Protein AF-A0A151L242-F1 (afdb_monomer_lite)

Foldseek 3Di:
DVVVVVLVVVLVPDDPVVNVVQDDDPRGNSVVSVVVVCVVCVVVVVVVVLVVCQQQFWDQDPNDTDGGDDPPLVRSPVRDPVCPVDDPPPPPQPPLVVVLLVLLVVLLVVLVVLQVLLVVQQVLDDPPDLWDPPPPVVCVVCVPNIRPNLVSLVVLLVVLVVSVVVLVVSQVVCLVCQVVCCVVCVQHDDSDGSQRSSQVVCVPDPQDDPPPDDGQGSPDPCNSDSHDPVCVVVNCSSDVDDDDPQDDPDDDDPDDHLVRQDCCVQPVPVDDQALPQQDDPPQDWAQPFDWPDPVCNRDTDTVLLVSQQPRLLPDPCNLVSLQPPPDDDHSVRSVVSSLSVSLVNRLVNLCCPQDVVVVNVVPPVSVVVSVVSSVVSVVSSVCLLVVNHGGCPDVSSVVSSVVSVCRVCVVPPDDD

Structure (mmCIF, N/CA/C/O backbone):
data_AF-A0A151L242-F1
#
_entry.id   AF-A0A151L242-F1
#
loop_
_atom_site.group_PDB
_atom_site.id
_atom_site.type_symbol
_atom_site.label_atom_id
_atom_site.label_alt_id
_atom_site.label_comp_id
_atom_site.label_asym_id
_atom_site.label_entity_id
_atom_site.label_seq_id
_atom_site.pdbx_PDB_ins_code
_atom_site.Cartn_x
_atom_site.Cartn_y
_atom_site.Cartn_z
_atom_site.occupancy
_atom_site.B_iso_or_equiv
_atom_site.auth_seq_id
_atom_site.auth_comp_id
_atom_site.auth_asym_id
_atom_site.auth_atom_id
_atom_site.pdbx_PDB_model_num
ATOM 1 N N . HIS A 1 1 ? -14.456 12.479 28.350 1.00 61.34 1 HIS A N 1
ATOM 2 C CA . HIS A 1 1 ? -14.533 12.860 29.779 1.00 61.34 1 HIS A CA 1
ATOM 3 C C . HIS A 1 1 ? -15.763 12.307 30.508 1.00 61.34 1 HIS A C 1
ATOM 5 O O . HIS A 1 1 ? -15.598 11.804 31.613 1.00 61.34 1 HIS A O 1
ATOM 11 N N . ASN A 1 2 ? -16.956 12.304 29.903 1.00 83.62 2 ASN A N 1
ATOM 12 C CA . ASN A 1 2 ? -18.205 11.948 30.601 1.00 83.62 2 ASN A CA 1
ATOM 13 C C . ASN A 1 2 ? -18.272 10.496 31.110 1.00 83.62 2 ASN A C 1
ATOM 15 O O . ASN A 1 2 ? -18.632 10.286 32.262 1.00 83.62 2 ASN A O 1
ATOM 19 N N . LEU A 1 3 ? -17.827 9.503 30.328 1.00 82.25 3 LEU A N 1
ATOM 20 C CA . LEU A 1 3 ? -17.802 8.100 30.781 1.00 82.25 3 LEU A CA 1
ATOM 21 C C . LEU A 1 3 ? -16.935 7.890 32.029 1.00 82.25 3 LEU A C 1
ATOM 23 O O . LEU A 1 3 ? -17.274 7.090 32.891 1.00 82.25 3 LEU A O 1
ATOM 27 N N . LYS A 1 4 ? -15.820 8.619 32.168 1.00 82.62 4 LYS A N 1
ATOM 28 C CA . LYS A 1 4 ? -14.992 8.533 33.380 1.00 82.62 4 LYS A CA 1
ATOM 29 C C . LYS A 1 4 ? -15.765 9.029 34.605 1.00 82.62 4 LYS A C 1
ATOM 31 O O . LYS A 1 4 ? -15.722 8.369 35.632 1.00 82.62 4 LYS A O 1
ATOM 36 N N . SER A 1 5 ? -16.506 10.129 34.465 1.00 87.19 5 SER A N 1
ATOM 37 C CA . SER A 1 5 ? -17.361 10.665 35.532 1.00 87.19 5 SER A CA 1
ATOM 38 C C . SER A 1 5 ? -18.492 9.701 35.905 1.00 87.19 5 SER A C 1
ATOM 40 O O . SER A 1 5 ? -18.695 9.425 37.082 1.00 87.19 5 SER A O 1
ATOM 42 N N . ILE A 1 6 ? -19.171 9.110 34.916 1.00 89.00 6 ILE A N 1
ATOM 43 C CA . ILE A 1 6 ? -20.253 8.139 35.150 1.00 89.00 6 ILE A CA 1
ATOM 44 C C . ILE A 1 6 ? -19.736 6.925 35.928 1.00 89.00 6 ILE A C 1
ATOM 46 O O . ILE A 1 6 ? -20.285 6.582 36.970 1.00 89.00 6 ILE A O 1
ATOM 50 N N . PHE A 1 7 ? -18.643 6.307 35.471 1.00 89.06 7 PHE A N 1
ATOM 51 C CA . PHE A 1 7 ? -18.074 5.145 36.158 1.00 89.06 7 PHE A CA 1
ATOM 52 C C . PHE A 1 7 ? -17.493 5.488 37.532 1.00 89.06 7 PHE A C 1
ATOM 54 O O . PHE A 1 7 ? -17.509 4.640 38.417 1.00 89.06 7 PHE A O 1
ATOM 61 N N . HIS A 1 8 ? -17.037 6.725 37.739 1.00 88.31 8 HIS A N 1
ATOM 62 C CA . HIS A 1 8 ? -16.666 7.202 39.067 1.00 88.31 8 HIS A CA 1
ATOM 63 C C . HIS A 1 8 ? -17.885 7.282 39.997 1.00 88.31 8 HIS A C 1
ATOM 65 O O . HIS A 1 8 ? -17.840 6.750 41.097 1.00 88.31 8 HIS A O 1
ATOM 71 N N . GLN A 1 9 ? -19.014 7.830 39.540 1.00 89.69 9 GLN A N 1
ATOM 72 C CA . GLN A 1 9 ? -20.249 7.857 40.335 1.00 89.69 9 GLN A CA 1
ATOM 73 C C . GLN A 1 9 ? -20.804 6.456 40.625 1.00 89.69 9 GLN A C 1
ATOM 75 O O . GLN A 1 9 ? -21.339 6.223 41.706 1.00 89.69 9 GLN A O 1
ATOM 80 N N . ILE A 1 10 ? -20.679 5.522 39.676 1.00 89.25 10 ILE A N 1
ATOM 81 C CA . ILE A 1 10 ? -21.035 4.111 39.891 1.00 89.25 10 ILE A CA 1
ATOM 82 C C . ILE A 1 10 ? -20.141 3.515 40.981 1.00 89.25 10 ILE A C 1
ATOM 84 O O . ILE A 1 10 ? -20.661 2.923 41.921 1.00 89.25 10 ILE A O 1
ATOM 88 N N . TYR A 1 11 ? -18.823 3.717 40.885 1.00 88.88 11 TYR A N 1
ATOM 89 C CA . TYR A 1 11 ? -17.863 3.251 41.884 1.00 88.88 11 TYR A CA 1
ATOM 90 C C . TYR A 1 11 ? -18.176 3.797 43.284 1.00 88.88 11 TYR A C 1
ATOM 92 O O . TYR A 1 11 ? -18.227 3.022 44.235 1.00 88.88 11 TYR A O 1
ATOM 100 N N . GLU A 1 12 ? -18.450 5.099 43.415 1.00 89.50 12 GLU A N 1
ATOM 101 C CA . GLU A 1 12 ? -18.760 5.732 44.706 1.00 89.50 12 GLU A CA 1
ATOM 102 C C . GLU A 1 12 ? -19.990 5.118 45.391 1.00 89.50 12 GLU A C 1
ATOM 104 O O . GLU A 1 12 ? -20.029 5.038 46.621 1.00 89.50 12 GLU A O 1
ATOM 109 N N . LYS A 1 13 ? -20.953 4.623 44.603 1.00 90.94 13 LYS A N 1
ATOM 110 C CA . LYS A 1 13 ? -22.175 3.961 45.084 1.00 90.94 13 LYS A CA 1
ATOM 111 C C . LYS A 1 13 ? -22.008 2.472 45.410 1.00 90.94 13 LYS A C 1
ATOM 113 O O . LYS A 1 13 ? -22.944 1.883 45.945 1.00 90.94 13 LYS A O 1
ATOM 118 N N . LEU A 1 14 ? -20.870 1.850 45.092 1.00 88.06 14 LEU A N 1
ATOM 119 C CA . LEU A 1 14 ? -20.603 0.458 45.469 1.00 88.06 14 LEU A CA 1
ATOM 120 C C . LEU A 1 14 ? -20.421 0.330 46.987 1.00 88.06 14 LEU A C 1
ATOM 122 O O . LEU A 1 14 ? -19.908 1.238 47.640 1.00 88.06 14 LEU A O 1
ATOM 126 N N . HIS A 1 15 ? -20.774 -0.829 47.547 1.00 87.88 15 HIS A N 1
ATOM 127 C CA . HIS A 1 15 ? -20.434 -1.135 48.939 1.00 87.88 15 HIS A CA 1
ATOM 128 C C . HIS A 1 15 ? -18.910 -1.231 49.118 1.00 87.88 15 HIS A C 1
ATOM 130 O O . HIS A 1 15 ? -18.205 -1.696 48.220 1.00 87.88 15 HIS A O 1
ATOM 136 N N . ASP A 1 16 ? -18.391 -0.865 50.293 1.00 83.62 16 ASP A N 1
ATOM 137 C CA . ASP A 1 16 ? -16.941 -0.829 50.560 1.00 83.62 16 ASP A CA 1
ATOM 138 C C . ASP A 1 16 ? -16.244 -2.176 50.302 1.00 83.62 16 ASP A C 1
ATOM 140 O O . ASP A 1 16 ? -15.141 -2.237 49.760 1.00 83.62 16 ASP A O 1
ATOM 144 N N . THR A 1 17 ? -16.929 -3.287 50.585 1.00 83.88 17 THR A N 1
ATOM 145 C CA . THR A 1 17 ? -16.435 -4.643 50.296 1.00 83.88 17 THR A CA 1
ATOM 146 C C . THR A 1 17 ? -16.280 -4.923 48.797 1.00 83.88 17 THR A C 1
ATOM 148 O O . THR A 1 17 ? -15.426 -5.716 48.402 1.00 83.88 17 THR A O 1
ATOM 151 N N . GLN A 1 18 ? -17.072 -4.266 47.945 1.00 83.12 18 GLN A N 1
ATOM 152 C CA . GLN A 1 18 ? -16.983 -4.354 46.487 1.00 83.12 18 GLN A CA 1
ATOM 153 C C . GLN A 1 18 ? -15.930 -3.392 45.927 1.00 83.12 18 GLN A C 1
ATOM 155 O O . GLN A 1 18 ? -15.222 -3.769 44.993 1.00 83.12 18 GLN A O 1
ATOM 160 N N . LYS A 1 19 ? -15.786 -2.193 46.515 1.00 84.31 19 LYS A N 1
ATOM 161 C CA . LYS A 1 19 ? -14.774 -1.191 46.128 1.00 84.31 19 LYS A CA 1
ATOM 162 C C . LYS A 1 19 ? -13.358 -1.771 46.156 1.00 84.31 19 LYS A C 1
ATOM 164 O O . LYS A 1 19 ? -12.627 -1.629 45.179 1.00 84.31 19 LYS A O 1
ATOM 169 N N . ASN A 1 20 ? -13.040 -2.575 47.175 1.00 84.19 20 ASN A N 1
ATOM 170 C CA . ASN A 1 20 ? -11.752 -3.271 47.307 1.00 84.19 20 ASN A CA 1
ATOM 171 C C . ASN A 1 20 ? -11.341 -4.095 46.066 1.00 84.19 20 ASN A C 1
ATOM 173 O O . ASN A 1 20 ? -10.150 -4.254 45.806 1.00 84.19 20 ASN A O 1
ATOM 177 N N . LYS A 1 21 ? -12.292 -4.600 45.259 1.00 84.38 21 LYS A N 1
ATOM 178 C CA . LYS A 1 21 ? -11.994 -5.360 44.025 1.00 84.38 21 LYS A CA 1
ATOM 179 C C . LYS A 1 21 ? -11.387 -4.501 42.907 1.00 84.38 21 LYS A C 1
ATOM 181 O O . LYS A 1 21 ? -10.803 -5.061 41.969 1.00 84.38 21 LYS A O 1
ATOM 186 N N . TYR A 1 22 ? -11.549 -3.181 43.004 1.00 86.19 22 TYR A N 1
ATOM 187 C CA . TYR A 1 22 ? -11.200 -2.189 41.987 1.00 86.19 22 TYR A CA 1
ATOM 188 C C . TYR A 1 22 ? -10.171 -1.157 42.473 1.00 86.19 22 TYR A C 1
ATOM 190 O O . TYR A 1 22 ? -9.838 -0.258 41.711 1.00 86.19 22 TYR A O 1
ATOM 198 N N . GLY A 1 23 ? -9.634 -1.294 43.689 1.00 81.31 23 GLY A N 1
ATOM 199 C CA . GLY A 1 23 ? -8.703 -0.328 44.286 1.00 81.31 23 GLY A CA 1
ATOM 200 C C . GLY A 1 23 ? -9.417 0.807 45.024 1.00 81.31 23 GLY A C 1
ATOM 201 O O . GLY A 1 23 ? -10.639 0.880 45.006 1.00 81.31 23 GLY A O 1
ATOM 202 N N . ASN A 1 24 ? -8.649 1.683 45.679 1.00 73.69 24 ASN A N 1
ATOM 203 C CA . ASN A 1 24 ? -9.171 2.735 46.559 1.00 73.69 24 ASN A CA 1
ATOM 204 C C . ASN A 1 24 ? -8.863 4.137 46.012 1.00 73.69 24 ASN A C 1
ATOM 206 O O . ASN A 1 24 ? -7.752 4.377 45.549 1.00 73.69 24 ASN A O 1
ATOM 210 N N . ASN A 1 25 ? -9.824 5.061 46.140 1.00 67.25 25 ASN A N 1
ATOM 211 C CA . ASN A 1 25 ? -9.736 6.515 45.912 1.00 67.25 25 ASN A CA 1
ATOM 212 C C . ASN A 1 25 ? -8.858 6.980 44.730 1.00 67.25 25 ASN A C 1
ATOM 214 O O . ASN A 1 25 ? -9.379 7.276 43.656 1.00 67.25 25 ASN A O 1
ATOM 218 N N . SER A 1 26 ? -7.542 7.102 44.931 1.00 68.25 26 SER A N 1
ATOM 219 C CA . SER A 1 26 ? -6.585 7.601 43.934 1.00 68.25 26 SER A CA 1
ATOM 220 C C . SER A 1 26 ? -6.182 6.567 42.874 1.00 68.25 26 SER A C 1
ATOM 222 O O . SER A 1 26 ? -5.837 6.971 41.767 1.00 68.25 26 SER A O 1
ATOM 224 N N . ASP A 1 27 ? -6.298 5.266 43.169 1.00 74.38 27 ASP A N 1
ATOM 225 C CA . ASP A 1 27 ? -5.810 4.162 42.321 1.00 74.38 27 ASP A CA 1
ATOM 226 C C . ASP A 1 27 ? -6.945 3.272 41.780 1.00 74.38 27 ASP A C 1
ATOM 228 O O . ASP A 1 27 ? -6.786 2.065 41.587 1.00 74.38 27 ASP A O 1
ATOM 232 N N . ILE A 1 28 ? -8.125 3.856 41.540 1.00 80.81 28 ILE A N 1
ATOM 233 C CA . ILE A 1 28 ? -9.284 3.112 41.026 1.00 80.81 28 ILE A CA 1
ATOM 234 C C . ILE A 1 28 ? -8.971 2.540 39.635 1.00 80.81 28 ILE A C 1
ATOM 236 O O . ILE A 1 28 ? -8.763 3.268 38.658 1.00 80.81 28 ILE A O 1
ATOM 240 N N . ASN A 1 29 ? -9.032 1.216 39.518 1.00 81.50 29 ASN A N 1
ATOM 241 C CA . ASN A 1 29 ? -8.924 0.485 38.266 1.00 81.50 29 ASN A CA 1
ATOM 242 C C . ASN A 1 29 ? -10.259 0.527 37.505 1.00 81.50 29 ASN A C 1
ATOM 244 O O . ASN A 1 29 ? -11.051 -0.420 37.502 1.00 81.50 29 ASN A O 1
ATOM 248 N N . TYR A 1 30 ? -10.500 1.654 36.832 1.00 84.69 30 TYR A N 1
ATOM 249 C CA . TYR A 1 30 ? -11.693 1.852 36.007 1.00 84.69 30 TYR A CA 1
ATOM 250 C C . TYR A 1 30 ? -11.818 0.849 34.858 1.00 84.69 30 TYR A C 1
ATOM 252 O O . TYR A 1 30 ? -12.934 0.610 34.407 1.00 84.69 30 TYR A O 1
ATOM 260 N N . THR A 1 31 ? -10.714 0.284 34.366 1.00 85.31 31 THR A N 1
ATOM 261 C CA . THR A 1 31 ? -10.742 -0.715 33.288 1.00 85.31 31 THR A CA 1
ATOM 262 C C . THR A 1 31 ? -11.457 -1.973 33.763 1.00 85.31 31 THR A C 1
ATOM 264 O O . THR A 1 31 ? -12.469 -2.347 33.180 1.00 85.31 31 THR A O 1
ATOM 267 N N . LYS A 1 32 ? -11.039 -2.524 34.908 1.00 86.44 32 LYS A N 1
ATOM 268 C CA . LYS A 1 32 ? -11.651 -3.723 35.494 1.00 86.44 32 LYS A CA 1
ATOM 269 C C . LYS A 1 32 ? -13.111 -3.513 35.903 1.00 86.44 32 LYS A C 1
ATOM 271 O O . LYS A 1 32 ? -13.938 -4.405 35.750 1.00 86.44 32 LYS A O 1
ATOM 276 N N . LEU A 1 33 ? -13.450 -2.327 36.420 1.00 86.62 33 LEU A N 1
ATOM 277 C CA . LEU A 1 33 ? -14.842 -1.991 36.739 1.00 86.62 33 LEU A CA 1
ATOM 278 C C . LEU A 1 33 ? -15.725 -1.977 35.482 1.00 86.62 33 LEU A C 1
ATOM 280 O O . LEU A 1 33 ? -16.862 -2.437 35.527 1.00 86.62 33 LEU A O 1
ATOM 284 N N . ARG A 1 34 ? -15.211 -1.449 34.367 1.00 89.81 34 ARG A N 1
ATOM 285 C CA . ARG A 1 34 ? -15.931 -1.409 33.086 1.00 89.81 34 ARG A CA 1
ATOM 286 C C . ARG A 1 34 ? -16.070 -2.785 32.455 1.00 89.81 34 ARG A C 1
ATOM 288 O O . ARG A 1 34 ? -17.133 -3.060 31.920 1.00 89.81 34 ARG A O 1
ATOM 295 N N . GLU A 1 35 ? -15.034 -3.616 32.537 1.00 85.69 35 GLU A N 1
ATOM 296 C CA . GLU A 1 35 ? -15.072 -5.012 32.086 1.00 85.69 35 GLU A CA 1
ATOM 297 C C . GLU A 1 35 ? -16.155 -5.783 32.839 1.00 85.69 35 GLU A C 1
ATOM 299 O O . GLU A 1 35 ? -17.067 -6.311 32.218 1.00 85.69 35 GLU A O 1
ATOM 304 N N . ASN A 1 36 ? -16.150 -5.735 34.175 1.00 86.19 36 ASN A N 1
ATOM 305 C CA . ASN A 1 36 ? -17.183 -6.402 34.967 1.00 86.19 36 ASN A CA 1
ATOM 306 C C . ASN A 1 36 ? -18.586 -5.855 34.672 1.00 86.19 36 ASN A C 1
ATOM 308 O O . ASN A 1 36 ? -19.534 -6.622 34.568 1.00 86.19 36 ASN A O 1
ATOM 312 N N . TRP A 1 37 ? -18.734 -4.534 34.527 1.00 89.50 37 TRP A N 1
ATOM 313 C CA . TRP A 1 37 ? -20.021 -3.953 34.147 1.00 89.50 37 TRP A CA 1
ATOM 314 C C . TRP A 1 37 ? -20.476 -4.446 32.767 1.00 89.50 37 TRP A C 1
ATOM 316 O O . TRP A 1 37 ? -21.650 -4.744 32.593 1.00 89.50 37 TRP A O 1
ATOM 326 N N . TRP A 1 38 ? -19.572 -4.556 31.794 1.00 86.75 38 TRP A N 1
ATOM 327 C CA . TRP A 1 38 ? -19.892 -5.094 30.475 1.00 86.75 38 TRP A CA 1
ATOM 328 C C . TRP A 1 38 ? -20.346 -6.555 30.553 1.00 86.75 38 TRP A C 1
ATOM 330 O O . TRP A 1 38 ? -21.414 -6.862 30.036 1.00 86.75 38 TRP A O 1
ATOM 340 N N . GLU A 1 39 ? -19.612 -7.420 31.257 1.00 83.69 39 GLU A N 1
ATOM 341 C CA . GLU A 1 39 ? -19.961 -8.843 31.403 1.00 83.69 39 GLU A CA 1
ATOM 342 C C . GLU A 1 39 ? -21.355 -9.059 32.004 1.00 83.69 39 GLU A C 1
ATOM 344 O O . GLU A 1 39 ? -22.107 -9.902 31.529 1.00 83.69 39 GLU A O 1
ATOM 349 N N . GLU A 1 40 ? -21.742 -8.251 32.993 1.00 86.50 40 GLU A N 1
ATOM 350 C CA . GLU A 1 40 ? -23.067 -8.340 33.624 1.00 86.50 40 GLU A CA 1
ATOM 351 C C . GLU A 1 40 ? -24.212 -7.848 32.718 1.00 86.50 40 GLU A C 1
ATOM 353 O O . GLU A 1 40 ? -25.369 -8.170 32.967 1.00 86.50 40 GLU A O 1
ATOM 358 N N . ASN A 1 41 ? -23.925 -7.039 31.688 1.00 83.75 41 ASN A N 1
ATOM 359 C CA . ASN A 1 41 ? -24.954 -6.374 30.872 1.00 83.75 41 ASN A CA 1
ATOM 360 C C . ASN A 1 41 ? -24.935 -6.779 29.384 1.00 83.75 41 ASN A C 1
ATOM 362 O O . ASN A 1 41 ? -25.873 -6.450 28.655 1.00 83.75 41 ASN A O 1
ATOM 366 N N . ARG A 1 42 ? -23.887 -7.456 28.895 1.00 80.62 42 ARG A N 1
ATOM 367 C CA . ARG A 1 42 ? -23.676 -7.720 27.458 1.00 80.62 42 ARG A CA 1
ATOM 368 C C . ARG A 1 42 ? -24.795 -8.537 26.815 1.00 80.62 42 ARG A C 1
ATOM 370 O O . ARG A 1 42 ? -25.174 -8.236 25.685 1.00 80.62 42 ARG A O 1
ATOM 377 N N . ASP A 1 43 ? -25.381 -9.487 27.541 1.00 79.44 43 ASP A N 1
ATOM 378 C CA . ASP A 1 43 ? -26.491 -10.308 27.041 1.00 79.44 43 ASP A CA 1
ATOM 379 C C . ASP A 1 43 ? -27.773 -9.486 26.848 1.00 79.44 43 ASP A C 1
ATOM 381 O O . ASP A 1 43 ? -28.435 -9.593 25.814 1.00 79.44 43 ASP A O 1
ATOM 385 N N . ASP A 1 44 ? -28.103 -8.605 27.797 1.00 81.62 44 ASP A N 1
ATOM 386 C CA . ASP A 1 44 ? -29.258 -7.706 27.688 1.00 81.62 44 ASP A CA 1
ATOM 387 C C . ASP A 1 44 ? -29.063 -6.666 26.582 1.00 81.62 44 ASP A C 1
ATOM 389 O O . ASP A 1 44 ? -29.981 -6.392 25.802 1.00 81.62 44 ASP A O 1
ATOM 393 N N . ILE A 1 45 ? -27.849 -6.121 26.462 1.00 82.44 45 ILE A N 1
ATOM 394 C CA . ILE A 1 45 ? -27.482 -5.205 25.377 1.00 82.44 45 ILE A CA 1
ATOM 395 C C . ILE A 1 45 ? -27.612 -5.915 24.022 1.00 82.44 45 ILE A C 1
ATOM 397 O O . ILE A 1 45 ? -28.200 -5.355 23.094 1.00 82.44 45 ILE A O 1
ATOM 401 N N . TRP A 1 46 ? -27.128 -7.155 23.898 1.00 77.19 46 TRP A N 1
ATOM 402 C CA . TRP A 1 46 ? -27.287 -7.957 22.685 1.00 77.19 46 TRP A CA 1
ATOM 403 C C . TRP A 1 46 ? -28.761 -8.224 22.372 1.00 77.19 46 TRP A C 1
ATOM 405 O O . TRP A 1 46 ? -29.216 -7.964 21.258 1.00 77.19 46 TRP A O 1
ATOM 415 N N . ASN A 1 47 ? -29.552 -8.630 23.366 1.00 74.38 47 ASN A N 1
ATOM 416 C CA . ASN A 1 47 ? -30.995 -8.821 23.220 1.00 74.38 47 ASN A CA 1
ATOM 417 C C . ASN A 1 47 ? -31.709 -7.546 22.752 1.00 74.38 47 ASN A C 1
ATOM 419 O O . ASN A 1 47 ? -32.666 -7.631 21.976 1.00 74.38 47 ASN A O 1
ATOM 423 N N . ALA A 1 48 ? -31.250 -6.364 23.170 1.00 80.94 48 ALA A N 1
ATOM 424 C CA . ALA A 1 48 ? -31.775 -5.092 22.685 1.00 80.94 48 ALA A CA 1
ATOM 425 C C . ALA A 1 48 ? -31.473 -4.873 21.189 1.00 80.94 48 ALA A C 1
ATOM 427 O O . ALA A 1 48 ? -32.380 -4.482 20.446 1.00 80.94 48 ALA A O 1
ATOM 428 N N . PHE A 1 49 ? -30.256 -5.193 20.720 1.00 77.75 49 PHE A N 1
ATOM 429 C CA . PHE A 1 49 ? -29.929 -5.189 19.284 1.00 77.75 49 PHE A CA 1
ATOM 430 C C . PHE A 1 49 ? -30.863 -6.115 18.498 1.00 77.75 49 PHE A C 1
ATOM 432 O O . PHE A 1 49 ? -31.447 -5.690 17.499 1.00 77.75 49 PHE A O 1
ATOM 439 N N . ILE A 1 50 ? -31.074 -7.345 18.980 1.00 73.94 50 ILE A N 1
ATOM 440 C CA . ILE A 1 50 ? -31.992 -8.307 18.355 1.00 73.94 50 ILE A CA 1
ATOM 441 C C . ILE A 1 50 ? -33.423 -7.764 18.333 1.00 73.94 50 ILE A C 1
ATOM 443 O O . ILE A 1 50 ? -34.077 -7.780 17.288 1.00 73.94 50 ILE A O 1
ATOM 447 N N . CYS A 1 51 ? -33.910 -7.217 19.449 1.00 74.56 51 CYS A N 1
ATOM 448 C CA . CYS A 1 51 ? -35.246 -6.629 19.536 1.00 74.56 51 CYS A CA 1
ATOM 449 C C . CYS A 1 51 ? -35.468 -5.508 18.512 1.00 74.56 51 CYS A C 1
ATOM 451 O O . CYS A 1 51 ? -36.541 -5.455 17.909 1.00 74.56 51 CYS A O 1
ATOM 453 N N . GLY A 1 52 ? -34.456 -4.677 18.244 1.00 76.94 52 GLY A N 1
ATOM 454 C CA . GLY A 1 52 ? -34.522 -3.628 17.221 1.00 76.94 52 GLY A CA 1
ATOM 455 C C . GLY A 1 52 ? -34.794 -4.147 15.801 1.00 76.94 52 GLY A C 1
ATOM 456 O O . GLY A 1 52 ? -35.362 -3.425 14.975 1.00 76.94 52 GLY A O 1
ATOM 457 N N . THR A 1 53 ? -34.454 -5.409 15.520 1.00 72.62 53 THR A N 1
ATOM 458 C CA . THR A 1 53 ? -34.669 -6.039 14.206 1.00 72.62 53 THR A CA 1
ATOM 459 C C . THR A 1 53 ? -36.080 -6.601 14.019 1.00 72.62 53 THR A C 1
ATOM 461 O O . THR A 1 53 ? -36.545 -6.711 12.884 1.00 72.62 53 THR A O 1
ATOM 464 N N . LYS A 1 54 ? -36.809 -6.892 15.108 1.00 70.44 54 LYS A N 1
ATOM 465 C CA . LYS A 1 54 ? -38.102 -7.610 15.082 1.00 70.44 54 LYS A CA 1
ATOM 466 C C . LYS A 1 54 ? -39.188 -6.911 14.260 1.00 70.44 54 LYS A C 1
ATOM 468 O O . LYS A 1 54 ? -40.056 -7.567 13.690 1.00 70.44 54 LYS A O 1
ATOM 473 N N . GLN A 1 55 ? -39.131 -5.587 14.155 1.00 69.12 55 GLN A N 1
ATOM 474 C CA . GLN A 1 55 ? -40.077 -4.803 13.353 1.00 69.12 55 GLN A CA 1
ATOM 475 C C . GLN A 1 55 ? -39.922 -5.011 11.835 1.00 69.12 55 GLN A C 1
ATOM 477 O O . GLN A 1 55 ? -40.874 -4.796 11.089 1.00 69.12 55 GLN A O 1
ATOM 482 N N . TYR A 1 56 ? -38.755 -5.472 11.377 1.00 69.31 56 TYR A N 1
ATOM 483 C CA . TYR A 1 56 ? -38.440 -5.663 9.958 1.00 69.31 56 TYR A CA 1
ATOM 484 C C . TYR A 1 56 ? -38.596 -7.115 9.494 1.00 69.31 56 TYR A C 1
ATOM 486 O O . TYR A 1 56 ? -38.363 -7.425 8.327 1.00 69.31 56 TYR A O 1
ATOM 494 N N . VAL A 1 57 ? -39.005 -8.007 10.396 1.00 65.75 57 VAL A N 1
ATOM 495 C CA . VAL A 1 57 ? -39.169 -9.432 10.111 1.00 65.75 57 VAL A CA 1
ATOM 496 C C . VAL A 1 57 ? -40.495 -9.639 9.376 1.00 65.75 57 VAL A C 1
ATOM 498 O O . VAL A 1 57 ? -41.551 -9.288 9.919 1.00 65.75 57 VAL A O 1
ATOM 501 N N . PRO A 1 58 ? -40.479 -10.187 8.148 1.00 62.94 58 PRO A N 1
ATOM 502 C CA . PRO A 1 58 ? -41.697 -10.426 7.393 1.00 62.94 58 PRO A CA 1
ATOM 503 C C . PRO A 1 58 ? -42.535 -11.512 8.070 1.00 62.94 58 PRO A C 1
ATOM 505 O O . PRO A 1 58 ? -42.068 -12.613 8.356 1.00 62.94 58 PRO A O 1
ATOM 508 N N . LYS A 1 59 ? -43.812 -11.212 8.296 1.00 66.44 59 LYS A N 1
ATOM 509 C CA . LYS A 1 59 ? -44.815 -12.176 8.742 1.00 66.44 59 LYS A CA 1
ATOM 510 C C . LYS A 1 59 ? -45.562 -12.693 7.518 1.00 66.44 59 LYS A C 1
ATOM 512 O O . LYS A 1 59 ? -46.178 -11.909 6.797 1.00 66.44 59 LYS A O 1
ATOM 517 N N . ILE A 1 60 ? -45.526 -14.005 7.294 1.00 64.56 60 ILE A N 1
ATOM 518 C CA . ILE A 1 60 ? -46.305 -14.656 6.235 1.00 64.56 60 ILE A CA 1
ATOM 519 C C . ILE A 1 60 ? -47.573 -15.221 6.871 1.00 64.56 60 ILE A C 1
ATOM 521 O O . ILE A 1 60 ? -47.506 -16.143 7.678 1.00 64.56 60 ILE A O 1
ATOM 525 N N . THR A 1 61 ? -48.732 -14.660 6.528 1.00 66.62 61 THR A N 1
ATOM 526 C CA . THR A 1 61 ? -50.038 -15.193 6.952 1.00 66.62 61 THR A CA 1
ATOM 527 C C . THR A 1 61 ? -50.889 -15.420 5.711 1.00 66.62 61 THR A C 1
ATOM 529 O O . THR A 1 61 ? -51.141 -14.482 4.957 1.00 66.62 61 THR A O 1
ATOM 532 N N . SER A 1 62 ? -51.297 -16.669 5.468 1.00 68.12 62 SER A N 1
ATOM 533 C CA . SER A 1 62 ? -52.154 -17.051 4.332 1.00 68.12 62 SER A CA 1
ATOM 534 C C . SER A 1 62 ? -51.658 -16.530 2.970 1.00 68.12 62 SER A C 1
ATOM 536 O O . SER A 1 62 ? -52.427 -15.983 2.185 1.00 68.12 62 SER A O 1
ATOM 538 N N . GLY A 1 63 ? -50.350 -16.638 2.705 1.00 67.81 63 GLY A N 1
ATOM 539 C CA . GLY A 1 63 ? -49.735 -16.210 1.439 1.00 67.81 63 GLY A CA 1
ATOM 540 C C . GLY A 1 63 ? -49.537 -14.696 1.270 1.00 67.81 63 GLY A C 1
ATOM 541 O O . GLY A 1 63 ? -48.964 -14.278 0.268 1.00 67.81 63 GLY A O 1
ATOM 542 N N . LYS A 1 64 ? -49.950 -13.863 2.238 1.00 65.81 64 LYS A N 1
ATOM 543 C CA . LYS A 1 64 ? -49.634 -12.426 2.274 1.00 65.81 64 LYS A CA 1
ATOM 544 C C . LYS A 1 64 ? -48.413 -12.153 3.149 1.00 65.81 64 LYS A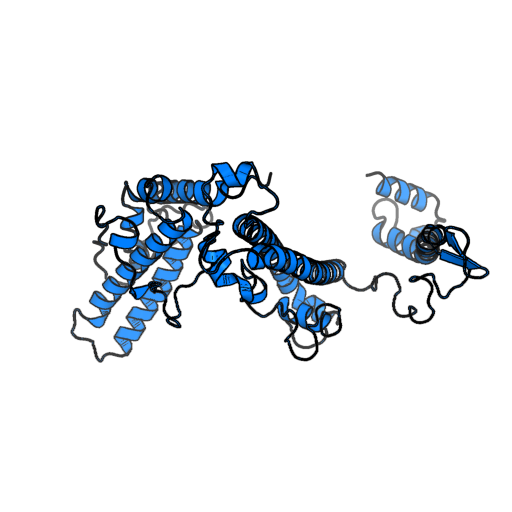 C 1
ATOM 546 O O . LYS A 1 64 ? -48.320 -12.664 4.266 1.00 65.81 64 LYS A O 1
ATOM 551 N N . ILE A 1 65 ? -47.512 -11.312 2.639 1.00 70.31 65 ILE A N 1
ATOM 552 C CA . ILE A 1 65 ? -46.345 -10.794 3.361 1.00 70.31 65 ILE A CA 1
ATOM 553 C C . ILE A 1 65 ? -46.737 -9.458 3.997 1.00 70.31 65 ILE A C 1
ATOM 555 O O . ILE A 1 65 ? -47.082 -8.512 3.291 1.00 70.31 65 ILE A O 1
ATOM 559 N N . THR A 1 66 ? -46.679 -9.376 5.324 1.00 64.50 66 THR A N 1
ATOM 560 C CA . THR A 1 66 ? -46.848 -8.127 6.084 1.00 64.50 66 THR A CA 1
ATOM 561 C C . THR A 1 66 ? -45.595 -7.851 6.907 1.00 64.50 66 THR A C 1
ATOM 563 O O . THR A 1 66 ? -45.050 -8.773 7.514 1.00 64.50 66 THR A O 1
ATOM 566 N N . PHE A 1 67 ? -45.143 -6.597 6.946 1.00 62.62 67 PHE A N 1
ATOM 567 C CA . PHE A 1 67 ? -44.009 -6.172 7.771 1.00 62.62 67 PHE A CA 1
ATOM 568 C C . PHE A 1 67 ? -44.500 -5.730 9.154 1.00 62.62 67 PHE A C 1
ATOM 570 O O . PHE A 1 67 ? -45.489 -5.007 9.251 1.00 62.62 67 PHE A O 1
ATOM 577 N N . GLY A 1 68 ? -43.813 -6.179 10.208 1.00 55.50 68 GLY A N 1
ATOM 578 C CA . GLY A 1 68 ? -44.144 -5.883 11.603 1.00 55.50 68 GLY A CA 1
ATOM 579 C C . GLY A 1 68 ? -44.805 -7.057 12.336 1.00 55.50 68 GLY A C 1
ATOM 580 O O . GLY A 1 68 ? -45.890 -7.515 11.978 1.00 55.50 68 GLY A O 1
ATOM 581 N N . GLY A 1 69 ? -44.154 -7.538 13.402 1.00 56.84 69 GLY A N 1
ATOM 582 C CA . GLY A 1 69 ? -44.764 -8.455 14.377 1.00 56.84 69 GLY A CA 1
ATOM 583 C C . GLY A 1 69 ? -44.743 -9.948 14.019 1.00 56.84 69 GLY A C 1
ATOM 584 O O . GLY A 1 69 ? -45.612 -10.695 14.478 1.00 56.84 69 GLY A O 1
ATOM 585 N N . GLY A 1 70 ? -43.792 -10.403 13.196 1.00 55.62 70 GLY A N 1
ATOM 586 C CA . GLY A 1 70 ? -43.521 -11.833 13.004 1.00 55.62 70 GLY A CA 1
ATOM 587 C C . GLY A 1 70 ? -42.778 -12.437 14.205 1.00 55.62 70 GLY A C 1
ATOM 588 O O . GLY A 1 70 ? -41.812 -11.855 14.683 1.00 55.62 70 GLY A O 1
ATOM 589 N N . THR A 1 71 ? -43.222 -13.599 14.695 1.00 50.94 71 THR A N 1
ATOM 590 C CA . THR A 1 71 ? -42.612 -14.341 15.825 1.00 50.94 71 THR A CA 1
ATOM 591 C C . THR A 1 71 ? -41.963 -15.659 15.403 1.00 50.94 71 THR A C 1
ATOM 593 O O . THR A 1 71 ? -41.496 -16.426 16.243 1.00 50.94 71 THR A O 1
ATOM 596 N N . THR A 1 72 ? -41.940 -15.975 14.108 1.00 50.00 72 THR A N 1
ATOM 597 C CA . THR A 1 72 ? -41.302 -17.202 13.632 1.00 50.00 72 THR A CA 1
ATOM 598 C C . THR A 1 72 ? -39.787 -17.046 13.726 1.00 50.00 72 THR A C 1
ATOM 600 O O . THR A 1 72 ? -39.177 -16.406 12.868 1.00 50.00 72 THR A O 1
ATOM 603 N N . ALA A 1 73 ? -39.197 -17.681 14.745 1.00 49.41 73 ALA A N 1
ATOM 604 C CA . ALA A 1 73 ? -37.755 -17.784 15.028 1.00 49.41 73 ALA A CA 1
ATOM 605 C C . ALA A 1 73 ? -36.894 -18.202 13.815 1.00 49.41 73 ALA A C 1
ATOM 607 O O . ALA A 1 73 ? -35.677 -18.069 13.820 1.00 49.41 73 ALA A O 1
ATOM 608 N N . GLN A 1 74 ? -37.529 -18.700 12.754 1.00 48.91 74 GLN A N 1
ATOM 609 C CA . GLN A 1 74 ? -36.902 -19.131 11.510 1.00 48.91 74 GLN A CA 1
ATOM 610 C C . GLN A 1 74 ? -36.581 -17.979 10.536 1.00 48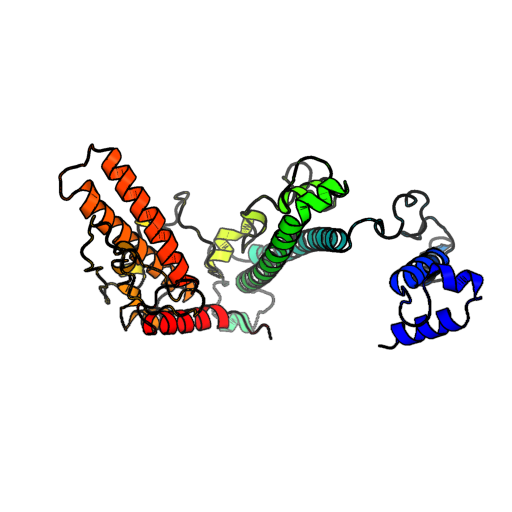.91 74 GLN A C 1
ATOM 612 O O . GLN A 1 74 ? -35.869 -18.203 9.564 1.00 48.91 74 GLN A O 1
ATOM 617 N N . SER A 1 75 ? -37.086 -16.759 10.780 1.00 47.97 75 SER A N 1
ATOM 618 C CA . SER A 1 75 ? -36.870 -15.585 9.912 1.00 47.97 75 SER A CA 1
ATOM 619 C C . SER A 1 75 ? -35.996 -14.488 10.533 1.00 47.97 75 SER A C 1
ATOM 621 O O . SER A 1 75 ? -35.598 -13.565 9.819 1.00 47.97 75 SER A O 1
ATOM 623 N N . LEU A 1 76 ? -35.695 -14.551 11.831 1.00 54.34 76 LEU A N 1
ATOM 624 C CA . LEU A 1 76 ? -34.701 -13.674 12.442 1.00 54.34 76 LEU A CA 1
ATOM 625 C C . LEU A 1 76 ? -33.324 -14.289 12.206 1.00 54.34 76 LEU A C 1
ATOM 627 O O . LEU A 1 76 ? -32.921 -15.227 12.885 1.00 54.34 76 LEU A O 1
ATOM 631 N N . VAL A 1 77 ? -32.606 -13.747 11.220 1.00 54.47 77 VAL A N 1
ATOM 632 C CA . VAL A 1 77 ? -31.238 -14.159 10.853 1.00 54.47 77 VAL A CA 1
ATOM 633 C C . VAL A 1 77 ? -30.302 -14.163 12.066 1.00 54.47 77 VAL A C 1
ATOM 635 O O . VAL A 1 77 ? -29.363 -14.939 12.084 1.00 54.47 77 VAL A O 1
ATOM 638 N N . CYS A 1 78 ? -30.595 -13.372 13.101 1.00 54.69 78 CYS A N 1
ATOM 639 C CA . CYS A 1 78 ? -29.802 -13.270 14.324 1.00 54.69 78 CYS A CA 1
ATOM 640 C C . CYS A 1 78 ? -30.349 -14.089 15.524 1.00 54.69 78 CYS A C 1
ATOM 642 O O . CYS A 1 78 ? -29.835 -13.936 16.625 1.00 54.69 78 CYS A O 1
ATOM 644 N N . GLU A 1 79 ? -31.378 -14.936 15.350 1.00 50.56 79 GLU A N 1
ATOM 645 C CA . GLU A 1 79 ? -31.969 -15.779 16.422 1.00 50.56 79 GLU A CA 1
ATOM 646 C C . GLU A 1 79 ? -31.832 -17.304 16.175 1.00 50.56 79 GLU A C 1
ATOM 648 O O . GLU A 1 79 ? -32.293 -18.111 16.987 1.00 50.56 79 GLU A O 1
ATOM 653 N N . SER A 1 80 ? -31.223 -17.748 15.065 1.00 48.12 80 SER A N 1
ATOM 654 C CA . SER A 1 80 ? -31.177 -19.184 14.736 1.00 48.12 80 SER A CA 1
ATOM 655 C C . SER A 1 80 ? -30.301 -20.000 15.710 1.00 48.12 80 SER A C 1
ATOM 657 O O . SER A 1 80 ? -29.220 -19.573 16.109 1.00 48.12 80 SER A O 1
ATOM 659 N N . LYS A 1 81 ? -30.744 -21.213 16.085 1.00 44.12 81 LYS A N 1
ATOM 660 C CA . LYS A 1 81 ? -30.030 -22.114 17.022 1.00 44.12 81 LYS A CA 1
ATOM 661 C C . LYS A 1 81 ? -28.659 -22.591 16.516 1.00 44.12 81 LYS A C 1
ATOM 663 O O . LYS A 1 81 ? -27.837 -22.996 17.338 1.00 44.12 81 LYS A O 1
ATOM 668 N N . ASP A 1 82 ? -28.407 -22.503 15.212 1.00 45.12 82 ASP A N 1
ATOM 669 C CA . ASP A 1 82 ? -27.117 -22.834 14.593 1.00 45.12 82 ASP A CA 1
ATOM 670 C C . ASP A 1 82 ? -26.070 -21.714 14.772 1.00 45.12 82 ASP A C 1
ATOM 672 O O . ASP A 1 82 ? -24.876 -21.944 14.591 1.00 45.12 82 ASP A O 1
ATOM 676 N N . LEU A 1 83 ? -26.493 -20.534 15.247 1.00 47.88 83 LEU A N 1
ATOM 677 C CA . LEU A 1 83 ? -25.642 -19.387 15.595 1.00 47.88 83 LEU A CA 1
ATOM 678 C C . LEU A 1 83 ? -25.183 -19.389 17.057 1.00 47.88 83 LEU A C 1
ATOM 680 O O . LEU A 1 83 ? -24.657 -18.395 17.538 1.00 47.88 83 LEU A O 1
ATOM 684 N N . LYS A 1 84 ? -25.278 -20.510 17.784 1.00 40.41 84 LYS A N 1
ATOM 685 C CA . LYS A 1 84 ? -24.558 -20.646 19.070 1.00 40.41 84 LYS A CA 1
ATOM 686 C C . LYS A 1 84 ? -23.029 -20.519 18.926 1.00 40.41 84 LYS A C 1
ATOM 688 O O . LYS A 1 84 ? -22.342 -20.405 19.935 1.00 40.41 84 LYS A O 1
ATOM 693 N N . LYS A 1 85 ? -22.507 -20.537 17.693 1.00 43.47 85 LYS A N 1
ATOM 694 C CA . LYS A 1 85 ? -21.125 -20.170 17.342 1.00 43.47 85 LYS A CA 1
ATOM 695 C C . LYS A 1 85 ? -20.891 -18.660 17.168 1.00 43.47 85 LYS A C 1
ATOM 697 O O . LYS A 1 85 ? -19.742 -18.250 17.250 1.00 43.47 85 LYS A O 1
ATOM 702 N N . ASP A 1 86 ? -21.948 -17.867 17.009 1.00 46.25 86 ASP A N 1
ATOM 703 C CA . ASP A 1 86 ? -21.909 -16.427 16.743 1.00 46.25 86 ASP A CA 1
ATOM 704 C C . ASP A 1 86 ? -22.544 -15.649 17.910 1.00 46.25 86 ASP A C 1
ATOM 706 O O . ASP A 1 86 ? -23.535 -14.930 17.774 1.00 46.25 86 ASP A O 1
ATOM 710 N N . LEU A 1 87 ? -21.908 -15.745 19.083 1.00 49.72 87 LEU A N 1
ATOM 711 C CA . LEU A 1 87 ? -21.801 -14.561 19.945 1.00 49.72 87 LEU A CA 1
ATOM 712 C C . LEU A 1 87 ? -21.283 -13.373 19.093 1.00 49.72 87 LEU A C 1
ATOM 714 O O . LEU A 1 87 ? -20.697 -13.608 18.028 1.00 49.72 87 LEU A O 1
ATOM 718 N N . PRO A 1 88 ? -21.443 -12.103 19.530 1.00 53.53 88 PRO A N 1
ATOM 719 C CA . PRO A 1 88 ? -20.694 -10.988 18.944 1.00 53.53 88 PRO A CA 1
ATOM 720 C C . PRO A 1 88 ? -19.252 -11.437 18.676 1.00 53.53 88 PRO A C 1
ATOM 722 O O . PRO A 1 88 ? -18.722 -12.176 19.514 1.00 53.53 88 PRO A O 1
ATOM 725 N N . PRO A 1 89 ? -18.660 -11.081 17.515 1.00 55.53 89 PRO A N 1
ATOM 726 C CA . PRO A 1 89 ? -17.436 -11.703 17.012 1.00 55.53 89 PRO A CA 1
ATOM 727 C C . PRO A 1 89 ? -16.453 -11.865 18.155 1.00 55.53 89 PRO A C 1
ATOM 729 O O . PRO A 1 89 ? -16.149 -10.844 18.773 1.00 55.53 89 PRO A O 1
ATOM 732 N N . ASP A 1 90 ? -16.062 -13.121 18.437 1.00 61.62 90 ASP A N 1
ATOM 733 C CA . ASP A 1 90 ? -15.451 -13.559 19.700 1.00 61.62 90 ASP A CA 1
ATOM 734 C C . ASP A 1 90 ? -14.748 -12.387 20.386 1.00 61.62 90 ASP A C 1
ATOM 736 O O . ASP A 1 90 ? -13.732 -11.878 19.898 1.00 61.62 90 ASP A O 1
ATOM 740 N N . GLU A 1 91 ? -15.374 -11.858 21.442 1.00 59.00 91 GLU A N 1
ATOM 741 C CA . GLU A 1 91 ? -14.902 -10.642 22.107 1.00 59.00 91 GLU A CA 1
ATOM 742 C C . GLU A 1 91 ? -13.455 -10.815 22.592 1.00 59.00 91 GLU A C 1
ATOM 744 O O . GLU A 1 91 ? -12.712 -9.830 22.659 1.00 59.00 91 GLU A O 1
ATOM 749 N N . ASN A 1 92 ? -13.029 -12.072 22.778 1.00 70.12 92 ASN A N 1
ATOM 750 C CA . ASN A 1 92 ? -11.673 -12.471 23.128 1.00 70.12 92 ASN A CA 1
ATOM 751 C C . ASN A 1 92 ? -10.665 -12.332 21.974 1.00 70.12 92 ASN A C 1
ATOM 753 O O . ASN A 1 92 ? -9.467 -12.252 22.234 1.00 70.12 92 ASN A O 1
ATOM 757 N N . VAL A 1 93 ? -11.101 -12.257 20.710 1.00 79.06 93 VAL A N 1
ATOM 758 C CA . VAL A 1 93 ? -10.224 -11.956 19.568 1.00 79.06 93 VAL A CA 1
ATOM 759 C C . VAL A 1 93 ? -9.793 -10.486 19.634 1.00 79.06 93 VAL A C 1
ATOM 761 O O . VAL A 1 93 ? -10.618 -9.599 19.844 1.00 79.06 93 VAL A O 1
ATOM 764 N N . PRO A 1 94 ? -8.514 -10.146 19.418 1.00 86.00 94 PRO A N 1
ATOM 765 C CA . PRO A 1 94 ? -8.076 -8.759 19.421 1.00 86.00 94 PRO A CA 1
ATOM 766 C C . PRO A 1 94 ? -8.864 -7.912 18.417 1.00 86.00 94 PRO A C 1
ATOM 768 O O . PRO A 1 94 ? -8.996 -8.278 17.251 1.00 86.00 94 PRO A O 1
ATOM 771 N N . GLN A 1 95 ? -9.329 -6.733 18.843 1.00 85.44 95 GLN A N 1
ATOM 772 C CA . GLN A 1 95 ? -10.126 -5.828 18.001 1.00 85.44 95 GLN A CA 1
ATOM 773 C C . GLN A 1 95 ? -9.465 -5.534 16.647 1.00 85.44 95 GLN A C 1
ATOM 775 O O . GLN A 1 95 ? -10.144 -5.501 15.627 1.00 85.44 95 GLN A O 1
ATOM 780 N N . PHE A 1 96 ? -8.138 -5.379 16.628 1.00 90.88 96 PHE A N 1
ATOM 781 C CA . PHE A 1 96 ? -7.382 -5.213 15.389 1.00 90.88 96 PHE A CA 1
ATOM 782 C C . PHE A 1 96 ? -7.603 -6.369 14.402 1.00 90.88 96 PHE A C 1
ATOM 784 O O . PHE A 1 96 ? -7.783 -6.109 13.218 1.00 90.88 96 PHE A O 1
ATOM 791 N N . LEU A 1 97 ? -7.602 -7.624 14.868 1.00 88.38 97 LEU A N 1
ATOM 792 C CA . LEU A 1 97 ? -7.843 -8.778 14.002 1.00 88.38 97 LEU A CA 1
ATOM 793 C C . LEU A 1 97 ? -9.276 -8.795 13.478 1.00 88.38 97 LEU A C 1
ATOM 795 O O . LEU A 1 97 ? -9.457 -9.026 12.289 1.00 88.38 97 LEU A O 1
ATOM 799 N N . ARG A 1 98 ? -10.267 -8.462 14.316 1.00 86.88 98 ARG A N 1
ATOM 800 C CA . ARG A 1 98 ? -11.662 -8.334 13.863 1.00 86.88 98 ARG A CA 1
ATOM 801 C C . ARG A 1 98 ? -11.802 -7.300 12.747 1.00 86.88 98 ARG A C 1
ATOM 803 O O . ARG A 1 98 ? -12.377 -7.607 11.713 1.00 86.88 98 ARG A O 1
ATOM 810 N N . TRP A 1 99 ? -11.219 -6.113 12.915 1.00 90.19 99 TRP A N 1
ATOM 811 C CA . TRP A 1 99 ? -11.236 -5.075 11.877 1.00 90.19 99 TRP A CA 1
ATOM 812 C C . TRP A 1 99 ? -10.458 -5.469 10.625 1.00 90.19 99 TRP A C 1
ATOM 814 O O . TRP A 1 99 ? -10.860 -5.122 9.520 1.00 90.19 99 TRP A O 1
ATOM 824 N N . PHE A 1 100 ? -9.346 -6.187 10.783 1.00 90.94 100 PHE A N 1
ATOM 825 C CA . PHE A 1 100 ? -8.544 -6.630 9.648 1.00 90.94 100 PHE A CA 1
ATOM 826 C C . PHE A 1 100 ? -9.279 -7.685 8.812 1.00 90.94 100 PHE A C 1
ATOM 828 O O . PHE A 1 100 ? -9.249 -7.635 7.582 1.00 90.94 100 PHE A O 1
ATOM 835 N N . GLU A 1 101 ? -9.979 -8.607 9.474 1.00 87.88 101 GLU A N 1
ATOM 836 C CA . GLU A 1 101 ? -10.876 -9.561 8.823 1.00 87.88 101 GLU A CA 1
ATOM 837 C C . GLU A 1 101 ? -12.071 -8.845 8.172 1.00 87.88 101 GLU A C 1
ATOM 839 O O . GLU A 1 101 ? -12.345 -9.052 6.993 1.00 87.88 101 GLU A O 1
ATOM 844 N N . GLU A 1 102 ? -12.744 -7.942 8.883 1.00 86.94 102 GLU A N 1
ATOM 845 C CA . GLU A 1 102 ? -13.861 -7.157 8.339 1.00 86.94 102 GLU A CA 1
ATOM 846 C C . GLU A 1 102 ? -13.450 -6.390 7.073 1.00 86.94 102 GLU A C 1
ATOM 848 O O . GLU A 1 102 ? -14.091 -6.515 6.029 1.00 86.94 102 GLU A O 1
ATOM 853 N N . TRP A 1 103 ? -12.302 -5.707 7.114 1.00 91.62 103 TRP A N 1
ATOM 854 C CA . TRP A 1 103 ? -11.738 -5.025 5.953 1.00 91.62 103 TRP A CA 1
ATOM 855 C C . TRP A 1 103 ? -11.468 -5.985 4.787 1.00 91.62 103 TRP A C 1
ATOM 857 O O . TRP A 1 103 ? -11.775 -5.662 3.639 1.00 91.62 103 TRP A O 1
ATOM 867 N N . GLY A 1 104 ? -10.912 -7.174 5.050 1.00 89.88 104 GLY A N 1
ATOM 868 C CA . GLY A 1 104 ? -10.646 -8.172 4.011 1.00 89.88 104 GLY A CA 1
ATOM 869 C C . GLY A 1 104 ? -11.927 -8.670 3.332 1.00 89.88 104 GLY A C 1
ATOM 870 O O . GLY A 1 104 ? -11.977 -8.806 2.103 1.00 89.88 104 GLY A O 1
ATOM 871 N N . GLN A 1 105 ? -12.984 -8.879 4.118 1.00 85.50 105 GLN A N 1
ATOM 872 C CA . GLN A 1 105 ? -14.304 -9.271 3.631 1.00 85.50 105 GLN A CA 1
ATOM 873 C C . GLN A 1 105 ? -14.951 -8.155 2.793 1.00 85.50 105 GLN A C 1
ATOM 875 O O . GLN A 1 105 ? -15.452 -8.428 1.694 1.00 85.50 105 GLN A O 1
ATOM 880 N N . ASP A 1 106 ? -14.891 -6.910 3.264 1.00 89.06 106 ASP A N 1
ATOM 881 C CA . ASP A 1 106 ? -15.419 -5.737 2.562 1.00 89.06 106 ASP A CA 1
ATOM 882 C C . ASP A 1 106 ? -14.682 -5.480 1.249 1.00 89.06 106 ASP A C 1
ATOM 884 O O . ASP A 1 106 ? -15.317 -5.352 0.197 1.00 89.06 106 ASP A O 1
ATOM 888 N N . PHE A 1 107 ? -13.346 -5.494 1.276 1.00 90.56 107 PHE A N 1
ATOM 889 C CA . PHE A 1 107 ? -12.508 -5.348 0.087 1.00 90.56 107 PHE A CA 1
ATOM 890 C C . PHE A 1 107 ? -12.888 -6.368 -0.984 1.00 90.56 107 PHE A C 1
ATOM 892 O O . PHE A 1 107 ? -13.078 -6.026 -2.151 1.00 90.56 107 PHE A O 1
ATOM 899 N N . CYS A 1 108 ? -13.034 -7.630 -0.592 1.00 87.12 108 CYS A N 1
ATOM 900 C CA . CYS A 1 108 ? -13.391 -8.705 -1.501 1.00 87.12 108 CYS A CA 1
ATOM 901 C C . CYS A 1 108 ? -14.770 -8.503 -2.155 1.00 87.12 108 CYS A C 1
ATOM 903 O O . CYS A 1 108 ? -14.914 -8.678 -3.372 1.00 87.12 108 CYS A O 1
ATOM 905 N N . VAL A 1 109 ? -15.789 -8.140 -1.368 1.00 85.94 109 VAL A N 1
ATOM 906 C CA . VAL A 1 109 ? -17.146 -7.891 -1.876 1.00 85.94 109 VAL A CA 1
ATOM 907 C C . VAL A 1 109 ? -17.157 -6.678 -2.800 1.00 85.94 109 VAL A C 1
ATOM 909 O O . VAL A 1 109 ? -17.733 -6.735 -3.889 1.00 85.94 109 VAL A O 1
ATOM 912 N N . GLU A 1 110 ? -16.505 -5.596 -2.391 1.00 90.31 110 GLU A N 1
ATOM 913 C CA . GLU A 1 110 ? -16.496 -4.347 -3.137 1.00 90.31 110 GLU A CA 1
ATOM 914 C C . GLU A 1 110 ? -15.674 -4.464 -4.424 1.00 90.31 110 GLU A C 1
ATOM 916 O O . GLU A 1 110 ? -16.147 -4.049 -5.481 1.00 90.31 110 GLU A O 1
ATOM 921 N N . ARG A 1 111 ? -14.530 -5.164 -4.407 1.00 89.44 111 ARG A N 1
ATOM 922 C CA . ARG A 1 111 ? -13.730 -5.428 -5.616 1.00 89.44 111 ARG A CA 1
ATOM 923 C C . ARG A 1 111 ? -14.563 -6.086 -6.707 1.00 89.44 111 ARG A C 1
ATOM 925 O O . ARG A 1 111 ? -14.483 -5.674 -7.861 1.00 89.44 111 ARG A O 1
ATOM 932 N N . LYS A 1 112 ? -15.395 -7.074 -6.360 1.00 87.25 112 LYS A N 1
ATOM 933 C CA . LYS A 1 112 ? -16.284 -7.738 -7.329 1.00 87.25 112 LYS A CA 1
ATOM 934 C C . LYS A 1 112 ? -17.293 -6.760 -7.942 1.00 87.25 112 LYS A C 1
ATOM 936 O O . LYS A 1 112 ? -17.550 -6.835 -9.144 1.00 87.25 112 LYS A O 1
ATOM 941 N N . LYS A 1 113 ? -17.844 -5.827 -7.156 1.00 90.69 113 LYS A N 1
ATOM 942 C CA . LYS A 1 113 ? -18.744 -4.781 -7.676 1.00 90.69 113 LYS A CA 1
ATOM 943 C C . LYS A 1 113 ? -18.005 -3.831 -8.615 1.00 90.69 113 LYS A C 1
ATOM 945 O O . LYS A 1 113 ? -18.485 -3.582 -9.716 1.00 90.69 113 LYS A O 1
ATOM 950 N N . GLN A 1 114 ? -16.822 -3.369 -8.219 1.00 91.69 114 GLN A N 1
ATOM 951 C CA . GLN A 1 114 ? -15.992 -2.468 -9.022 1.00 91.69 114 GLN A CA 1
ATOM 952 C C . GLN A 1 114 ? -15.570 -3.124 -10.348 1.00 91.69 114 GLN A C 1
ATOM 954 O O . GLN A 1 114 ? -15.691 -2.516 -11.409 1.00 91.69 114 GLN A O 1
ATOM 959 N N . GLN A 1 115 ? -15.171 -4.402 -10.325 1.00 90.50 115 GLN A N 1
ATOM 960 C CA . GLN A 1 115 ? -14.874 -5.175 -11.538 1.00 90.50 115 GLN A CA 1
ATOM 961 C C . GLN A 1 115 ? -16.081 -5.262 -12.476 1.00 90.50 115 GLN A C 1
ATOM 963 O O . GLN A 1 115 ? -15.924 -5.101 -13.684 1.00 90.50 115 GLN A O 1
ATOM 968 N N . LYS A 1 116 ? -17.286 -5.470 -11.930 1.00 90.62 116 LYS A N 1
ATOM 969 C CA . LYS A 1 116 ? -18.521 -5.505 -12.718 1.00 90.62 116 LYS A CA 1
ATOM 970 C C . LYS A 1 116 ? -18.832 -4.155 -13.377 1.00 90.62 116 LYS A C 1
ATOM 972 O O . LYS A 1 116 ? -19.249 -4.134 -14.526 1.00 90.62 116 LYS A O 1
ATOM 977 N N . LEU A 1 117 ? -18.586 -3.033 -12.697 1.00 90.38 117 LEU A N 1
ATOM 978 C CA . LEU A 1 117 ? -18.780 -1.696 -13.280 1.00 90.38 117 LEU A CA 1
ATOM 979 C C . LEU A 1 117 ? -17.855 -1.442 -14.479 1.00 90.38 117 LEU A C 1
ATOM 981 O O . LEU A 1 117 ? -18.294 -0.888 -15.493 1.00 90.38 117 LEU A O 1
ATOM 985 N N . VAL A 1 118 ? -16.592 -1.872 -14.375 1.00 89.25 118 VAL A N 1
ATOM 986 C CA . VAL A 1 118 ? -15.630 -1.826 -15.486 1.00 89.25 118 VAL A CA 1
ATOM 987 C C . VAL A 1 118 ? -16.096 -2.735 -16.621 1.00 89.25 118 VAL A C 1
ATOM 989 O O . VAL A 1 118 ? -16.152 -2.293 -17.763 1.00 89.25 118 VAL A O 1
ATOM 992 N N . ASP A 1 119 ? -16.499 -3.967 -16.314 1.00 88.75 119 ASP A N 1
ATOM 993 C CA . ASP A 1 119 ? -17.006 -4.946 -17.280 1.00 88.75 119 ASP A CA 1
ATOM 994 C C . ASP A 1 119 ? -18.219 -4.419 -18.069 1.00 88.75 119 ASP A C 1
ATOM 996 O O . ASP A 1 119 ? -18.165 -4.313 -19.297 1.00 88.75 119 ASP A O 1
ATOM 1000 N N . ASP A 1 120 ? -19.266 -3.966 -17.374 1.00 87.12 120 ASP A N 1
ATOM 1001 C CA . ASP A 1 120 ? -20.497 -3.427 -17.968 1.00 87.12 120 ASP A CA 1
ATOM 1002 C C . ASP A 1 120 ? -20.239 -2.195 -18.856 1.00 87.12 120 ASP A C 1
ATOM 1004 O O . ASP A 1 120 ? -20.977 -1.931 -19.814 1.00 87.12 120 ASP A O 1
ATOM 1008 N N . SER A 1 121 ? -19.188 -1.430 -18.553 1.00 83.94 121 SER A N 1
ATOM 1009 C CA . SER A 1 121 ? -18.850 -0.198 -19.273 1.00 83.94 121 SER A CA 1
ATOM 1010 C C . SER A 1 121 ? -17.889 -0.439 -20.431 1.00 83.94 121 SER A C 1
ATOM 1012 O O . SER A 1 121 ? -18.052 0.152 -21.497 1.00 83.94 121 SER A O 1
ATOM 1014 N N . CYS A 1 122 ? -16.917 -1.332 -20.260 1.00 81.75 122 CYS A N 1
ATOM 1015 C CA . CYS A 1 122 ? -15.890 -1.626 -21.250 1.00 81.75 122 CYS A CA 1
ATOM 1016 C C . CYS A 1 122 ? -16.333 -2.642 -22.307 1.00 81.75 122 CYS A C 1
ATOM 1018 O O . CYS A 1 122 ? -15.809 -2.592 -23.424 1.00 81.75 122 CYS A O 1
ATOM 1020 N N . LYS A 1 123 ? -17.317 -3.511 -22.021 1.00 84.56 123 LYS A N 1
ATOM 1021 C CA . LYS A 1 123 ? -17.944 -4.397 -23.029 1.00 84.56 123 LYS A CA 1
ATOM 1022 C C . LYS A 1 123 ? -18.617 -3.636 -24.166 1.00 84.56 123 LYS A C 1
ATOM 1024 O O . LYS A 1 123 ? -18.689 -4.142 -25.277 1.00 84.56 123 LYS A O 1
ATOM 1029 N N . LYS A 1 124 ? -19.092 -2.419 -23.896 1.00 76.38 124 LYS A N 1
ATOM 1030 C CA . LYS A 1 124 ? -19.805 -1.574 -24.867 1.00 76.38 124 LYS A CA 1
ATOM 1031 C C . LYS A 1 124 ? -18.879 -0.864 -25.860 1.00 76.38 124 LYS A C 1
ATOM 1033 O O . LYS A 1 124 ? -19.366 -0.232 -26.788 1.00 76.38 124 LYS A O 1
ATOM 1038 N N . CYS A 1 125 ? -17.565 -0.929 -25.653 1.00 71.69 125 CYS A N 1
ATOM 1039 C CA . CYS A 1 125 ? -16.587 -0.192 -26.450 1.00 71.69 125 CYS A CA 1
ATOM 1040 C C . CYS A 1 125 ? -15.923 -1.109 -27.478 1.00 71.69 125 CYS A C 1
ATOM 1042 O O . CYS A 1 125 ? -15.509 -2.213 -27.118 1.00 71.69 125 CYS A O 1
ATOM 1044 N N . SER A 1 126 ? -15.735 -0.630 -28.708 1.00 65.50 126 SER A N 1
ATOM 1045 C CA . SER A 1 126 ? -14.949 -1.319 -29.739 1.00 65.50 126 SER A CA 1
ATOM 1046 C C . SER A 1 126 ? -13.519 -1.627 -29.281 1.00 65.50 126 SER A C 1
ATOM 1048 O O . SER A 1 126 ? -12.956 -0.950 -28.411 1.00 65.50 126 SER A O 1
ATOM 1050 N N . ASP A 1 127 ? -12.922 -2.673 -29.851 1.00 57.41 127 ASP A N 1
ATOM 1051 C CA . ASP A 1 127 ? -11.561 -3.079 -29.510 1.00 57.41 127 ASP A CA 1
ATOM 1052 C C . ASP A 1 127 ? -10.548 -1.991 -29.875 1.00 57.41 127 ASP A C 1
ATOM 1054 O O . ASP A 1 127 ? -10.460 -1.527 -31.008 1.00 57.41 127 ASP A O 1
ATOM 1058 N N . GLY A 1 128 ? -9.759 -1.581 -28.881 1.00 53.41 128 GLY A N 1
ATOM 1059 C CA . GLY A 1 128 ? -8.662 -0.634 -29.064 1.00 53.41 128 GLY A CA 1
ATOM 1060 C C . GLY A 1 128 ? -9.017 0.850 -28.965 1.00 53.41 128 GLY A C 1
ATOM 1061 O O . GLY A 1 128 ? -8.081 1.648 -29.003 1.00 53.41 128 GLY A O 1
ATOM 1062 N N . THR A 1 129 ? -10.285 1.232 -28.776 1.00 54.66 129 THR A N 1
ATOM 1063 C CA . THR A 1 129 ? -10.676 2.639 -28.583 1.00 54.66 129 THR A CA 1
ATOM 1064 C C . THR A 1 129 ? -11.240 2.896 -27.185 1.00 54.66 129 THR A C 1
ATOM 1066 O O . THR A 1 129 ? -11.978 2.089 -26.619 1.00 54.66 129 THR A O 1
ATOM 1069 N N . CYS A 1 130 ? -10.841 4.032 -26.612 1.00 58.22 130 CYS A N 1
ATOM 1070 C CA . CYS A 1 130 ? -11.272 4.506 -25.292 1.00 58.22 130 CYS A CA 1
ATOM 1071 C C . CYS A 1 130 ? -12.425 5.504 -25.358 1.00 58.22 130 CYS A C 1
ATOM 1073 O O . CYS A 1 130 ? -13.038 5.790 -24.335 1.00 58.22 130 CYS A O 1
ATOM 1075 N N . ASP A 1 131 ? -12.727 5.943 -26.577 1.00 54.62 131 ASP A N 1
ATOM 1076 C CA . ASP A 1 131 ? -13.924 6.660 -26.968 1.00 54.62 131 ASP A CA 1
ATOM 1077 C C . ASP A 1 131 ? -14.650 5.843 -28.041 1.00 54.62 131 ASP A C 1
ATOM 1079 O O . ASP A 1 131 ? -14.042 5.059 -28.785 1.00 54.62 131 ASP A O 1
ATOM 1083 N N . ASN A 1 132 ? -15.959 6.053 -28.155 1.00 48.84 132 ASN A N 1
ATOM 1084 C CA . ASN A 1 132 ? -16.639 5.729 -29.403 1.00 48.84 132 ASN A CA 1
ATOM 1085 C C . ASN A 1 132 ? -16.130 6.717 -30.453 1.00 48.84 132 ASN A C 1
ATOM 1087 O O . ASN A 1 132 ? -16.012 7.900 -30.154 1.00 48.84 132 ASN A O 1
ATOM 1091 N N . GLY A 1 133 ? -15.840 6.259 -31.671 1.00 45.97 133 GLY A N 1
ATOM 1092 C CA . GLY A 1 133 ? -15.372 7.087 -32.794 1.00 45.97 133 GLY A CA 1
ATOM 1093 C C . GLY A 1 133 ? -16.369 8.144 -33.300 1.00 45.97 133 GLY A C 1
ATOM 1094 O O . GLY A 1 133 ? -16.402 8.435 -34.489 1.00 45.97 133 GLY A O 1
ATOM 1095 N N . LEU A 1 134 ? -17.200 8.710 -32.425 1.00 43.78 134 LEU A N 1
ATOM 1096 C CA . LEU A 1 134 ? -18.098 9.822 -32.679 1.00 43.78 134 LEU A CA 1
ATOM 1097 C C . LEU A 1 134 ? -17.542 11.014 -31.902 1.00 43.78 134 LEU A C 1
ATOM 1099 O O . LEU A 1 134 ? -17.506 10.998 -30.674 1.00 43.78 134 LEU A O 1
ATOM 1103 N N . GLY A 1 135 ? -17.054 12.020 -32.631 1.00 45.97 135 GLY A N 1
ATOM 1104 C CA . GLY A 1 135 ? -16.400 13.191 -32.055 1.00 45.97 135 GLY A CA 1
ATOM 1105 C C . GLY A 1 135 ? -17.194 13.815 -30.900 1.00 45.97 135 GLY A C 1
ATOM 1106 O O . GLY A 1 135 ? -18.423 13.856 -30.935 1.00 45.97 135 GLY A O 1
ATOM 1107 N N . SER A 1 136 ? -16.451 14.312 -29.906 1.00 51.59 136 SER A N 1
ATOM 1108 C CA . SER A 1 136 ? -16.833 15.022 -28.665 1.00 51.59 136 SER A CA 1
ATOM 1109 C C . SER A 1 136 ? -18.238 15.671 -28.599 1.00 51.59 136 SER A C 1
ATOM 1111 O O . SER A 1 136 ? -18.928 15.587 -27.581 1.00 51.59 136 SER A O 1
ATOM 1113 N N . ILE A 1 137 ? -18.716 16.274 -29.690 1.00 48.50 137 ILE A N 1
ATOM 1114 C CA . ILE A 1 137 ? -20.024 16.941 -29.768 1.00 48.50 137 ILE A CA 1
ATOM 1115 C C . ILE A 1 137 ? -21.194 15.944 -29.699 1.00 48.50 137 ILE A C 1
ATOM 1117 O O . ILE A 1 137 ? -22.163 16.189 -28.983 1.00 48.50 137 ILE A O 1
ATOM 1121 N N . LEU A 1 138 ? -21.109 14.791 -30.374 1.00 46.84 138 LEU A N 1
ATOM 1122 C CA . LEU A 1 138 ? -22.192 13.799 -30.368 1.00 46.84 138 LEU A CA 1
ATOM 1123 C C . LEU A 1 138 ? -22.267 13.037 -29.030 1.00 46.84 138 LEU A C 1
ATOM 1125 O O . LEU A 1 138 ? -23.348 12.627 -28.607 1.00 46.84 138 LEU A O 1
ATOM 1129 N N . PHE A 1 139 ? -21.132 12.922 -28.330 1.00 44.16 139 PHE A N 1
ATOM 1130 C CA . PHE A 1 139 ? -21.019 12.338 -26.988 1.00 44.16 139 PHE A CA 1
ATOM 1131 C C . PHE A 1 139 ? -21.812 13.131 -25.937 1.00 44.16 139 PHE A C 1
ATOM 1133 O O . PHE A 1 139 ? -22.472 12.543 -25.082 1.00 44.16 139 PHE A O 1
ATOM 1140 N N . THR A 1 140 ? -21.814 14.465 -26.043 1.00 48.44 140 THR A N 1
ATOM 1141 C CA . THR A 1 140 ? -22.588 15.347 -25.149 1.00 48.44 140 THR A CA 1
ATOM 1142 C C . THR A 1 140 ? -24.100 15.160 -25.327 1.00 48.44 140 THR A C 1
ATOM 1144 O O . THR A 1 140 ? -24.858 15.268 -24.366 1.00 48.44 140 THR A O 1
ATOM 1147 N N . ILE A 1 141 ? -24.540 14.837 -26.548 1.00 49.41 141 ILE A N 1
ATOM 1148 C CA . ILE A 1 141 ? -25.960 14.744 -26.915 1.00 49.41 141 ILE A CA 1
ATOM 1149 C C . ILE A 1 141 ? -26.518 13.333 -26.651 1.00 49.41 141 ILE A C 1
ATOM 1151 O O . ILE A 1 141 ? -27.659 13.191 -26.220 1.00 49.41 141 ILE A O 1
ATOM 1155 N N . MET A 1 142 ? -25.718 12.279 -26.853 1.00 50.41 142 MET A N 1
ATOM 1156 C CA . MET A 1 142 ? -26.142 10.876 -26.722 1.00 50.41 142 MET A CA 1
ATOM 1157 C C . MET A 1 142 ? -25.451 10.156 -25.557 1.00 50.41 142 MET A C 1
ATOM 1159 O O . MET A 1 142 ? -24.825 9.107 -25.722 1.00 50.41 142 MET A O 1
ATOM 1163 N N . ARG A 1 143 ? -25.610 10.698 -24.344 1.00 46.03 143 ARG A N 1
ATOM 1164 C CA . ARG A 1 143 ? -25.058 10.164 -23.081 1.00 46.03 143 ARG A CA 1
ATOM 1165 C C . ARG A 1 143 ? -25.421 8.687 -22.803 1.00 46.03 143 ARG A C 1
ATOM 1167 O O . ARG A 1 143 ? -24.770 8.041 -21.989 1.00 46.03 143 ARG A O 1
ATOM 1174 N N . SER A 1 144 ? -26.430 8.138 -23.486 1.00 46.22 144 SER A N 1
ATOM 1175 C CA . SER A 1 144 ? -26.887 6.741 -23.401 1.00 46.22 144 SER A CA 1
ATOM 1176 C C . SER A 1 144 ? -26.245 5.773 -24.413 1.00 46.22 144 SER A C 1
ATOM 1178 O O . SER A 1 144 ? -26.445 4.567 -24.282 1.00 46.22 144 SER A O 1
ATOM 1180 N N . ILE A 1 145 ? -25.471 6.262 -25.392 1.00 51.16 145 ILE A N 1
ATOM 1181 C CA . ILE A 1 145 ? -24.890 5.460 -26.496 1.00 51.16 145 ILE A CA 1
ATOM 1182 C C . ILE A 1 145 ? -23.341 5.461 -26.451 1.00 51.16 145 ILE A C 1
ATOM 1184 O O . ILE A 1 145 ? -22.682 4.748 -27.204 1.00 51.16 145 ILE A O 1
ATOM 1188 N N . GLY A 1 146 ? -22.732 6.232 -25.539 1.00 55.19 146 GLY A N 1
ATOM 1189 C CA . GLY A 1 146 ? -21.279 6.400 -25.395 1.00 55.19 146 GLY A CA 1
ATOM 1190 C C . GLY A 1 146 ? -20.560 5.303 -24.591 1.00 55.19 146 GLY A C 1
ATOM 1191 O O . GLY A 1 146 ? -21.043 4.855 -23.553 1.00 55.19 146 GLY A O 1
ATOM 1192 N N . CYS A 1 147 ? -19.364 4.907 -25.037 1.00 69.12 147 CYS A N 1
ATOM 1193 C CA . CYS A 1 147 ? -18.396 4.133 -24.257 1.00 69.12 147 CYS A CA 1
ATOM 1194 C C . CYS A 1 147 ? -17.933 4.954 -23.047 1.00 69.12 147 CYS A C 1
ATOM 1196 O O . CYS A 1 147 ? -17.396 6.042 -23.226 1.00 69.12 147 CYS A O 1
ATOM 1198 N N . ASN A 1 148 ? -18.102 4.422 -21.831 1.00 76.56 148 ASN A N 1
ATOM 1199 C CA . ASN A 1 148 ? -17.598 5.054 -20.605 1.00 76.56 148 ASN A CA 1
ATOM 1200 C C . ASN A 1 148 ? -16.496 4.234 -19.909 1.00 76.56 148 ASN A C 1
ATOM 1202 O O . ASN A 1 148 ? -16.321 4.275 -18.692 1.00 76.56 148 ASN A O 1
ATOM 1206 N N . CYS A 1 149 ? -15.770 3.428 -20.687 1.00 81.31 149 CYS A N 1
ATOM 1207 C CA . CYS A 1 149 ? -14.726 2.549 -20.166 1.00 81.31 149 CYS A CA 1
ATOM 1208 C C . CYS A 1 149 ? -13.617 3.342 -19.476 1.00 81.31 149 CYS A C 1
ATOM 1210 O O . CYS A 1 149 ? -13.215 2.982 -18.376 1.00 81.31 149 CYS A O 1
ATOM 1212 N N . LYS A 1 150 ? -13.180 4.461 -20.071 1.00 80.44 150 LYS A N 1
ATOM 1213 C CA . LYS A 1 150 ? -12.132 5.307 -19.496 1.00 80.44 150 LYS A CA 1
ATOM 1214 C C . LYS A 1 150 ? -12.469 5.769 -18.075 1.00 80.44 150 LYS A C 1
ATOM 1216 O O . LYS A 1 150 ? -11.669 5.540 -17.175 1.00 80.44 150 LYS A O 1
ATOM 1221 N N . GLU A 1 151 ? -13.643 6.367 -17.867 1.00 80.31 151 GLU A N 1
ATOM 1222 C CA . GLU A 1 151 ? -14.046 6.884 -16.551 1.00 80.31 151 GLU A CA 1
ATOM 1223 C C . GLU A 1 151 ? -14.150 5.763 -15.511 1.00 80.31 151 GLU A C 1
ATOM 1225 O O . GLU A 1 151 ? -13.773 5.947 -14.357 1.00 80.31 151 GLU A O 1
ATOM 1230 N N . GLN A 1 152 ? -14.642 4.584 -15.902 1.00 86.94 152 GLN A N 1
ATOM 1231 C CA . GLN A 1 152 ? -14.751 3.460 -14.971 1.00 86.94 152 GLN A CA 1
ATOM 1232 C C . GLN A 1 152 ? -13.399 2.824 -14.655 1.00 86.94 152 GLN A C 1
ATOM 1234 O O . GLN A 1 152 ? -13.166 2.461 -13.506 1.00 86.94 152 GLN A O 1
ATOM 1239 N N . CYS A 1 153 ? -12.487 2.741 -15.626 1.00 84.12 153 CYS A N 1
ATOM 1240 C CA . CYS A 1 153 ? -11.100 2.362 -15.366 1.00 84.12 153 CYS A CA 1
ATOM 1241 C C . CYS A 1 153 ? -10.438 3.370 -14.407 1.00 84.12 153 CYS A C 1
ATOM 1243 O O . CYS A 1 153 ? -9.816 2.954 -13.434 1.00 84.12 153 CYS A O 1
ATOM 1245 N N . ASP A 1 154 ? -10.621 4.680 -14.632 1.00 78.50 154 ASP A N 1
ATOM 1246 C CA . ASP A 1 154 ? -10.123 5.745 -13.747 1.00 78.50 154 ASP A CA 1
ATOM 1247 C C . ASP A 1 154 ? -10.628 5.541 -12.304 1.00 78.50 154 ASP A C 1
ATOM 1249 O O . ASP A 1 154 ? -9.827 5.458 -11.372 1.00 78.50 154 ASP A O 1
ATOM 1253 N N . LYS A 1 155 ? -11.946 5.366 -12.123 1.00 83.44 155 LYS A N 1
ATOM 1254 C CA . LYS A 1 155 ? -12.571 5.137 -10.807 1.00 83.44 155 LYS A CA 1
ATOM 1255 C C . LYS A 1 155 ? -12.083 3.865 -10.125 1.00 83.44 155 LYS A C 1
ATOM 1257 O O . LYS A 1 155 ? -11.755 3.907 -8.941 1.00 83.44 155 LYS A O 1
ATOM 1262 N N . TYR A 1 156 ? -12.026 2.754 -10.859 1.00 87.94 156 TYR A N 1
ATOM 1263 C CA . TYR A 1 156 ? -11.551 1.480 -10.326 1.00 87.94 156 TYR A CA 1
ATOM 1264 C C . TYR A 1 156 ? -10.111 1.609 -9.824 1.00 87.94 156 TYR A C 1
ATOM 1266 O O . TYR A 1 156 ? -9.807 1.164 -8.720 1.00 87.94 156 TYR A O 1
ATOM 1274 N N . SER A 1 157 ? -9.236 2.244 -10.607 1.00 80.81 157 SER A N 1
ATOM 1275 C CA . SER A 1 157 ? -7.824 2.369 -10.248 1.00 80.81 157 SER A CA 1
ATOM 1276 C C . SER A 1 157 ? -7.610 3.291 -9.052 1.00 80.81 157 SER A C 1
ATOM 1278 O O . SER A 1 157 ? -6.885 2.934 -8.126 1.00 80.81 157 SER A O 1
ATOM 1280 N N . THR A 1 158 ? -8.305 4.434 -8.999 1.00 77.75 158 THR A N 1
ATOM 1281 C CA . THR A 1 158 ? -8.278 5.314 -7.820 1.00 77.75 158 THR A CA 1
ATOM 1282 C C . THR A 1 158 ? -8.760 4.586 -6.569 1.00 77.75 158 THR A C 1
ATOM 1284 O O . THR A 1 158 ? -8.114 4.656 -5.526 1.00 77.75 158 THR A O 1
ATOM 1287 N N . TRP A 1 159 ? -9.865 3.845 -6.672 1.00 87.38 159 TRP A N 1
ATOM 1288 C CA . TRP A 1 159 ? -10.358 3.038 -5.564 1.00 87.38 159 TRP A CA 1
ATOM 1289 C C . TRP A 1 159 ? -9.328 1.980 -5.138 1.00 87.38 159 TRP A C 1
ATOM 1291 O O . TRP A 1 159 ? -9.059 1.838 -3.944 1.00 87.38 159 TRP A O 1
ATOM 1301 N N . MET A 1 160 ? -8.699 1.286 -6.093 1.00 85.62 160 MET A N 1
ATOM 1302 C CA . MET A 1 160 ? -7.687 0.266 -5.815 1.00 85.62 160 MET A CA 1
ATOM 1303 C C . MET A 1 160 ? -6.457 0.837 -5.098 1.00 85.62 160 MET A C 1
ATOM 1305 O O . MET A 1 160 ? -5.963 0.221 -4.153 1.00 85.62 160 MET A O 1
ATOM 1309 N N . ASP A 1 161 ? -5.994 2.025 -5.491 1.00 74.50 161 ASP A N 1
ATOM 1310 C CA . ASP A 1 161 ? -4.892 2.729 -4.826 1.00 74.50 161 ASP A CA 1
ATOM 1311 C C . ASP A 1 161 ? -5.198 2.980 -3.340 1.00 74.50 161 ASP A C 1
ATOM 1313 O O . ASP A 1 161 ? -4.360 2.714 -2.468 1.00 74.50 161 ASP A O 1
ATOM 1317 N N . THR A 1 162 ? -6.418 3.432 -3.032 1.00 78.19 162 THR A N 1
ATOM 1318 C CA . THR A 1 162 ? -6.874 3.618 -1.648 1.00 78.19 162 THR A CA 1
ATOM 1319 C C . THR A 1 162 ? -6.860 2.294 -0.883 1.00 78.19 162 THR A C 1
ATOM 1321 O O . THR A 1 162 ? -6.325 2.233 0.228 1.00 78.19 162 THR A O 1
ATOM 1324 N N . GLN A 1 163 ? -7.387 1.216 -1.474 1.00 85.44 163 GLN A N 1
ATOM 1325 C CA . GLN A 1 163 ? -7.416 -0.103 -0.831 1.00 85.44 163 GLN A CA 1
ATOM 1326 C C . GLN A 1 163 ? -6.009 -0.651 -0.571 1.00 85.44 163 GLN A C 1
ATOM 1328 O O . GLN A 1 163 ? -5.736 -1.169 0.510 1.00 85.44 163 GLN A O 1
ATOM 1333 N N . LYS A 1 164 ? -5.082 -0.480 -1.517 1.00 80.00 164 LYS A N 1
ATOM 1334 C CA . LYS A 1 164 ? -3.680 -0.889 -1.371 1.00 80.00 164 LYS A CA 1
ATOM 1335 C C . LYS A 1 164 ? -2.990 -0.155 -0.220 1.00 80.00 164 LYS A C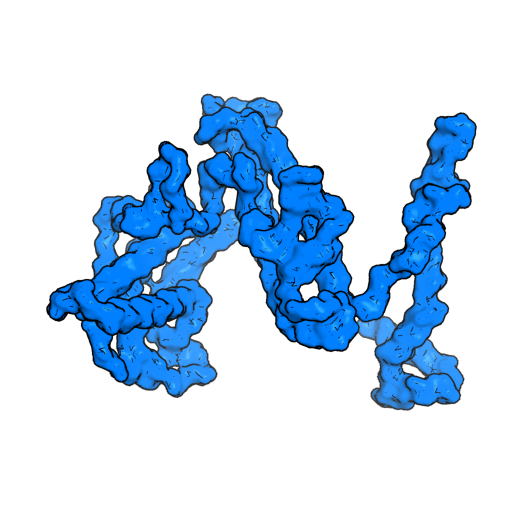 1
ATOM 1337 O O . LYS A 1 164 ? -2.332 -0.784 0.603 1.00 80.00 164 LYS A O 1
ATOM 1342 N N . SER A 1 165 ? -3.206 1.157 -0.107 1.00 76.00 165 SER A N 1
ATOM 1343 C CA . SER A 1 165 ? -2.689 1.969 1.004 1.00 76.00 165 SER A CA 1
ATOM 1344 C C . SER A 1 165 ? -3.232 1.507 2.363 1.00 76.00 165 SER A C 1
ATOM 1346 O O . SER A 1 165 ? -2.476 1.364 3.330 1.00 76.00 165 SER A O 1
ATOM 1348 N N . GLN A 1 166 ? -4.536 1.225 2.446 1.00 80.00 166 GLN A N 1
ATOM 1349 C CA . GLN A 1 166 ? -5.159 0.683 3.657 1.00 80.00 166 GLN A CA 1
ATOM 1350 C C . GLN A 1 166 ? -4.604 -0.702 4.010 1.00 80.00 166 GLN A C 1
ATOM 1352 O O . GLN A 1 166 ? -4.291 -0.955 5.177 1.00 80.00 166 GLN A O 1
ATOM 1357 N N . PHE A 1 167 ? -4.433 -1.576 3.017 1.00 85.38 167 PHE A N 1
ATOM 1358 C CA . PHE A 1 167 ? -3.860 -2.903 3.210 1.00 85.38 167 PHE A CA 1
ATOM 1359 C C . PHE A 1 167 ? -2.422 -2.833 3.716 1.00 85.38 167 PHE A C 1
ATOM 1361 O O . PHE A 1 167 ? -2.094 -3.498 4.692 1.00 85.38 167 PHE A O 1
ATOM 1368 N N . ASP A 1 168 ? -1.570 -1.998 3.118 1.00 79.19 168 ASP A N 1
ATOM 1369 C CA . ASP A 1 168 ? -0.168 -1.868 3.522 1.00 79.19 168 ASP A CA 1
ATOM 1370 C C . ASP A 1 168 ? -0.036 -1.380 4.974 1.00 79.19 168 ASP A C 1
ATOM 1372 O O . ASP A 1 168 ? 0.787 -1.900 5.736 1.00 79.19 168 ASP A O 1
ATOM 1376 N N . LYS A 1 169 ? -0.890 -0.439 5.406 1.00 78.81 169 LYS A N 1
ATOM 1377 C CA . LYS A 1 169 ? -0.958 0.006 6.811 1.00 78.81 169 LYS A CA 1
ATOM 1378 C C . LYS A 1 169 ? -1.331 -1.147 7.749 1.00 78.81 169 LYS A C 1
ATOM 1380 O O . LYS A 1 169 ? -0.643 -1.372 8.747 1.00 78.81 169 LYS A O 1
ATOM 1385 N N . GLN A 1 170 ? -2.383 -1.896 7.420 1.00 82.88 170 GLN A N 1
ATOM 1386 C CA . GLN A 1 170 ? -2.858 -3.015 8.239 1.00 82.88 170 GLN A CA 1
ATOM 1387 C C . GLN A 1 170 ? -1.865 -4.180 8.256 1.00 82.88 170 GLN A C 1
ATOM 1389 O O . GLN A 1 170 ? -1.553 -4.707 9.320 1.00 82.88 170 GLN A O 1
ATOM 1394 N N . LYS A 1 171 ? -1.268 -4.512 7.111 1.00 84.81 171 LYS A N 1
ATOM 1395 C CA . LYS A 1 171 ? -0.208 -5.513 6.965 1.00 84.81 171 LYS A CA 1
ATOM 1396 C C . LYS A 1 171 ? 0.999 -5.189 7.837 1.00 84.81 171 LYS A C 1
ATOM 1398 O O . LYS A 1 171 ? 1.508 -6.072 8.524 1.00 84.81 171 LYS A O 1
ATOM 1403 N N . ASN A 1 172 ? 1.449 -3.934 7.844 1.00 81.38 172 ASN A N 1
ATOM 1404 C CA . ASN A 1 172 ? 2.550 -3.508 8.706 1.00 81.38 172 ASN A CA 1
ATOM 1405 C C . ASN A 1 172 ? 2.195 -3.669 10.189 1.00 81.38 172 ASN A C 1
ATOM 1407 O O . ASN A 1 172 ? 3.008 -4.191 10.952 1.00 81.38 172 ASN A O 1
ATOM 1411 N N . LYS A 1 173 ? 0.975 -3.288 10.591 1.00 85.38 173 LYS A N 1
ATOM 1412 C CA . LYS A 1 173 ? 0.505 -3.458 11.971 1.00 85.38 173 LYS A CA 1
ATOM 1413 C C . LYS A 1 173 ? 0.385 -4.931 12.370 1.00 85.38 173 LYS A C 1
ATOM 1415 O O . LYS A 1 173 ? 0.847 -5.298 13.446 1.00 85.38 173 LYS A O 1
ATOM 1420 N N . TYR A 1 174 ? -0.162 -5.775 11.499 1.00 89.44 174 TYR A N 1
ATOM 1421 C CA . TYR A 1 174 ? -0.247 -7.218 11.709 1.00 89.44 174 TYR A CA 1
ATOM 1422 C C . TYR A 1 174 ? 1.148 -7.819 11.892 1.00 89.44 174 TYR A C 1
ATOM 1424 O O . TYR A 1 174 ? 1.395 -8.516 12.869 1.00 89.44 174 TYR A O 1
ATOM 1432 N N . ASN A 1 175 ? 2.098 -7.486 11.012 1.00 82.75 175 ASN A N 1
ATOM 1433 C CA . ASN A 1 175 ? 3.461 -8.016 11.084 1.00 82.75 175 ASN A CA 1
ATOM 1434 C C . ASN A 1 175 ? 4.197 -7.623 12.377 1.00 82.75 175 ASN A C 1
ATOM 1436 O O . ASN A 1 175 ? 5.064 -8.372 12.814 1.00 82.75 175 ASN A O 1
ATOM 1440 N N . GLN A 1 176 ? 3.859 -6.484 12.993 1.00 87.12 176 GLN A N 1
ATOM 1441 C CA . GLN A 1 176 ? 4.379 -6.090 14.312 1.00 87.12 176 GLN A CA 1
ATOM 1442 C C . GLN A 1 176 ? 3.778 -6.909 15.462 1.00 87.12 176 GLN A C 1
ATOM 1444 O O . GLN A 1 176 ? 4.413 -7.051 16.500 1.00 87.12 176 GLN A O 1
ATOM 1449 N N . LEU A 1 177 ? 2.547 -7.401 15.302 1.00 87.81 177 LEU A N 1
ATOM 1450 C CA . LEU A 1 177 ? 1.813 -8.139 16.332 1.00 87.81 177 LEU A CA 1
ATOM 1451 C C . LEU A 1 177 ? 1.878 -9.661 16.150 1.00 87.81 177 LEU A C 1
ATOM 1453 O O . LEU A 1 177 ? 1.498 -10.383 17.065 1.00 87.81 177 LEU A O 1
ATOM 1457 N N . LYS A 1 178 ? 2.342 -10.148 14.995 1.00 86.88 178 LYS A N 1
ATOM 1458 C CA . LYS A 1 178 ? 2.207 -11.548 14.563 1.00 86.88 178 LYS A CA 1
ATOM 1459 C C . LYS A 1 178 ? 2.697 -12.571 15.594 1.00 86.88 178 LYS A C 1
ATOM 1461 O O . LYS A 1 178 ? 1.975 -13.522 15.862 1.00 86.88 178 LYS A O 1
ATOM 1466 N N . ASP A 1 179 ? 3.856 -12.341 16.218 1.00 87.12 179 ASP A N 1
ATOM 1467 C CA . ASP A 1 179 ? 4.442 -13.300 17.162 1.00 87.12 179 ASP A CA 1
ATOM 1468 C C . ASP A 1 179 ? 3.619 -13.339 18.468 1.00 87.12 179 ASP A C 1
ATOM 1470 O O . ASP A 1 179 ? 3.390 -14.404 19.036 1.00 87.12 179 ASP A O 1
ATOM 1474 N N . THR A 1 180 ? 3.084 -12.191 18.906 1.00 87.62 180 THR A N 1
ATOM 1475 C CA . THR A 1 180 ? 2.157 -12.103 20.048 1.00 87.62 180 THR A CA 1
ATOM 1476 C C . THR A 1 180 ? 0.821 -12.776 19.744 1.00 87.62 180 THR A C 1
ATOM 1478 O O . THR A 1 180 ? 0.276 -13.476 20.592 1.00 87.62 180 THR A O 1
ATOM 1481 N N . LEU A 1 181 ? 0.284 -12.570 18.540 1.00 86.69 181 LEU A N 1
ATOM 1482 C CA . LEU A 1 181 ? -0.983 -13.166 18.112 1.00 86.69 181 LEU A CA 1
ATOM 1483 C C . LEU A 1 181 ? -0.882 -14.693 17.987 1.00 86.69 181 LEU A C 1
ATOM 1485 O O . LEU A 1 181 ? -1.815 -15.392 18.375 1.00 86.69 181 LEU A O 1
ATOM 1489 N N . GLU A 1 182 ? 0.255 -15.197 17.500 1.00 86.12 182 GLU A N 1
ATOM 1490 C CA . GLU A 1 182 ? 0.564 -16.629 17.448 1.00 86.12 182 GLU A CA 1
ATOM 1491 C C . GLU A 1 182 ? 0.736 -17.210 18.857 1.00 86.12 182 GLU A C 1
ATOM 1493 O O . GLU A 1 182 ? 0.128 -18.231 19.168 1.00 86.12 182 GLU A O 1
ATOM 1498 N N . TYR A 1 183 ? 1.475 -16.531 19.744 1.00 84.81 183 TYR A N 1
ATOM 1499 C CA . TYR A 1 183 ? 1.617 -16.938 21.148 1.00 84.81 183 TYR A CA 1
ATOM 1500 C C . TYR A 1 183 ? 0.262 -17.037 21.866 1.00 84.81 183 TYR A C 1
ATOM 1502 O O . TYR A 1 183 ? 0.001 -17.996 22.589 1.00 84.81 183 TYR A O 1
ATOM 1510 N N . MET A 1 184 ? -0.631 -16.075 21.622 1.00 84.50 184 MET A N 1
ATOM 1511 C CA . MET A 1 184 ? -2.001 -16.075 22.147 1.00 84.50 184 MET A CA 1
ATOM 1512 C C . MET A 1 184 ? -2.952 -17.010 21.377 1.00 84.50 184 MET A C 1
ATOM 1514 O O . MET A 1 184 ? -4.139 -17.055 21.682 1.00 84.50 184 MET A O 1
ATOM 1518 N N . SER A 1 185 ? -2.448 -17.774 20.402 1.00 84.50 185 SER A N 1
ATOM 1519 C CA . SER A 1 185 ? -3.195 -18.757 19.606 1.00 84.50 185 SER A CA 1
ATOM 1520 C C . SER A 1 185 ? -4.339 -18.193 18.746 1.00 84.50 185 SER A C 1
ATOM 1522 O O . SER A 1 185 ? -5.190 -18.952 18.289 1.00 84.50 185 SER A O 1
ATOM 1524 N N . PHE A 1 186 ? -4.351 -16.889 18.445 1.00 82.19 186 PHE A N 1
ATOM 1525 C CA . PHE A 1 186 ? -5.404 -16.274 17.619 1.00 82.19 186 PHE A CA 1
ATOM 1526 C C . PHE A 1 186 ? -5.265 -16.564 16.118 1.00 82.19 186 PHE A C 1
ATOM 1528 O O . PHE A 1 186 ? -6.252 -16.548 15.384 1.00 82.19 186 PHE A O 1
ATOM 1535 N N . THR A 1 187 ? -4.045 -16.812 15.644 1.00 79.81 187 THR A N 1
ATOM 1536 C CA . THR A 1 187 ? -3.718 -16.976 14.213 1.00 79.81 187 THR A CA 1
ATOM 1537 C C . THR A 1 187 ? -3.335 -18.418 13.842 1.00 79.81 187 THR A C 1
ATOM 1539 O O . THR A 1 187 ? -3.034 -18.713 12.680 1.00 79.81 187 THR A O 1
ATOM 1542 N N . GLY A 1 188 ? -3.376 -19.333 14.818 1.00 74.56 188 GLY A N 1
ATOM 1543 C CA . GLY A 1 188 ? -2.857 -20.696 14.697 1.00 74.56 188 GLY A CA 1
ATOM 1544 C C . GLY A 1 188 ? -1.327 -20.744 14.578 1.00 74.56 188 GLY A C 1
ATOM 1545 O O . GLY A 1 188 ? -0.648 -19.723 14.633 1.00 74.56 188 GLY A O 1
ATOM 1546 N N . SER A 1 189 ? -0.773 -21.945 14.413 1.00 61.91 189 SER A N 1
ATOM 1547 C CA . SER A 1 189 ? 0.677 -22.144 14.274 1.00 61.91 189 SER A CA 1
ATOM 1548 C C . SER A 1 189 ? 1.167 -21.883 12.844 1.00 61.91 189 SER A C 1
ATOM 1550 O O . SER A 1 189 ? 0.473 -22.199 11.873 1.00 61.91 189 SER A O 1
ATOM 1552 N N . GLY A 1 190 ? 2.389 -21.360 12.707 1.00 67.50 190 GLY A N 1
ATOM 1553 C CA . GLY A 1 190 ? 3.114 -21.289 11.432 1.00 67.50 190 GLY A CA 1
ATOM 1554 C C . GLY A 1 190 ? 3.593 -19.898 11.010 1.00 67.50 190 GLY A C 1
ATOM 1555 O O . GLY A 1 190 ? 3.949 -19.736 9.845 1.00 67.50 190 GLY A O 1
ATOM 1556 N N . ASN A 1 191 ? 3.593 -18.908 11.913 1.00 71.00 191 ASN A N 1
ATOM 1557 C CA . ASN A 1 191 ? 4.065 -17.533 11.683 1.00 71.00 191 ASN A CA 1
ATOM 1558 C C . ASN A 1 191 ? 3.645 -16.934 10.319 1.00 71.00 191 ASN A C 1
ATOM 1560 O O . ASN A 1 191 ? 4.458 -16.412 9.546 1.00 71.00 191 ASN A O 1
ATOM 1564 N N . LYS A 1 192 ? 2.353 -17.064 9.998 1.00 83.12 192 LYS A N 1
ATOM 1565 C CA . LYS A 1 192 ? 1.765 -16.624 8.725 1.00 83.12 192 LYS A CA 1
ATOM 1566 C C . LYS A 1 192 ? 1.840 -15.107 8.612 1.00 83.12 192 LYS A C 1
ATOM 1568 O O . LYS A 1 192 ? 1.523 -14.387 9.560 1.00 83.12 192 LYS A O 1
ATOM 1573 N N . ASN A 1 193 ? 2.228 -14.609 7.440 1.00 84.62 193 ASN A N 1
ATOM 1574 C CA . ASN A 1 193 ? 2.201 -13.172 7.171 1.00 84.62 193 ASN A CA 1
ATOM 1575 C C . ASN A 1 193 ? 0.759 -12.671 6.954 1.00 84.62 193 ASN A C 1
ATOM 1577 O O . ASN A 1 193 ? -0.158 -13.462 6.744 1.00 84.62 193 ASN A O 1
ATOM 1581 N N . ALA A 1 194 ? 0.549 -11.351 7.007 1.00 87.25 194 ALA A N 1
ATOM 1582 C CA . ALA A 1 194 ? -0.800 -10.775 6.935 1.00 87.25 194 ALA A CA 1
ATOM 1583 C C . ALA A 1 194 ? -1.619 -11.214 5.693 1.00 87.25 194 ALA A C 1
ATOM 1585 O O . ALA A 1 194 ? -2.780 -11.578 5.868 1.00 87.25 194 ALA A O 1
ATOM 1586 N N . PRO A 1 195 ? -1.053 -11.236 4.464 1.00 86.62 195 PRO A N 1
ATOM 1587 C CA . PRO A 1 195 ? -1.742 -11.802 3.302 1.00 86.62 195 PRO A CA 1
ATOM 1588 C C . PRO A 1 195 ? -2.191 -13.257 3.492 1.00 86.62 195 PRO A C 1
ATOM 1590 O O . PRO A 1 195 ? -3.356 -13.564 3.276 1.00 86.62 195 PRO A O 1
ATOM 1593 N N . GLN A 1 196 ? -1.292 -14.128 3.959 1.00 87.69 196 GLN A N 1
ATOM 1594 C CA . GLN A 1 196 ? -1.582 -15.549 4.177 1.00 87.69 196 GLN A CA 1
ATOM 1595 C C . GLN A 1 196 ? -2.668 -15.766 5.234 1.00 87.69 196 GLN A C 1
ATOM 1597 O O . GLN A 1 196 ? -3.497 -16.659 5.089 1.00 87.69 196 GLN A O 1
ATOM 1602 N N . TYR A 1 197 ? -2.669 -14.940 6.282 1.00 88.75 197 TYR A N 1
ATOM 1603 C CA . TYR A 1 197 ? -3.701 -14.963 7.313 1.00 88.75 197 TYR A CA 1
ATOM 1604 C C . TYR A 1 197 ? -5.090 -14.664 6.739 1.00 88.75 197 TYR A C 1
ATOM 1606 O O . TYR A 1 197 ? -6.029 -15.418 6.985 1.00 88.75 197 TYR A O 1
ATOM 1614 N N . LEU A 1 198 ? -5.222 -13.591 5.948 1.00 87.81 198 LEU A N 1
ATOM 1615 C CA . LEU A 1 198 ? -6.496 -13.276 5.298 1.00 87.81 198 LEU A CA 1
ATOM 1616 C C . LEU A 1 198 ? -6.891 -14.365 4.299 1.00 87.81 198 LEU A C 1
ATOM 1618 O O . LEU A 1 198 ? -8.051 -14.766 4.268 1.00 87.81 198 LEU A O 1
ATOM 1622 N N . ASP A 1 199 ? -5.935 -14.870 3.515 1.00 85.94 199 ASP A N 1
ATOM 1623 C CA . ASP A 1 199 ? -6.193 -15.942 2.554 1.00 85.94 199 ASP A CA 1
ATOM 1624 C C . ASP A 1 199 ? -6.799 -17.166 3.229 1.00 85.94 199 ASP A C 1
ATOM 1626 O O . ASP A 1 199 ? -7.805 -17.672 2.742 1.00 85.94 199 ASP A O 1
ATOM 1630 N N . GLU A 1 200 ? -6.244 -17.586 4.369 1.00 82.19 200 GLU A N 1
ATOM 1631 C CA . GLU A 1 200 ? -6.759 -18.693 5.174 1.00 82.19 200 GLU A CA 1
ATOM 1632 C C . GLU A 1 200 ? -8.159 -18.418 5.731 1.00 82.19 200 GLU A C 1
ATOM 1634 O O . GLU A 1 200 ? -9.051 -19.260 5.622 1.00 82.19 200 GLU A O 1
ATOM 1639 N N . LYS A 1 201 ? -8.378 -17.221 6.287 1.00 80.56 201 LYS A N 1
ATOM 1640 C CA . LYS A 1 201 ? -9.672 -16.825 6.861 1.00 80.56 201 LYS A CA 1
ATOM 1641 C C . LYS A 1 201 ? -10.791 -16.789 5.829 1.00 80.56 201 LYS A C 1
ATOM 1643 O O . LYS A 1 201 ? -11.929 -17.130 6.142 1.00 80.56 201 LYS A O 1
ATOM 1648 N N . PHE A 1 202 ? -10.473 -16.433 4.588 1.00 77.94 202 PHE A N 1
ATOM 1649 C CA . PHE A 1 202 ? -11.446 -16.372 3.500 1.00 77.94 202 PHE A CA 1
ATOM 1650 C C . PHE A 1 202 ? -11.438 -17.607 2.591 1.00 77.94 202 PHE A C 1
ATOM 1652 O O . PHE A 1 202 ? -12.104 -17.595 1.551 1.00 77.94 202 PHE A O 1
ATOM 1659 N N . LEU A 1 203 ? -10.789 -18.708 3.005 1.00 60.59 203 LEU A N 1
ATOM 1660 C CA . LEU A 1 203 ? -10.830 -19.995 2.294 1.00 60.59 203 LEU A CA 1
ATOM 1661 C C . LEU A 1 203 ? -12.237 -20.577 2.160 1.00 60.59 203 LEU A C 1
ATOM 1663 O O . LEU A 1 203 ? -12.410 -21.503 1.372 1.00 60.59 203 LEU A O 1
ATOM 1667 N N . GLU A 1 204 ? -13.239 -20.074 2.887 1.00 55.94 204 GLU A N 1
ATOM 1668 C CA . GLU A 1 204 ? -14.605 -20.616 2.901 1.00 55.94 204 GLU A CA 1
ATOM 1669 C C . GLU A 1 204 ? -15.706 -19.595 2.556 1.00 55.94 204 GLU A C 1
ATOM 1671 O O . GLU A 1 204 ? -16.865 -19.979 2.410 1.00 55.94 204 GLU A O 1
ATOM 1676 N N . THR A 1 205 ? -15.383 -18.312 2.343 1.00 61.78 205 THR A N 1
ATOM 1677 C CA . THR A 1 205 ? -16.399 -17.252 2.185 1.00 61.78 205 THR A CA 1
ATOM 1678 C C . THR A 1 205 ? -16.801 -16.981 0.727 1.00 61.78 205 THR A C 1
ATOM 1680 O O . THR A 1 205 ? -16.239 -17.524 -0.230 1.00 61.78 205 THR A O 1
ATOM 1683 N N . LYS A 1 206 ? -17.762 -16.055 0.535 1.00 57.56 206 LYS A N 1
ATOM 1684 C CA . LYS A 1 206 ? -18.180 -15.472 -0.764 1.00 57.56 206 LYS A CA 1
ATOM 1685 C C . LYS A 1 206 ? -17.020 -14.891 -1.594 1.00 57.56 206 LYS A C 1
ATOM 1687 O O . LYS A 1 206 ? -17.244 -14.458 -2.725 1.00 57.56 206 LYS A O 1
ATOM 1692 N N . CYS A 1 207 ? -15.799 -14.872 -1.065 1.00 64.94 207 CYS A N 1
ATOM 1693 C CA . CYS A 1 207 ? -14.561 -14.544 -1.764 1.00 64.94 207 CYS A CA 1
ATOM 1694 C C . CYS A 1 207 ? -14.036 -15.655 -2.681 1.00 64.94 207 CYS A C 1
ATOM 1696 O O . CYS A 1 207 ? -13.191 -15.378 -3.538 1.00 64.94 207 CYS A O 1
ATOM 1698 N N . LYS A 1 208 ? -14.608 -16.867 -2.616 1.00 60.88 208 LYS A N 1
ATOM 1699 C CA . LYS A 1 208 ? -14.414 -17.900 -3.642 1.00 60.88 208 LYS A CA 1
ATOM 1700 C C . LYS A 1 208 ? -14.881 -17.420 -5.024 1.00 60.88 208 LYS A C 1
ATOM 1702 O O . LYS A 1 208 ? -15.881 -16.704 -5.164 1.00 60.88 208 LYS A O 1
ATOM 1707 N N . GLY A 1 209 ? -14.130 -17.801 -6.056 1.00 55.50 209 GLY A N 1
ATOM 1708 C CA . GLY A 1 209 ? -14.652 -17.897 -7.418 1.00 55.50 209 GLY A CA 1
ATOM 1709 C C . GLY A 1 209 ? -15.503 -19.166 -7.551 1.00 55.50 209 GLY A C 1
ATOM 1710 O O . GLY A 1 209 ? -15.368 -20.080 -6.741 1.00 55.50 209 GLY A O 1
ATOM 1711 N N . ASN A 1 210 ? -16.386 -19.241 -8.553 1.00 50.44 210 ASN A N 1
ATOM 1712 C CA . ASN A 1 210 ? -17.055 -20.510 -8.877 1.00 50.44 210 ASN A CA 1
ATOM 1713 C C . ASN A 1 210 ? -16.010 -21.579 -9.233 1.00 50.44 210 ASN A C 1
ATOM 1715 O O . ASN A 1 210 ? -14.946 -21.222 -9.735 1.00 50.44 210 ASN A O 1
ATOM 1719 N N . ASN A 1 211 ? -16.360 -22.851 -8.992 1.00 48.28 211 ASN A N 1
ATOM 1720 C CA . ASN A 1 211 ? -15.553 -24.086 -8.887 1.00 48.28 211 ASN A CA 1
ATOM 1721 C C . ASN A 1 211 ? -14.402 -24.377 -9.885 1.00 48.28 211 ASN A C 1
ATOM 1723 O O . ASN A 1 211 ? -13.838 -25.457 -9.801 1.00 48.28 211 ASN A O 1
ATOM 1727 N N . ASN A 1 212 ? -13.996 -23.455 -10.760 1.00 48.41 212 ASN A N 1
ATOM 1728 C CA . ASN A 1 212 ? -12.808 -23.552 -11.615 1.00 48.41 212 ASN A CA 1
ATOM 1729 C C . ASN A 1 212 ? -11.902 -22.295 -11.603 1.00 48.41 212 ASN A C 1
ATOM 1731 O O . ASN A 1 212 ? -10.894 -22.284 -12.302 1.00 48.41 212 ASN A O 1
ATOM 1735 N N . ASN A 1 213 ? -12.207 -21.251 -10.816 1.00 51.19 213 ASN A N 1
ATOM 1736 C CA . ASN A 1 213 ? -11.364 -20.054 -10.697 1.00 51.19 213 ASN A CA 1
ATOM 1737 C C . ASN A 1 213 ? -10.828 -19.902 -9.270 1.00 51.19 213 ASN A C 1
ATOM 1739 O O . ASN A 1 213 ? -11.602 -19.757 -8.322 1.00 51.19 213 ASN A O 1
ATOM 1743 N N . ASN A 1 214 ? -9.497 -19.891 -9.138 1.00 55.91 214 ASN A N 1
ATOM 1744 C CA . ASN A 1 214 ? -8.787 -19.534 -7.910 1.00 55.91 214 ASN A CA 1
ATOM 1745 C C . ASN A 1 214 ? -9.403 -18.250 -7.326 1.00 55.91 214 ASN A C 1
ATOM 1747 O O . ASN A 1 214 ? -9.418 -17.222 -8.004 1.00 55.91 214 ASN A O 1
ATOM 1751 N N . GLY A 1 215 ? -9.957 -18.325 -6.111 1.00 64.38 215 GLY A N 1
ATOM 1752 C CA . GLY A 1 215 ? -10.552 -17.178 -5.416 1.00 64.38 215 GLY A CA 1
ATOM 1753 C C . GLY A 1 215 ? -9.573 -16.014 -5.243 1.00 64.38 215 GLY A C 1
ATOM 1754 O O . GLY A 1 215 ? -8.390 -16.118 -5.572 1.00 64.38 215 GLY A O 1
ATOM 1755 N N . LEU A 1 216 ? -10.072 -14.888 -4.731 1.00 75.94 216 LEU A N 1
ATOM 1756 C CA . LEU A 1 216 ? -9.218 -13.740 -4.429 1.00 75.94 216 LEU A CA 1
ATOM 1757 C C . LEU A 1 216 ? -8.134 -14.163 -3.431 1.00 75.94 216 LEU A C 1
ATOM 1759 O O . LEU A 1 216 ? -8.465 -14.700 -2.380 1.00 75.94 216 LEU A O 1
ATOM 1763 N N . LYS A 1 217 ? -6.865 -13.927 -3.786 1.00 85.44 217 LYS A N 1
ATOM 1764 C CA . LYS A 1 217 ? -5.714 -14.232 -2.933 1.00 85.44 217 LYS A CA 1
ATOM 1765 C C . LYS A 1 217 ? -4.929 -12.972 -2.604 1.00 85.44 217 LYS A C 1
ATOM 1767 O O . LYS A 1 217 ? -4.349 -12.367 -3.504 1.00 85.44 217 LYS A O 1
ATOM 1772 N N . PHE A 1 218 ? -4.911 -12.556 -1.351 1.00 84.62 218 PHE A N 1
ATOM 1773 C CA . PHE A 1 218 ? -4.173 -11.401 -0.857 1.00 84.62 218 PHE A CA 1
ATOM 1774 C C . PHE A 1 218 ? -2.657 -11.566 -1.018 1.00 84.62 218 PHE A C 1
ATOM 1776 O O . PHE A 1 218 ? -1.956 -10.561 -1.159 1.00 84.62 218 PHE A O 1
ATOM 1783 N N . ASP A 1 219 ? -2.137 -12.799 -1.034 1.00 81.12 219 ASP A N 1
ATOM 1784 C CA . ASP A 1 219 ? -0.724 -13.077 -1.316 1.00 81.12 219 ASP A CA 1
ATOM 1785 C C . ASP A 1 219 ? -0.318 -12.857 -2.787 1.00 81.12 219 ASP A C 1
ATOM 1787 O O . ASP A 1 219 ? 0.867 -12.680 -3.087 1.00 81.12 219 ASP A O 1
ATOM 1791 N N . ASN A 1 220 ? -1.289 -12.807 -3.703 1.00 81.00 220 ASN A N 1
ATOM 1792 C CA . ASN A 1 220 ? -1.057 -12.622 -5.126 1.00 81.00 220 ASN A CA 1
ATOM 1793 C C . ASN A 1 220 ? -0.910 -11.126 -5.454 1.00 81.00 220 ASN A C 1
ATOM 1795 O O . ASN A 1 220 ? -1.869 -10.371 -5.272 1.00 81.00 220 ASN A O 1
ATOM 1799 N N . PRO A 1 221 ? 0.224 -10.681 -6.032 1.00 72.50 221 PRO A N 1
ATOM 1800 C CA . PRO A 1 221 ? 0.425 -9.281 -6.412 1.00 72.50 221 PRO A CA 1
ATOM 1801 C C . PRO A 1 221 ? -0.682 -8.704 -7.305 1.00 72.50 221 PRO A C 1
ATOM 1803 O O . PRO A 1 221 ? -1.020 -7.531 -7.167 1.00 72.50 221 PRO A O 1
ATOM 1806 N N . LYS A 1 222 ? -1.297 -9.532 -8.162 1.00 76.62 222 LYS A N 1
ATOM 1807 C CA . LYS A 1 222 ? -2.405 -9.123 -9.043 1.00 76.62 222 LYS A CA 1
ATOM 1808 C C . LYS A 1 222 ? -3.689 -8.744 -8.304 1.00 76.62 222 LYS A C 1
ATOM 1810 O O . LYS A 1 222 ? -4.609 -8.167 -8.881 1.00 76.62 222 LYS A O 1
ATOM 1815 N N . THR A 1 223 ? -3.808 -9.088 -7.023 1.00 81.06 223 THR A N 1
ATOM 1816 C CA . THR A 1 223 ? -4.992 -8.724 -6.237 1.00 81.06 223 THR A CA 1
ATOM 1817 C C . THR A 1 223 ? -5.151 -7.218 -6.097 1.00 81.06 223 THR A C 1
ATOM 1819 O O . THR A 1 223 ? -6.281 -6.735 -6.074 1.00 81.06 223 THR A O 1
ATOM 1822 N N . PHE A 1 224 ? -4.034 -6.493 -6.105 1.00 80.62 224 PHE A N 1
ATOM 1823 C CA . PHE A 1 224 ? -3.986 -5.039 -5.997 1.00 80.62 224 PHE A CA 1
ATOM 1824 C C . PHE A 1 224 ? -3.598 -4.363 -7.315 1.00 80.62 224 PHE A C 1
ATOM 1826 O O . PHE A 1 224 ? -3.025 -3.274 -7.287 1.00 80.62 224 PHE A O 1
ATOM 1833 N N . SER A 1 225 ? -3.878 -5.016 -8.449 1.00 80.31 225 SER A N 1
ATOM 1834 C CA . SER A 1 225 ? -3.685 -4.418 -9.768 1.00 80.31 225 SER A CA 1
ATOM 1835 C C . SER A 1 225 ? -4.657 -3.264 -10.001 1.00 80.31 225 SER A C 1
ATOM 1837 O O . SER A 1 225 ? -5.862 -3.403 -9.759 1.00 80.31 225 SER A O 1
ATOM 1839 N N . SER A 1 226 ? -4.135 -2.155 -10.525 1.00 77.19 226 SER A N 1
ATOM 1840 C CA . SER A 1 226 ? -4.850 -0.934 -10.909 1.00 77.19 226 SER A CA 1
ATOM 1841 C C . SER A 1 226 ? -6.025 -1.186 -11.841 1.00 77.19 226 SER A C 1
ATOM 1843 O O . SER A 1 226 ? -6.944 -0.380 -11.855 1.00 77.19 226 SER A O 1
ATOM 1845 N N . TYR A 1 227 ? -6.040 -2.295 -12.589 1.00 83.94 227 TYR A N 1
ATOM 1846 C CA . TYR A 1 227 ? -7.158 -2.683 -13.448 1.00 83.94 227 TYR A CA 1
ATOM 1847 C C . TYR A 1 227 ? -7.527 -4.164 -13.290 1.00 83.94 227 TYR A C 1
ATOM 1849 O O . TYR A 1 227 ? -6.691 -4.974 -12.889 1.00 83.94 227 TYR A O 1
ATOM 1857 N N . PRO A 1 228 ? -8.776 -4.557 -13.610 1.00 86.12 228 PRO A N 1
ATOM 1858 C CA . PRO A 1 228 ? -9.152 -5.969 -13.678 1.00 86.12 228 PRO A CA 1
ATOM 1859 C C . PRO A 1 228 ? -8.384 -6.704 -14.788 1.00 86.12 228 PRO A C 1
ATOM 1861 O O . PRO A 1 228 ? -8.324 -6.188 -15.900 1.00 86.12 228 PRO A O 1
ATOM 1864 N N . ASP A 1 229 ? -7.914 -7.935 -14.542 1.00 80.75 229 ASP A N 1
ATOM 1865 C CA . ASP A 1 229 ? -7.133 -8.745 -15.503 1.00 80.75 229 ASP A CA 1
ATOM 1866 C C . ASP A 1 229 ? -7.730 -8.781 -16.926 1.00 80.75 229 ASP A C 1
ATOM 1868 O O . ASP A 1 229 ? -7.012 -8.634 -17.910 1.00 80.75 229 ASP A O 1
ATOM 1872 N N . VAL A 1 230 ? -9.054 -8.935 -17.052 1.00 83.38 230 VAL A N 1
ATOM 1873 C CA . VAL A 1 230 ? -9.751 -8.993 -18.356 1.00 83.38 230 VAL A CA 1
ATOM 1874 C C . VAL A 1 230 ? -9.652 -7.672 -19.130 1.00 83.38 230 VAL A C 1
ATOM 1876 O O . VAL A 1 230 ? -9.608 -7.671 -20.359 1.00 83.38 230 VAL A O 1
ATOM 1879 N N . TYR A 1 231 ? -9.611 -6.544 -18.421 1.00 81.81 231 TYR A N 1
ATOM 1880 C CA . TYR A 1 231 ? -9.624 -5.203 -19.004 1.00 81.81 231 TYR A CA 1
ATOM 1881 C C . TYR A 1 231 ? -8.293 -4.480 -18.896 1.00 81.81 231 TYR A C 1
ATOM 1883 O O . TYR A 1 231 ? -8.204 -3.359 -19.378 1.00 81.81 231 TYR A O 1
ATOM 1891 N N . GLU A 1 232 ? -7.258 -5.103 -18.342 1.00 76.75 232 GLU A N 1
ATOM 1892 C CA . GLU A 1 232 ? -5.954 -4.496 -18.092 1.00 76.75 232 GLU A CA 1
ATOM 1893 C C . GLU A 1 232 ? -5.405 -3.774 -19.328 1.00 76.75 232 GLU A C 1
ATOM 1895 O O . GLU A 1 232 ? -5.248 -2.558 -19.315 1.00 76.75 232 GLU A O 1
ATOM 1900 N N . GLN A 1 233 ? -5.244 -4.470 -20.458 1.00 74.44 233 GLN A N 1
ATOM 1901 C CA . GLN A 1 233 ? -4.736 -3.841 -21.685 1.00 74.44 233 GLN A CA 1
ATOM 1902 C C . GLN A 1 233 ? -5.638 -2.725 -22.232 1.00 74.44 233 GLN A C 1
ATOM 1904 O O . GLN A 1 233 ? -5.158 -1.831 -22.931 1.00 74.44 233 GLN A O 1
ATOM 1909 N N . LYS A 1 234 ? -6.952 -2.804 -22.000 1.00 76.12 234 LYS A N 1
ATOM 1910 C CA . LYS A 1 234 ? -7.917 -1.812 -22.492 1.00 76.12 234 LYS A CA 1
ATOM 1911 C C . LYS A 1 234 ? -7.890 -0.579 -21.597 1.00 76.12 234 LYS A C 1
ATOM 1913 O O . LYS A 1 234 ? -7.695 0.524 -22.092 1.00 76.12 234 LYS A O 1
ATOM 1918 N N . CYS A 1 235 ? -7.991 -0.777 -20.289 1.00 76.69 235 CYS A N 1
ATOM 1919 C CA . CYS A 1 235 ? -7.910 0.270 -19.291 1.00 76.69 235 CYS A CA 1
ATOM 1920 C C . CYS A 1 235 ? -6.564 0.988 -19.322 1.00 76.69 235 CYS A C 1
ATOM 1922 O O . CYS A 1 235 ? -6.583 2.209 -19.368 1.00 76.69 235 CYS A O 1
ATOM 1924 N N . SER A 1 236 ? -5.431 0.287 -19.429 1.00 70.75 236 SER A N 1
ATOM 1925 C CA . SER A 1 236 ? -4.103 0.919 -19.509 1.00 70.75 236 SER A CA 1
ATOM 1926 C C . SER A 1 236 ? -3.939 1.833 -20.728 1.00 70.75 236 SER A C 1
ATOM 1928 O O . SER A 1 236 ? -3.168 2.788 -20.693 1.00 70.75 236 SER A O 1
ATOM 1930 N N . LYS A 1 237 ? -4.686 1.588 -21.814 1.00 69.50 237 LYS A N 1
ATOM 1931 C CA . LYS A 1 237 ? -4.746 2.507 -22.963 1.00 69.50 237 LYS A CA 1
ATOM 1932 C C . LYS A 1 237 ? -5.633 3.724 -22.701 1.00 69.50 237 LYS A C 1
ATOM 1934 O O . LYS A 1 237 ? -5.357 4.797 -23.229 1.00 69.50 237 LYS A O 1
ATOM 1939 N N . CYS A 1 238 ? -6.709 3.551 -21.937 1.00 63.75 238 CYS A N 1
ATOM 1940 C CA . CYS A 1 238 ? -7.720 4.584 -21.688 1.00 63.75 238 CYS A CA 1
ATOM 1941 C C . CYS A 1 238 ? -7.349 5.514 -20.546 1.00 63.75 238 CYS A C 1
ATOM 1943 O O . CYS A 1 238 ? -7.598 6.715 -20.594 1.00 63.75 238 CYS A O 1
ATOM 1945 N N . SER A 1 239 ? -6.731 4.939 -19.536 1.00 60.12 239 SER A N 1
ATOM 1946 C CA . SER A 1 239 ? -6.204 5.573 -18.358 1.00 60.12 239 SER A CA 1
ATOM 1947 C C . SER A 1 239 ? -4.823 4.964 -18.165 1.00 60.12 239 SER A C 1
ATOM 1949 O O . SER A 1 239 ? -4.700 3.862 -17.648 1.00 60.12 239 SER A O 1
ATOM 1951 N N . PRO A 1 240 ? -3.758 5.596 -18.665 1.00 55.59 240 PRO A N 1
ATOM 1952 C CA . PRO A 1 240 ? -2.418 5.149 -18.340 1.00 55.59 240 PRO A CA 1
ATOM 1953 C C . PRO A 1 240 ? -2.133 5.529 -16.882 1.00 55.59 240 PRO A C 1
ATOM 1955 O O . PRO A 1 240 ? -1.527 6.565 -16.602 1.00 55.59 240 PRO A O 1
ATOM 1958 N N . GLN A 1 241 ? -2.598 4.707 -15.937 1.00 50.50 241 GLN A N 1
ATOM 1959 C CA . GLN A 1 241 ? -1.995 4.643 -14.612 1.00 50.50 241 GLN A CA 1
ATOM 1960 C C . GLN A 1 241 ? -0.820 3.674 -14.671 1.00 50.50 241 GLN A C 1
ATOM 1962 O O . GLN A 1 241 ? -0.889 2.587 -15.241 1.00 50.50 241 GLN A O 1
ATOM 1967 N N . LEU A 1 242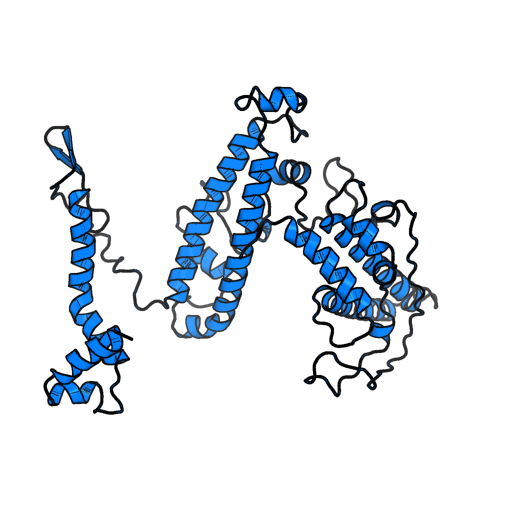 ? 0.308 4.143 -14.150 1.00 44.56 242 LEU A N 1
ATOM 1968 C CA . LEU A 1 242 ? 1.594 3.482 -14.267 1.00 44.56 242 LEU A CA 1
ATOM 1969 C C . LEU A 1 242 ? 1.667 2.324 -13.266 1.00 44.56 242 LEU A C 1
ATOM 1971 O O . LEU A 1 242 ? 2.264 2.458 -12.199 1.00 44.56 242 LEU A O 1
ATOM 1975 N N . GLU A 1 243 ? 1.089 1.178 -13.610 1.00 41.28 243 GLU A N 1
ATOM 1976 C CA . GLU A 1 243 ? 1.625 -0.074 -13.089 1.00 41.28 243 GLU A CA 1
ATOM 1977 C C . GLU A 1 243 ? 2.938 -0.368 -13.808 1.00 41.28 243 GLU A C 1
ATOM 1979 O O . GLU A 1 243 ? 3.071 -0.209 -15.022 1.00 41.28 243 GLU A O 1
ATOM 1984 N N . VAL A 1 244 ? 3.948 -0.748 -13.032 1.00 42.00 244 VAL A N 1
ATOM 1985 C CA . VAL A 1 244 ? 5.268 -1.118 -13.532 1.00 42.00 244 VAL A CA 1
ATOM 1986 C C . VAL A 1 244 ? 5.127 -2.330 -14.456 1.00 42.00 244 VAL A C 1
ATOM 1988 O O . VAL A 1 244 ? 5.133 -3.467 -13.997 1.00 42.00 244 VAL A O 1
ATOM 1991 N N . TYR A 1 245 ? 5.079 -2.086 -15.764 1.00 43.81 245 TYR A N 1
ATOM 1992 C CA . TYR A 1 245 ? 5.303 -3.094 -16.797 1.00 43.81 245 TYR A CA 1
ATOM 1993 C C . TYR A 1 245 ? 6.578 -2.777 -17.572 1.00 43.81 245 TYR A C 1
ATOM 1995 O O . TYR A 1 245 ? 6.576 -2.492 -18.763 1.00 43.81 245 TYR A O 1
ATOM 2003 N N . LEU A 1 246 ? 7.722 -2.882 -16.896 1.00 45.78 246 LEU A N 1
ATOM 2004 C CA . LEU A 1 246 ? 8.970 -3.158 -17.603 1.00 45.78 246 LEU A CA 1
ATOM 2005 C C . LEU A 1 246 ? 9.091 -4.674 -17.758 1.00 45.78 246 LEU A C 1
ATOM 2007 O O . LEU A 1 246 ? 9.815 -5.332 -17.016 1.00 45.78 246 LEU A O 1
ATOM 2011 N N . GLY A 1 247 ? 8.364 -5.212 -18.739 1.00 39.25 247 GLY A N 1
ATOM 2012 C CA . GLY A 1 247 ? 8.634 -6.529 -19.308 1.00 39.25 247 GLY A CA 1
ATOM 2013 C C . GLY A 1 247 ? 7.436 -7.472 -19.382 1.00 39.25 247 GLY A C 1
ATOM 2014 O O . GLY A 1 247 ? 7.068 -8.095 -18.393 1.00 39.25 247 GLY A O 1
ATOM 2015 N N . LYS A 1 248 ? 6.942 -7.681 -20.605 1.00 34.97 248 LYS A N 1
ATOM 2016 C CA . LYS A 1 248 ? 6.996 -8.962 -21.333 1.00 34.97 248 LYS A CA 1
ATOM 2017 C C . LYS A 1 248 ? 6.760 -8.669 -22.819 1.00 34.97 248 LYS A C 1
ATOM 2019 O O . LYS A 1 248 ? 5.743 -8.087 -23.167 1.00 34.97 248 LYS A O 1
ATOM 2024 N N . LYS A 1 249 ? 7.661 -9.116 -23.705 1.00 43.78 249 LYS A N 1
ATOM 2025 C CA . LYS A 1 249 ? 7.255 -9.396 -25.089 1.00 43.78 249 LYS A CA 1
ATOM 2026 C C . LYS A 1 249 ? 6.329 -10.599 -25.006 1.00 43.78 249 LYS A C 1
ATOM 2028 O O . LYS A 1 249 ? 6.809 -11.669 -24.659 1.00 43.78 249 LYS A O 1
ATOM 2033 N N . ASN A 1 250 ? 5.041 -10.393 -25.245 1.00 40.25 250 ASN A N 1
ATOM 2034 C CA . ASN A 1 250 ? 4.159 -11.369 -25.873 1.00 40.25 250 ASN A CA 1
ATOM 2035 C C . ASN A 1 250 ? 2.982 -10.620 -26.513 1.00 40.25 250 ASN A C 1
ATOM 2037 O O . ASN A 1 250 ? 2.373 -9.753 -25.894 1.00 40.25 250 ASN A O 1
ATOM 2041 N N . ASP A 1 251 ? 2.730 -10.983 -27.768 1.00 40.75 251 ASP A N 1
ATOM 2042 C CA . ASP A 1 251 ? 1.606 -10.616 -28.630 1.00 40.75 251 ASP A CA 1
ATOM 2043 C C . ASP A 1 251 ? 1.504 -9.157 -29.106 1.00 40.75 251 ASP A C 1
ATOM 2045 O O . ASP A 1 251 ? 0.631 -8.376 -28.733 1.00 40.75 251 ASP A O 1
ATOM 2049 N N . GLY A 1 252 ? 2.380 -8.823 -30.061 1.00 44.59 252 GLY A N 1
ATOM 2050 C CA . GLY A 1 252 ? 2.020 -7.950 -31.187 1.00 44.59 252 GLY A CA 1
ATOM 2051 C C . GLY A 1 252 ? 1.867 -6.449 -30.921 1.00 44.59 252 GLY A C 1
ATOM 2052 O O . GLY A 1 252 ? 1.482 -5.723 -31.836 1.00 44.59 252 GLY A O 1
ATOM 2053 N N . LYS A 1 253 ? 2.189 -5.949 -29.723 1.00 42.47 253 LYS A N 1
ATOM 2054 C CA . LYS A 1 253 ? 2.286 -4.506 -29.439 1.00 42.47 253 LYS A CA 1
ATOM 2055 C C . LYS A 1 253 ? 3.716 -4.141 -29.042 1.00 42.47 253 LYS A C 1
ATOM 2057 O O . LYS A 1 253 ? 4.308 -4.771 -28.172 1.00 42.47 253 LYS A O 1
ATOM 2062 N N . ASN A 1 254 ? 4.267 -3.123 -29.702 1.00 46.16 254 ASN A N 1
ATOM 2063 C CA . ASN A 1 254 ? 5.625 -2.616 -29.489 1.00 46.16 254 ASN A CA 1
ATOM 2064 C C . ASN A 1 254 ? 5.732 -1.823 -28.171 1.00 46.16 254 ASN A C 1
ATOM 2066 O O . ASN A 1 254 ? 5.874 -0.602 -28.194 1.00 46.16 254 ASN A O 1
ATOM 2070 N N . GLU A 1 255 ? 5.651 -2.489 -27.021 1.00 51.72 255 GLU A N 1
ATOM 2071 C CA . GLU A 1 255 ? 6.000 -1.880 -25.732 1.00 51.72 255 GLU A CA 1
ATOM 2072 C C . GLU A 1 255 ? 7.500 -2.060 -25.462 1.00 51.72 255 GLU A C 1
ATOM 2074 O O . GLU A 1 255 ? 8.019 -3.178 -25.474 1.00 51.72 255 GLU A O 1
ATOM 2079 N N . LYS A 1 256 ? 8.211 -0.941 -25.257 1.00 56.72 256 LYS A N 1
ATOM 2080 C CA . LYS A 1 256 ? 9.654 -0.929 -24.986 1.00 56.72 256 LYS A CA 1
ATOM 2081 C C . LYS A 1 256 ? 9.938 -1.415 -23.564 1.00 56.72 256 LYS A C 1
ATOM 2083 O O . LYS A 1 256 ? 9.400 -0.898 -22.590 1.00 56.72 256 LYS A O 1
ATOM 2088 N N . THR A 1 257 ? 10.848 -2.369 -23.438 1.00 64.75 257 THR A N 1
ATOM 2089 C CA . THR A 1 257 ? 11.451 -2.784 -22.166 1.00 64.75 257 THR A CA 1
ATOM 2090 C C . THR A 1 257 ? 12.366 -1.693 -21.604 1.00 64.75 257 THR A C 1
ATOM 2092 O O . THR A 1 257 ? 12.810 -0.805 -22.330 1.00 64.75 257 THR A O 1
ATOM 2095 N N . ALA A 1 258 ? 12.747 -1.799 -20.324 1.00 68.00 258 ALA A N 1
ATOM 2096 C CA . ALA A 1 258 ? 13.711 -0.886 -19.690 1.00 68.00 258 ALA A CA 1
ATOM 2097 C C . ALA A 1 258 ? 15.025 -0.758 -20.486 1.00 68.00 258 ALA A C 1
ATOM 2099 O O . ALA A 1 258 ? 15.653 0.298 -20.518 1.00 68.00 258 ALA A O 1
ATOM 2100 N N . CYS A 1 259 ? 15.432 -1.844 -21.147 1.00 68.62 259 CYS A N 1
ATOM 2101 C CA . CYS A 1 259 ? 16.628 -1.892 -21.978 1.00 68.62 259 CYS A CA 1
ATOM 2102 C C . CYS A 1 259 ? 16.474 -1.099 -23.285 1.00 68.62 259 CYS A C 1
ATOM 2104 O O . CYS A 1 259 ? 17.463 -0.561 -23.784 1.00 68.62 259 CYS A O 1
ATOM 2106 N N . GLU A 1 260 ? 15.255 -0.999 -23.815 1.00 75.06 260 GLU A N 1
ATOM 2107 C CA . GLU A 1 260 ? 14.927 -0.368 -25.100 1.00 75.06 260 GLU A CA 1
ATOM 2108 C C . GLU A 1 260 ? 14.608 1.134 -24.973 1.00 75.06 260 GLU A C 1
ATOM 2110 O O . GLU A 1 260 ? 14.498 1.810 -25.994 1.00 75.06 260 GLU A O 1
ATOM 2115 N N . ILE A 1 261 ? 14.501 1.669 -23.749 1.00 76.06 261 ILE A N 1
ATOM 2116 C CA . ILE A 1 261 ? 14.313 3.109 -23.505 1.00 76.06 261 ILE A CA 1
ATOM 2117 C C . ILE A 1 261 ? 15.583 3.895 -23.878 1.00 76.06 261 ILE A C 1
ATOM 2119 O O . ILE A 1 261 ? 16.705 3.509 -23.515 1.00 76.06 261 ILE A O 1
ATOM 2123 N N . THR A 1 262 ? 15.398 5.003 -24.597 1.00 78.81 262 THR A N 1
ATOM 2124 C CA . THR A 1 262 ? 16.442 5.924 -25.084 1.00 78.81 262 THR A CA 1
ATOM 2125 C C . THR A 1 262 ? 16.084 7.387 -24.798 1.00 78.81 262 THR A C 1
ATOM 2127 O O . THR A 1 262 ? 14.944 7.692 -24.461 1.00 78.81 262 THR A O 1
ATOM 2130 N N . ASP A 1 263 ? 17.036 8.313 -24.972 1.00 75.94 263 ASP A N 1
ATOM 2131 C CA . ASP A 1 263 ? 16.815 9.767 -24.812 1.00 75.94 263 ASP A CA 1
ATOM 2132 C C . ASP A 1 263 ? 15.631 10.302 -25.629 1.00 75.94 263 ASP A C 1
ATOM 2134 O O . ASP A 1 263 ? 14.915 11.214 -25.216 1.00 75.94 263 ASP A O 1
ATOM 2138 N N . SER A 1 264 ? 15.382 9.700 -26.792 1.00 74.25 264 SER A N 1
ATOM 2139 C CA . SER A 1 264 ? 14.243 10.038 -27.643 1.00 74.25 264 SER A CA 1
ATOM 2140 C C . SER A 1 264 ? 12.883 9.782 -26.985 1.00 74.25 264 SER A C 1
ATOM 2142 O O . SER A 1 264 ? 11.905 10.368 -27.419 1.00 74.25 264 SER A O 1
ATOM 2144 N N . ASP A 1 265 ? 12.798 8.920 -25.966 1.00 72.25 265 ASP A N 1
ATOM 2145 C CA . ASP A 1 265 ? 11.529 8.523 -25.334 1.00 72.25 265 ASP A CA 1
ATOM 2146 C C . ASP A 1 265 ? 11.041 9.490 -24.244 1.00 72.25 265 ASP A C 1
ATOM 2148 O O . ASP A 1 265 ? 9.952 9.293 -23.695 1.00 72.25 265 ASP A O 1
ATOM 2152 N N . ILE A 1 266 ? 11.864 10.479 -23.884 1.00 63.62 266 ILE A N 1
ATOM 2153 C CA . ILE A 1 266 ? 11.612 11.416 -22.774 1.00 63.62 266 ILE A CA 1
ATOM 2154 C C . ILE A 1 266 ? 12.037 12.827 -23.130 1.00 63.62 266 ILE A C 1
ATOM 2156 O O . ILE A 1 266 ? 11.859 13.698 -22.304 1.00 63.62 266 ILE A O 1
ATOM 2160 N N . MET A 1 267 ? 12.723 13.049 -24.253 1.00 66.00 267 MET A N 1
ATOM 2161 C CA . MET A 1 267 ? 13.308 14.355 -24.561 1.00 66.00 267 MET A CA 1
ATOM 2162 C C . MET A 1 267 ? 13.389 14.632 -26.064 1.00 66.00 267 MET A C 1
ATOM 2164 O O . MET A 1 267 ? 14.021 15.612 -26.437 1.00 66.00 267 MET A O 1
ATOM 2168 N N . ASN A 1 268 ? 12.868 13.765 -26.948 1.00 63.41 268 ASN A N 1
ATOM 2169 C CA . ASN A 1 268 ? 13.125 13.800 -28.402 1.00 63.41 268 ASN A CA 1
ATOM 2170 C C . ASN A 1 268 ? 14.618 13.938 -28.786 1.00 63.41 268 ASN A C 1
ATOM 2172 O O . ASN A 1 268 ? 14.947 14.406 -29.873 1.00 63.41 268 ASN A O 1
ATOM 2176 N N . GLY A 1 269 ? 15.544 13.578 -27.889 1.00 62.16 269 GLY A N 1
ATOM 2177 C CA . GLY A 1 269 ? 16.974 13.867 -28.054 1.00 62.16 269 GLY A CA 1
ATOM 2178 C C . GLY A 1 269 ? 17.361 15.353 -27.932 1.00 62.16 269 GLY A C 1
ATOM 2179 O O . GLY A 1 269 ? 18.523 15.686 -28.140 1.00 62.16 269 GLY A O 1
ATOM 2180 N N . ALA A 1 270 ? 16.430 16.244 -27.573 1.00 58.50 270 ALA A N 1
ATOM 2181 C CA . ALA A 1 270 ? 16.650 17.682 -27.387 1.00 58.50 270 ALA A CA 1
ATOM 2182 C C . ALA A 1 270 ? 17.479 18.014 -26.137 1.00 58.50 270 ALA A C 1
ATOM 2184 O O . ALA A 1 270 ? 18.048 19.100 -26.032 1.00 58.50 270 ALA A O 1
ATOM 2185 N N . ILE A 1 271 ? 17.551 17.090 -25.180 1.00 62.75 271 ILE A N 1
ATOM 2186 C CA . ILE A 1 271 ? 18.340 17.235 -23.964 1.00 62.75 271 ILE A CA 1
ATOM 2187 C C . ILE A 1 271 ? 19.212 15.986 -23.832 1.00 62.75 271 ILE A C 1
ATOM 2189 O O . ILE A 1 271 ? 18.719 14.894 -23.565 1.00 62.75 271 ILE A O 1
ATOM 2193 N N . ALA A 1 272 ? 20.520 16.154 -24.017 1.00 63.25 272 ALA A N 1
ATOM 2194 C CA . ALA A 1 272 ? 21.499 15.152 -23.627 1.00 63.25 272 ALA A CA 1
ATOM 2195 C C . ALA A 1 272 ? 21.889 15.411 -22.169 1.00 63.25 272 ALA A C 1
ATOM 2197 O O . ALA A 1 272 ? 22.306 16.516 -21.818 1.00 63.25 272 ALA A O 1
ATOM 2198 N N . ALA A 1 273 ? 21.762 14.394 -21.323 1.00 67.56 273 ALA A N 1
ATOM 2199 C CA . ALA A 1 273 ? 22.194 14.457 -19.934 1.00 67.56 273 ALA A CA 1
ATOM 2200 C C . ALA A 1 273 ? 23.204 13.334 -19.645 1.00 67.56 273 ALA A C 1
ATOM 2202 O O . ALA A 1 273 ? 22.904 12.400 -18.895 1.00 67.56 273 ALA A O 1
ATOM 2203 N N . PRO A 1 274 ? 24.373 13.356 -20.315 1.00 68.69 274 PRO A N 1
ATOM 2204 C CA . PRO A 1 274 ? 25.376 12.326 -20.139 1.00 68.69 274 PRO A CA 1
ATOM 2205 C C . PRO A 1 274 ? 25.928 12.370 -18.716 1.00 68.69 274 PRO A C 1
ATOM 2207 O O . PRO A 1 274 ? 26.275 13.420 -18.176 1.00 68.69 274 PRO A O 1
ATOM 2210 N N . CYS A 1 275 ? 26.049 11.200 -18.108 1.00 76.06 275 CYS A N 1
ATOM 2211 C CA . CYS A 1 275 ? 26.740 11.065 -16.842 1.00 76.06 275 CYS A CA 1
ATOM 2212 C C . CYS A 1 275 ? 28.255 11.122 -17.046 1.00 76.06 275 CYS A C 1
ATOM 2214 O O . CYS A 1 275 ? 28.907 10.121 -17.356 1.00 76.06 275 CYS A O 1
ATOM 2216 N N . ASP A 1 276 ? 28.817 12.308 -16.818 1.00 69.00 276 ASP A N 1
ATOM 2217 C CA . ASP A 1 276 ? 30.254 12.592 -16.936 1.00 69.00 276 ASP A CA 1
ATOM 2218 C C . ASP A 1 276 ? 31.075 12.125 -15.720 1.00 69.00 276 ASP A C 1
ATOM 2220 O O . ASP A 1 276 ? 32.302 12.275 -15.668 1.00 69.00 276 ASP A O 1
ATOM 2224 N N . THR A 1 277 ? 30.425 11.523 -14.718 1.00 69.69 277 THR A N 1
ATOM 2225 C CA . THR A 1 277 ? 31.094 11.085 -13.492 1.00 69.69 277 THR A CA 1
ATOM 2226 C C . THR A 1 277 ? 32.068 9.934 -13.763 1.00 69.69 277 THR A C 1
ATOM 2228 O O . THR A 1 277 ? 31.708 8.816 -14.145 1.00 69.69 277 THR A O 1
ATOM 2231 N N . LYS A 1 278 ? 33.362 10.191 -13.529 1.00 75.19 278 LYS A N 1
ATOM 2232 C CA . LYS A 1 278 ? 34.408 9.162 -13.594 1.00 75.19 278 LYS A CA 1
ATOM 2233 C C . LYS A 1 278 ? 34.255 8.206 -12.412 1.00 75.19 278 LYS A C 1
ATOM 2235 O O . LYS A 1 278 ? 34.422 8.622 -11.272 1.00 75.19 278 LYS A O 1
ATOM 2240 N N . LYS A 1 279 ? 34.005 6.924 -12.690 1.00 82.50 279 LYS A N 1
ATOM 2241 C CA . LYS A 1 279 ? 33.950 5.874 -11.660 1.00 82.50 279 LYS A CA 1
ATOM 2242 C C . LYS A 1 279 ? 35.335 5.569 -11.098 1.00 82.50 279 LYS A C 1
ATOM 2244 O O . LYS A 1 279 ? 36.322 5.549 -11.837 1.00 82.50 279 LYS A O 1
ATOM 2249 N N . THR A 1 280 ? 35.395 5.290 -9.798 1.00 71.62 280 THR A N 1
ATOM 2250 C CA . THR A 1 280 ? 36.611 4.824 -9.121 1.00 71.62 280 THR A CA 1
ATOM 2251 C C . THR A 1 280 ? 36.366 3.583 -8.258 1.00 71.62 280 THR A C 1
ATOM 2253 O O . THR A 1 280 ? 35.297 3.398 -7.680 1.00 71.62 280 THR A O 1
ATOM 2256 N N . ASP A 1 281 ? 37.384 2.729 -8.157 1.00 68.44 281 ASP A N 1
ATOM 2257 C CA . ASP A 1 281 ? 37.477 1.601 -7.222 1.00 68.44 281 ASP A CA 1
ATOM 2258 C C . ASP A 1 281 ? 38.024 2.004 -5.843 1.00 68.44 281 ASP A C 1
ATOM 2260 O O . ASP A 1 281 ? 38.018 1.205 -4.900 1.00 68.44 281 ASP A O 1
ATOM 2264 N N . LYS A 1 282 ? 38.477 3.255 -5.692 1.00 69.75 282 LYS A N 1
ATOM 2265 C CA . LYS A 1 282 ? 39.006 3.762 -4.429 1.00 69.75 282 LYS A CA 1
ATOM 2266 C C . LYS A 1 282 ? 37.906 3.757 -3.367 1.00 69.75 282 LYS A C 1
ATOM 2268 O O . LYS A 1 282 ? 36.954 4.535 -3.432 1.00 69.75 282 LYS A O 1
ATOM 2273 N N . LYS A 1 283 ? 38.081 2.921 -2.338 1.00 72.62 283 LYS A N 1
ATOM 2274 C CA . LYS A 1 283 ? 37.220 2.825 -1.142 1.00 72.62 283 LYS A CA 1
ATOM 2275 C C . LYS A 1 283 ? 37.431 4.015 -0.197 1.00 72.62 283 LYS A C 1
ATOM 2277 O O . LYS A 1 283 ? 37.719 3.839 0.982 1.00 72.62 283 LYS A O 1
ATOM 2282 N N . VAL A 1 284 ? 37.328 5.224 -0.734 1.00 80.44 284 VAL A N 1
ATOM 2283 C CA . VAL A 1 284 ? 37.447 6.467 0.025 1.00 80.44 284 VAL A CA 1
ATOM 2284 C C . VAL A 1 284 ? 36.071 6.831 0.559 1.00 80.44 284 VAL A C 1
ATOM 2286 O O . VAL A 1 284 ? 35.078 6.816 -0.175 1.00 80.44 284 VAL A O 1
ATOM 2289 N N . TRP A 1 285 ? 36.028 7.139 1.846 1.00 85.31 285 TRP A N 1
ATOM 2290 C CA . TRP A 1 285 ? 34.852 7.651 2.528 1.00 85.31 285 TRP A CA 1
ATOM 2291 C C . TRP A 1 285 ? 35.092 9.115 2.844 1.00 85.31 285 TRP A C 1
ATOM 2293 O O . TRP A 1 285 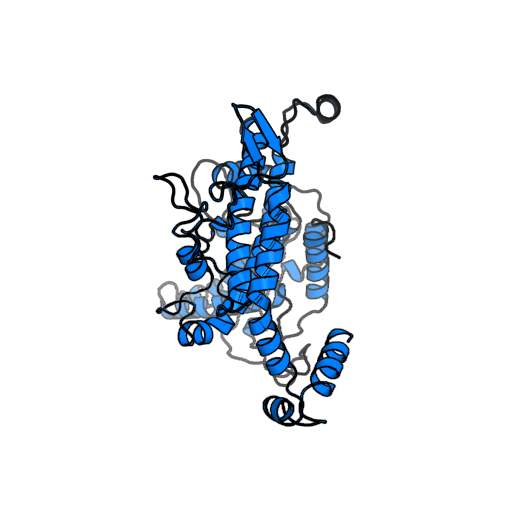? 36.186 9.483 3.264 1.00 85.31 285 TRP A O 1
ATOM 2303 N N . ASP A 1 286 ? 34.080 9.937 2.612 1.00 82.62 286 ASP A N 1
ATOM 2304 C CA . ASP A 1 286 ? 34.105 11.334 3.004 1.00 82.62 286 ASP A CA 1
ATOM 2305 C C . ASP A 1 286 ? 33.228 11.514 4.239 1.00 82.62 286 ASP A C 1
ATOM 2307 O O . ASP A 1 286 ? 32.016 11.300 4.181 1.00 82.62 286 ASP A O 1
ATOM 2311 N N . CYS A 1 287 ? 33.862 11.863 5.352 1.00 83.38 287 CYS A N 1
ATOM 2312 C CA . CYS A 1 287 ? 33.208 12.088 6.636 1.00 83.38 287 CYS A CA 1
ATOM 2313 C C . CYS A 1 287 ? 32.914 13.573 6.896 1.00 83.38 287 CYS A C 1
ATOM 2315 O O . CYS A 1 287 ? 32.244 13.896 7.869 1.00 83.38 287 CYS A O 1
ATOM 2317 N N . ASN A 1 288 ? 33.357 14.471 6.010 1.00 77.75 288 ASN A N 1
ATOM 2318 C CA . ASN A 1 288 ? 33.127 15.910 6.104 1.00 77.75 288 ASN A CA 1
ATOM 2319 C C . ASN A 1 288 ? 31.875 16.296 5.305 1.00 77.75 288 ASN A C 1
ATOM 2321 O O . ASN A 1 288 ? 31.922 17.139 4.408 1.00 77.75 288 ASN A O 1
ATOM 2325 N N . ILE A 1 289 ? 30.750 15.634 5.585 1.00 73.38 289 ILE A N 1
ATOM 2326 C CA . ILE A 1 289 ? 29.476 15.923 4.919 1.00 73.38 289 ILE A CA 1
ATOM 2327 C C . ILE A 1 289 ? 28.521 16.688 5.823 1.00 73.38 289 ILE A C 1
ATOM 2329 O O . ILE A 1 289 ? 28.400 16.420 7.015 1.00 73.38 289 ILE A O 1
ATOM 2333 N N . THR A 1 290 ? 27.758 17.594 5.221 1.00 65.88 290 THR A N 1
ATOM 2334 C CA . THR A 1 290 ? 26.598 18.199 5.871 1.00 65.88 290 THR A CA 1
ATOM 2335 C C . THR A 1 290 ? 25.417 17.231 5.766 1.00 65.88 290 THR A C 1
ATOM 2337 O O . THR A 1 290 ? 24.915 16.953 4.675 1.00 65.88 290 THR A O 1
ATOM 2340 N N . SER A 1 291 ? 24.986 16.679 6.900 1.00 63.88 291 SER A N 1
ATOM 2341 C CA . SER A 1 291 ? 23.761 15.876 7.001 1.00 63.88 291 SER A CA 1
ATOM 2342 C C . SER A 1 291 ? 22.536 16.786 7.151 1.00 63.88 291 SER A C 1
ATOM 2344 O O . SER A 1 291 ? 22.573 17.732 7.938 1.00 63.88 291 SER A O 1
ATOM 2346 N N . LYS A 1 292 ? 21.421 16.471 6.470 1.00 61.12 292 LYS A N 1
ATOM 2347 C CA . LYS A 1 292 ? 20.120 17.146 6.694 1.00 61.12 292 LYS A CA 1
ATOM 2348 C C . LYS A 1 292 ? 19.518 16.841 8.070 1.00 61.12 292 LYS A C 1
ATOM 2350 O O . LYS A 1 292 ? 18.705 17.605 8.581 1.00 61.12 292 LYS A O 1
ATOM 2355 N N . LEU A 1 293 ? 19.915 15.727 8.682 1.00 61.00 293 LEU A N 1
ATOM 2356 C CA . LEU A 1 293 ? 19.407 15.260 9.968 1.00 61.00 293 LEU A CA 1
ATOM 2357 C C . LEU A 1 293 ? 20.482 15.426 11.044 1.00 61.00 293 LEU A C 1
ATOM 2359 O O . LEU A 1 293 ? 21.551 14.816 10.957 1.00 61.00 293 LEU A O 1
ATOM 2363 N N . LYS A 1 294 ? 20.179 16.195 12.099 1.00 59.31 294 LYS A N 1
ATOM 2364 C CA . LYS A 1 294 ? 21.081 16.380 13.254 1.00 59.31 294 LYS A CA 1
ATOM 2365 C C . LYS A 1 294 ? 21.497 15.051 13.901 1.00 59.31 294 LYS A C 1
ATOM 2367 O O . LYS A 1 294 ? 22.603 14.956 14.412 1.00 59.31 294 LYS A O 1
ATOM 2372 N N . SER A 1 295 ? 20.653 14.017 13.824 1.00 59.19 295 SER A N 1
ATOM 2373 C CA . SER A 1 295 ? 20.934 12.664 14.330 1.00 59.19 295 SER A CA 1
ATOM 2374 C C . SER A 1 295 ? 22.034 11.908 13.572 1.00 59.19 295 SER A C 1
ATOM 2376 O O . SER A 1 295 ? 22.482 10.870 14.041 1.00 59.19 295 SER A O 1
ATOM 2378 N N . HIS A 1 296 ? 22.475 12.414 12.418 1.00 60.00 296 HIS A N 1
ATOM 2379 C CA . HIS A 1 296 ? 23.465 11.770 11.549 1.00 60.00 296 HIS A CA 1
ATOM 2380 C C . HIS A 1 296 ? 24.743 12.612 11.384 1.00 60.00 296 HIS A C 1
ATOM 2382 O O . HIS A 1 296 ? 25.485 12.419 10.420 1.00 60.00 296 HIS A O 1
ATOM 2388 N N . SER A 1 297 ? 25.014 13.536 12.314 1.00 58.03 297 SER A N 1
ATOM 2389 C CA . SER A 1 297 ? 26.099 14.533 12.256 1.00 58.03 297 SER A CA 1
ATOM 2390 C C . SER A 1 297 ? 27.532 13.977 12.178 1.00 58.03 297 SER A C 1
ATOM 2392 O O . SER A 1 297 ? 28.442 14.750 11.917 1.00 58.03 297 SER A O 1
ATOM 2394 N N . ASN A 1 298 ? 27.732 12.661 12.314 1.00 70.06 298 ASN A N 1
ATOM 2395 C CA . ASN A 1 298 ? 29.035 11.983 12.226 1.00 70.06 298 ASN A CA 1
ATOM 2396 C C . ASN A 1 298 ? 29.053 10.847 11.179 1.00 70.06 298 ASN A C 1
ATOM 2398 O O . ASN A 1 298 ? 29.740 9.840 11.346 1.00 70.06 298 ASN A O 1
ATOM 2402 N N . THR A 1 299 ? 28.245 10.955 10.122 1.00 78.12 299 THR A N 1
ATOM 2403 C CA . THR A 1 299 ? 28.146 9.919 9.078 1.00 78.12 299 THR A CA 1
ATOM 2404 C C . THR A 1 299 ? 29.143 10.172 7.954 1.00 78.12 299 THR A C 1
ATOM 2406 O O . THR A 1 299 ? 29.302 11.305 7.512 1.00 78.12 299 THR A O 1
ATOM 2409 N N . CYS A 1 300 ? 29.755 9.112 7.423 1.00 82.81 300 CYS A N 1
ATOM 2410 C CA . CYS A 1 300 ? 30.574 9.196 6.217 1.00 82.81 300 CYS A CA 1
ATOM 2411 C C . CYS A 1 300 ? 29.798 8.712 4.989 1.00 82.81 300 CYS A C 1
ATOM 2413 O O . CYS A 1 300 ? 29.111 7.691 5.040 1.00 82.81 300 CYS A O 1
ATOM 2415 N N . VAL A 1 301 ? 29.955 9.396 3.857 1.00 86.62 301 VAL A N 1
ATOM 2416 C CA . VAL A 1 301 ? 29.408 8.959 2.567 1.00 86.62 301 VAL A CA 1
ATOM 2417 C C . VAL A 1 301 ? 30.510 8.290 1.742 1.00 86.62 301 VAL A C 1
ATOM 2419 O O . VAL A 1 301 ? 31.622 8.818 1.637 1.00 86.62 301 VAL A O 1
ATOM 2422 N N . PRO A 1 302 ? 30.254 7.124 1.131 1.00 88.38 302 PRO A N 1
ATOM 2423 C CA . PRO A 1 302 ? 31.242 6.508 0.266 1.00 88.38 302 PRO A CA 1
ATOM 2424 C C . PRO A 1 302 ? 31.349 7.298 -1.041 1.00 88.38 302 PRO A C 1
ATOM 2426 O O . PRO A 1 302 ? 30.347 7.753 -1.598 1.00 88.38 302 PRO A O 1
ATOM 2429 N N . LYS A 1 303 ? 32.563 7.392 -1.589 1.00 85.62 303 LYS A N 1
ATOM 2430 C CA . LYS A 1 303 ? 32.833 8.110 -2.844 1.00 85.62 303 LYS A CA 1
ATOM 2431 C C . LYS A 1 303 ? 31.934 7.668 -4.007 1.00 85.62 303 LYS A C 1
ATOM 2433 O O . LYS A 1 303 ? 31.474 8.507 -4.769 1.00 85.62 303 LYS A O 1
ATOM 2438 N N . ARG A 1 304 ? 31.580 6.378 -4.063 1.00 87.38 304 ARG A N 1
ATOM 2439 C CA . ARG A 1 304 ? 30.609 5.819 -5.022 1.00 87.38 304 ARG A CA 1
ATOM 2440 C C . ARG A 1 304 ? 29.279 6.583 -5.036 1.00 87.38 304 ARG A C 1
ATOM 2442 O O . ARG A 1 304 ? 28.785 6.894 -6.108 1.00 87.38 304 ARG A O 1
ATOM 2449 N N . THR A 1 305 ? 28.698 6.871 -3.871 1.00 87.50 305 THR A N 1
ATOM 2450 C CA . THR A 1 305 ? 27.415 7.590 -3.785 1.00 87.50 305 THR A CA 1
ATOM 2451 C C . THR A 1 305 ? 27.564 9.023 -4.292 1.00 87.50 305 THR A C 1
ATOM 2453 O O . THR A 1 305 ? 26.647 9.545 -4.917 1.00 87.50 305 THR A O 1
ATOM 2456 N N . LYS A 1 306 ? 28.742 9.639 -4.108 1.00 85.00 306 LYS A N 1
ATOM 2457 C CA . LYS A 1 306 ? 29.031 10.968 -4.663 1.00 85.00 306 LYS A CA 1
ATOM 2458 C C . LYS A 1 306 ? 29.122 11.000 -6.183 1.00 85.00 306 LYS A C 1
ATOM 2460 O O . LYS A 1 306 ? 28.789 12.010 -6.798 1.00 85.00 306 LYS A O 1
ATOM 2465 N N . GLU A 1 307 ? 29.561 9.892 -6.761 1.00 87.25 307 GLU A N 1
ATOM 2466 C CA . GLU A 1 307 ? 29.733 9.691 -8.198 1.00 87.25 307 GLU A CA 1
ATOM 2467 C C . GLU A 1 307 ? 28.485 9.112 -8.878 1.00 87.25 307 GLU A C 1
ATOM 2469 O O . GLU A 1 307 ? 28.552 8.773 -10.062 1.00 87.25 307 GLU A O 1
ATOM 2474 N N . LEU A 1 308 ? 27.369 8.962 -8.154 1.00 88.50 308 LEU A N 1
ATOM 2475 C CA . LEU A 1 308 ? 26.114 8.471 -8.714 1.00 88.50 308 LEU A CA 1
ATOM 2476 C C . LEU A 1 308 ? 25.679 9.359 -9.891 1.00 88.50 308 LEU A C 1
ATOM 2478 O O . LEU A 1 308 ? 25.716 10.587 -9.796 1.00 88.50 308 LEU A O 1
ATOM 2482 N N . CYS A 1 309 ? 25.307 8.719 -10.995 1.00 87.69 309 CYS A N 1
ATOM 2483 C CA . CYS A 1 309 ? 24.714 9.342 -12.171 1.00 87.69 309 CYS A CA 1
ATOM 2484 C C . CYS A 1 309 ? 23.359 9.951 -11.796 1.00 87.69 309 CYS A C 1
ATOM 2486 O O . CYS A 1 309 ? 22.471 9.249 -11.310 1.00 87.69 309 CYS A O 1
ATOM 2488 N N . LEU A 1 310 ? 23.277 11.273 -11.932 1.00 88.00 310 LEU A N 1
ATOM 2489 C CA . LEU A 1 310 ? 22.090 12.090 -11.687 1.00 88.00 310 LEU A CA 1
ATOM 2490 C C . LEU A 1 310 ? 21.956 13.136 -12.806 1.00 88.00 310 LEU A C 1
ATOM 2492 O O . LEU A 1 310 ? 21.509 14.249 -12.554 1.00 88.00 310 LEU A O 1
ATOM 2496 N N . GLY A 1 311 ? 22.429 12.822 -14.016 1.00 86.06 311 GLY A N 1
ATOM 2497 C CA . GLY A 1 311 ? 22.602 13.800 -15.091 1.00 86.06 311 GLY A CA 1
ATOM 2498 C C . GLY A 1 311 ? 21.287 14.441 -15.531 1.00 86.06 311 GLY A C 1
ATOM 2499 O O . GLY A 1 311 ? 21.219 15.657 -15.714 1.00 86.06 311 GLY A O 1
ATOM 2500 N N . TYR A 1 312 ? 20.218 13.653 -15.668 1.00 84.81 312 TYR A N 1
ATOM 2501 C CA . TYR A 1 312 ? 18.886 14.170 -15.980 1.00 84.81 312 TYR A CA 1
ATOM 2502 C C . TYR A 1 312 ? 18.327 14.969 -14.806 1.00 84.81 312 TYR A C 1
ATOM 2504 O O . TYR A 1 312 ? 17.773 16.039 -15.022 1.00 84.81 312 TYR A O 1
ATOM 2512 N N . PHE A 1 313 ? 18.498 14.517 -13.563 1.00 86.19 313 PHE A N 1
ATOM 2513 C CA . PHE A 1 313 ? 18.025 15.283 -12.401 1.00 86.19 313 PHE A CA 1
ATOM 2514 C C . PHE A 1 313 ? 18.778 16.606 -12.199 1.00 86.19 313 PHE A C 1
ATOM 2516 O O . PHE A 1 313 ? 18.194 17.607 -11.768 1.00 86.19 313 PHE A O 1
ATOM 2523 N N . GLU A 1 314 ? 20.067 16.624 -12.526 1.00 86.25 314 GLU A N 1
ATOM 2524 C CA . GLU A 1 314 ? 20.917 17.812 -12.511 1.00 86.25 314 GLU A CA 1
ATOM 2525 C C . GLU A 1 314 ? 20.577 18.749 -13.683 1.00 86.25 314 GLU A C 1
ATOM 2527 O O . GLU A 1 314 ? 20.706 19.966 -13.550 1.00 86.25 314 GLU A O 1
ATOM 2532 N N . ASN A 1 315 ? 20.027 18.235 -14.788 1.00 85.44 315 ASN A N 1
ATOM 2533 C CA . ASN A 1 315 ? 19.624 19.057 -15.923 1.00 85.44 315 ASN A CA 1
ATOM 2534 C C . ASN A 1 315 ? 18.532 20.088 -15.532 1.00 85.44 315 ASN A C 1
ATOM 2536 O O . ASN A 1 315 ? 17.520 19.734 -14.913 1.00 85.44 315 ASN A O 1
ATOM 2540 N N . PRO A 1 316 ? 18.686 21.379 -15.883 1.00 84.38 316 PRO A N 1
ATOM 2541 C CA . PRO A 1 316 ? 17.714 22.417 -15.525 1.00 84.38 316 PRO A CA 1
ATOM 2542 C C . PRO A 1 316 ? 16.359 22.239 -16.223 1.00 84.38 316 PRO A C 1
ATOM 2544 O O . PRO A 1 316 ? 15.319 22.568 -15.653 1.00 84.38 316 PRO A O 1
ATOM 2547 N N . ASN A 1 317 ? 16.353 21.663 -17.426 1.00 84.25 317 ASN A N 1
ATOM 2548 C CA . ASN A 1 317 ? 15.155 21.524 -18.248 1.00 84.25 317 ASN A CA 1
ATOM 2549 C C . ASN A 1 317 ? 14.364 20.247 -17.952 1.00 84.25 317 ASN A C 1
ATOM 2551 O O . ASN A 1 317 ? 13.205 20.166 -18.354 1.00 84.25 317 ASN A O 1
ATOM 2555 N N . PHE A 1 318 ? 14.943 19.283 -17.223 1.00 85.44 318 PHE A N 1
ATOM 2556 C CA . PHE A 1 318 ? 14.298 18.001 -16.921 1.00 85.44 318 PHE A CA 1
ATOM 2557 C C . PHE A 1 318 ? 12.908 18.196 -16.326 1.00 85.44 318 PHE A C 1
ATOM 2559 O O . PHE A 1 318 ? 11.924 17.779 -16.921 1.00 85.44 318 PHE A O 1
ATOM 2566 N N . LYS A 1 319 ? 12.801 18.930 -15.213 1.00 88.31 319 LYS A N 1
ATOM 2567 C CA . LYS A 1 319 ? 11.512 19.222 -14.570 1.00 88.31 319 LYS A CA 1
ATOM 2568 C C . LYS A 1 319 ? 10.488 19.787 -15.558 1.00 88.31 319 LYS A C 1
ATOM 2570 O O . LYS A 1 319 ? 9.361 19.304 -15.616 1.00 88.31 319 LYS A O 1
ATOM 2575 N N . ASN A 1 320 ? 10.872 20.816 -16.311 1.00 84.62 320 ASN A N 1
ATOM 2576 C CA . ASN A 1 320 ? 9.941 21.522 -17.186 1.00 84.62 320 ASN A CA 1
ATOM 2577 C C . ASN A 1 320 ? 9.463 20.631 -18.331 1.00 84.62 320 ASN A C 1
ATOM 2579 O O . ASN A 1 320 ? 8.280 20.650 -18.649 1.00 84.62 320 ASN A O 1
ATOM 2583 N N . HIS A 1 321 ? 10.349 19.811 -18.891 1.00 82.69 321 HIS A N 1
ATOM 2584 C CA . HIS A 1 321 ? 9.984 18.851 -19.922 1.00 82.69 321 HIS A CA 1
ATOM 2585 C C . HIS A 1 321 ? 9.044 17.761 -19.372 1.00 82.69 321 HIS A C 1
ATOM 2587 O O . HIS A 1 321 ? 8.022 17.440 -19.974 1.00 82.69 321 HIS A O 1
ATOM 2593 N N . ILE A 1 322 ? 9.322 17.248 -18.170 1.00 83.06 322 ILE A N 1
ATOM 2594 C CA . ILE A 1 322 ? 8.460 16.259 -17.510 1.00 83.06 322 ILE A CA 1
ATOM 2595 C C . ILE A 1 322 ? 7.053 16.820 -17.225 1.00 83.06 322 ILE A C 1
ATOM 2597 O O . ILE A 1 322 ? 6.064 16.104 -17.392 1.00 83.06 322 ILE A O 1
ATOM 2601 N N . ILE A 1 323 ? 6.951 18.081 -16.790 1.00 80.50 323 ILE A N 1
ATOM 2602 C CA . ILE A 1 323 ? 5.686 18.679 -16.332 1.00 80.50 323 ILE A CA 1
ATOM 2603 C C . ILE A 1 323 ? 4.878 19.320 -17.468 1.00 80.50 323 ILE A C 1
ATOM 2605 O O . ILE A 1 323 ? 3.657 19.160 -17.495 1.00 80.50 323 ILE A O 1
ATOM 2609 N N . TYR A 1 324 ? 5.525 20.081 -18.352 1.00 74.19 324 TYR A N 1
ATOM 2610 C CA . TYR A 1 324 ? 4.855 21.015 -19.266 1.00 74.19 324 TYR A CA 1
ATOM 2611 C C . TYR A 1 324 ? 4.927 20.617 -20.740 1.00 74.19 324 TYR A C 1
ATOM 2613 O O . TYR A 1 324 ? 4.265 21.258 -21.553 1.00 74.19 324 TYR A O 1
ATOM 2621 N N . ASP A 1 325 ? 5.705 19.597 -21.109 1.00 68.75 325 ASP A N 1
ATOM 2622 C CA . ASP A 1 325 ? 5.757 19.183 -22.508 1.00 68.75 325 ASP A CA 1
ATOM 2623 C C . ASP A 1 325 ? 4.424 18.542 -22.944 1.00 68.75 325 ASP A C 1
ATOM 2625 O O . ASP A 1 325 ? 3.895 17.650 -22.270 1.00 68.75 325 ASP A O 1
ATOM 2629 N N . ASN A 1 326 ? 3.903 18.993 -24.089 1.00 56.41 326 ASN A N 1
ATOM 2630 C CA . ASN A 1 326 ? 2.643 18.559 -24.698 1.00 56.41 326 ASN A CA 1
ATOM 2631 C C . ASN A 1 326 ? 2.729 17.168 -25.356 1.00 56.41 326 ASN A C 1
ATOM 2633 O O . ASN A 1 326 ? 1.742 16.678 -25.907 1.00 56.41 326 ASN A O 1
ATOM 2637 N N . GLU A 1 327 ? 3.894 16.520 -25.317 1.00 59.53 327 GLU A N 1
ATOM 2638 C CA . GLU A 1 327 ? 4.083 15.152 -25.795 1.00 59.53 327 GLU A CA 1
ATOM 2639 C C . GLU A 1 327 ? 3.212 14.101 -25.092 1.00 59.53 327 GLU A C 1
ATOM 2641 O O . GLU A 1 327 ? 2.849 14.232 -23.918 1.00 59.53 327 GLU A O 1
ATOM 2646 N N . LYS A 1 328 ? 2.952 12.999 -25.814 1.00 51.00 328 LYS A N 1
ATOM 2647 C CA . LYS A 1 328 ? 2.221 11.824 -25.321 1.00 51.00 328 LYS A CA 1
ATOM 2648 C C . LYS A 1 328 ? 2.890 11.241 -24.067 1.00 51.00 328 LYS A C 1
ATOM 2650 O O . LYS A 1 328 ? 4.094 11.011 -24.049 1.00 51.00 328 LYS A O 1
ATOM 2655 N N . GLY A 1 329 ? 2.078 10.933 -23.060 1.00 56.53 329 GLY A N 1
ATOM 2656 C CA . GLY A 1 329 ? 2.501 10.275 -21.820 1.00 56.53 329 GLY A CA 1
ATOM 2657 C C . GLY A 1 329 ? 2.248 11.131 -20.581 1.00 56.53 329 GLY A C 1
ATOM 2658 O O . GLY A 1 329 ? 2.213 12.360 -20.640 1.00 56.53 329 GLY A O 1
ATOM 2659 N N . SER A 1 330 ? 2.019 10.486 -19.438 1.00 62.66 330 SER A N 1
ATOM 2660 C CA . SER A 1 330 ? 1.764 11.200 -18.178 1.00 62.66 330 SER A CA 1
ATOM 2661 C C . SER A 1 330 ? 3.055 11.770 -17.573 1.00 62.66 330 SER A C 1
ATOM 2663 O O . SER A 1 330 ? 4.144 11.265 -17.834 1.00 62.66 330 SER A O 1
ATOM 2665 N N . VAL A 1 331 ? 2.943 12.778 -16.696 1.00 72.88 331 VAL A N 1
ATOM 2666 C CA . VAL A 1 331 ? 4.081 13.311 -15.911 1.00 72.88 331 VAL A CA 1
ATOM 2667 C C . VAL A 1 331 ? 4.824 12.176 -15.191 1.00 72.88 331 VAL A C 1
ATOM 2669 O O . VAL A 1 331 ? 6.050 12.133 -15.194 1.00 72.88 331 VAL A O 1
ATOM 2672 N N . ASN A 1 332 ? 4.083 11.213 -14.632 1.00 71.94 332 ASN A N 1
ATOM 2673 C CA . ASN A 1 332 ? 4.649 10.054 -13.943 1.00 71.94 332 ASN A CA 1
ATOM 2674 C C . ASN A 1 332 ? 5.384 9.097 -14.897 1.00 71.94 332 ASN A C 1
ATOM 2676 O O . ASN A 1 332 ? 6.460 8.607 -14.575 1.00 71.94 332 ASN A O 1
ATOM 2680 N N . GLU A 1 333 ? 4.832 8.847 -16.086 1.00 69.38 333 GLU A N 1
ATOM 2681 C CA . GLU A 1 333 ? 5.471 8.008 -17.106 1.00 69.38 333 GLU A CA 1
ATOM 2682 C C . GLU A 1 333 ? 6.780 8.632 -17.598 1.00 69.38 333 GLU A C 1
ATOM 2684 O O . GLU A 1 333 ? 7.813 7.961 -17.634 1.00 69.38 333 GLU A O 1
ATOM 2689 N N . LYS A 1 334 ? 6.752 9.929 -17.926 1.00 78.00 334 LYS A N 1
ATOM 2690 C CA . LYS A 1 334 ? 7.943 10.677 -18.336 1.00 78.00 334 LYS A CA 1
ATOM 2691 C C . LYS A 1 334 ? 8.992 10.652 -17.218 1.00 78.00 334 LYS A C 1
ATOM 2693 O O . LYS A 1 334 ? 10.164 10.375 -17.471 1.00 78.00 334 LYS A O 1
ATOM 2698 N N . PHE A 1 335 ? 8.569 10.860 -15.967 1.00 85.25 335 PHE A N 1
ATOM 2699 C CA . PHE A 1 335 ? 9.458 10.804 -14.809 1.00 85.25 335 PHE A CA 1
ATOM 2700 C C . PHE A 1 335 ? 10.089 9.415 -14.621 1.00 85.25 335 PHE A C 1
ATOM 2702 O O . PHE A 1 335 ? 11.308 9.320 -14.475 1.00 85.25 335 PHE A O 1
ATOM 2709 N N . LEU A 1 336 ? 9.299 8.334 -14.687 1.00 82.44 336 LEU A N 1
ATOM 2710 C CA . LEU A 1 336 ? 9.805 6.963 -14.565 1.00 82.44 336 LEU A CA 1
ATOM 2711 C C . LEU A 1 336 ? 10.817 6.641 -15.659 1.00 82.44 336 LEU A C 1
ATOM 2713 O O . LEU A 1 336 ? 11.878 6.092 -15.366 1.00 82.44 336 LEU A O 1
ATOM 2717 N N . LYS A 1 337 ? 10.513 6.978 -16.915 1.00 80.06 337 LYS A N 1
ATOM 2718 C CA . LYS A 1 337 ? 11.470 6.782 -18.002 1.00 80.06 337 LYS A CA 1
ATOM 2719 C C . LYS A 1 337 ? 12.787 7.512 -17.675 1.00 80.06 337 LYS A C 1
ATOM 2721 O O . LYS A 1 337 ? 13.856 6.964 -17.934 1.00 80.06 337 LYS A O 1
ATOM 2726 N N . GLY A 1 338 ? 12.727 8.698 -17.053 1.00 83.75 338 GLY A N 1
ATOM 2727 C CA . GLY A 1 338 ? 13.912 9.488 -16.705 1.00 83.75 338 GLY A CA 1
ATOM 2728 C C . GLY A 1 338 ? 14.769 8.762 -15.675 1.00 83.75 338 GLY A C 1
ATOM 2729 O O . GLY A 1 338 ? 15.970 8.593 -15.862 1.00 83.75 338 GLY A O 1
ATOM 2730 N N . VAL A 1 339 ? 14.119 8.212 -14.646 1.00 87.50 339 VAL A N 1
ATOM 2731 C CA . VAL A 1 339 ? 14.751 7.339 -13.644 1.00 87.50 339 VAL A CA 1
ATOM 2732 C C . VAL A 1 339 ? 15.386 6.098 -14.294 1.00 87.50 339 VAL A C 1
ATOM 2734 O O . VAL A 1 339 ? 16.477 5.684 -13.898 1.00 87.50 339 VAL A O 1
ATOM 2737 N N . ILE A 1 340 ? 14.730 5.492 -15.291 1.00 85.62 340 ILE A N 1
ATOM 2738 C CA . ILE A 1 340 ? 15.262 4.328 -16.021 1.00 85.62 340 ILE A CA 1
ATOM 2739 C C . ILE A 1 340 ? 16.528 4.705 -16.794 1.00 85.62 340 ILE A C 1
ATOM 2741 O O . ILE A 1 340 ? 17.504 3.955 -16.743 1.00 85.62 340 ILE A O 1
ATOM 2745 N N . LEU A 1 341 ? 16.538 5.850 -17.484 1.00 84.62 341 LEU A N 1
ATOM 2746 C CA . LEU A 1 341 ? 17.717 6.313 -18.216 1.00 84.62 341 LEU A CA 1
ATOM 2747 C C . LEU A 1 341 ? 18.894 6.608 -17.277 1.00 84.62 341 LEU A C 1
ATOM 2749 O O . LEU A 1 341 ? 20.001 6.153 -17.563 1.00 84.62 341 LEU A O 1
ATOM 2753 N N . GLU A 1 342 ? 18.659 7.255 -16.130 1.00 87.75 342 GLU A N 1
ATOM 2754 C CA . GLU A 1 342 ? 19.682 7.443 -15.083 1.00 87.75 342 GLU A CA 1
ATOM 2755 C C . GLU A 1 342 ? 20.286 6.100 -14.648 1.00 87.75 342 GLU A C 1
ATOM 2757 O O . GLU A 1 342 ? 21.503 5.900 -14.654 1.00 87.75 342 GLU A O 1
ATOM 2762 N N . ALA A 1 343 ? 19.430 5.128 -14.318 1.00 90.12 343 ALA A N 1
ATOM 2763 C CA . ALA A 1 343 ? 19.870 3.811 -13.869 1.00 90.12 343 ALA A CA 1
ATOM 2764 C C . ALA A 1 343 ? 20.640 3.045 -14.960 1.00 90.12 343 ALA A C 1
ATOM 2766 O O . ALA A 1 343 ? 21.617 2.348 -14.662 1.00 90.12 343 ALA A O 1
ATOM 2767 N N . LYS A 1 344 ? 20.220 3.180 -16.223 1.00 87.62 344 LYS A N 1
ATOM 2768 C CA . LYS A 1 344 ? 20.872 2.565 -17.384 1.00 87.62 344 LYS A CA 1
ATOM 2769 C C . LYS A 1 344 ? 22.267 3.149 -17.602 1.00 87.62 344 LYS A C 1
ATOM 2771 O O . LYS A 1 344 ? 23.223 2.381 -17.722 1.00 87.62 344 LYS A O 1
ATOM 2776 N N . GLN A 1 345 ? 22.401 4.475 -17.576 1.00 86.94 345 GLN A N 1
ATOM 2777 C CA . GLN A 1 345 ? 23.695 5.147 -17.690 1.00 86.94 345 GLN A CA 1
ATOM 2778 C C . GLN A 1 345 ? 24.623 4.795 -16.515 1.00 86.94 345 GLN A C 1
ATOM 2780 O O . GLN A 1 345 ? 25.794 4.473 -16.727 1.00 86.94 345 GLN A O 1
ATOM 2785 N N . GLU A 1 346 ? 24.106 4.770 -15.282 1.00 90.19 346 GLU A N 1
ATOM 2786 C CA . GLU A 1 346 ? 24.870 4.359 -14.097 1.00 90.19 346 GLU A CA 1
ATOM 2787 C C . GLU A 1 346 ? 25.411 2.932 -14.245 1.00 90.19 346 GLU A C 1
ATOM 2789 O O . GLU A 1 346 ? 26.599 2.680 -14.026 1.00 90.19 346 GLU A O 1
ATOM 2794 N N . GLY A 1 347 ? 24.545 1.998 -14.651 1.00 89.75 347 GLY A N 1
ATOM 2795 C CA . GLY A 1 347 ? 24.903 0.605 -14.895 1.00 89.75 347 GLY A CA 1
ATOM 2796 C C . GLY A 1 347 ? 25.977 0.457 -15.970 1.00 89.75 347 GLY A C 1
ATOM 2797 O O . GLY A 1 347 ? 26.968 -0.239 -15.743 1.00 89.75 347 GLY A O 1
ATOM 2798 N N . GLN A 1 348 ? 25.819 1.161 -17.093 1.00 87.31 348 GLN A N 1
ATOM 2799 C CA . GLN A 1 348 ? 26.794 1.178 -18.181 1.00 87.31 348 GLN A CA 1
ATOM 2800 C C . GLN A 1 348 ? 28.160 1.678 -17.696 1.00 87.31 348 GLN A C 1
ATOM 2802 O O . GLN A 1 348 ? 29.159 0.991 -17.887 1.00 87.31 348 GLN A O 1
ATOM 2807 N N . LYS A 1 349 ? 28.223 2.814 -16.991 1.00 87.56 349 LYS A N 1
ATOM 2808 C CA . LYS A 1 349 ? 29.494 3.371 -16.493 1.00 87.56 349 LYS A CA 1
ATOM 2809 C C . LYS A 1 349 ? 30.193 2.461 -15.486 1.00 87.56 349 LYS A C 1
ATOM 2811 O O . LYS A 1 349 ? 31.422 2.368 -15.485 1.00 87.56 349 LYS A O 1
ATOM 2816 N N . ILE A 1 350 ? 29.434 1.791 -14.616 1.00 88.38 350 ILE A N 1
ATOM 2817 C CA . ILE A 1 350 ? 29.996 0.794 -13.694 1.00 88.38 350 ILE A CA 1
ATOM 2818 C C . ILE A 1 350 ? 30.575 -0.375 -14.490 1.00 88.38 350 ILE A C 1
ATOM 2820 O O . ILE A 1 350 ? 31.699 -0.794 -14.219 1.00 88.38 350 ILE A O 1
ATOM 2824 N N . TRP A 1 351 ? 29.833 -0.892 -15.467 1.00 86.75 351 TRP A N 1
ATOM 2825 C CA . TRP A 1 351 ? 30.271 -2.029 -16.270 1.00 86.75 351 TRP A CA 1
ATOM 2826 C C . TRP A 1 351 ? 31.523 -1.705 -17.091 1.00 86.75 351 TRP A C 1
ATOM 2828 O O . TRP A 1 351 ? 32.529 -2.406 -16.970 1.00 86.75 351 TRP A O 1
ATOM 2838 N N . GLU A 1 352 ? 31.518 -0.574 -17.801 1.00 86.00 352 GLU A N 1
ATOM 2839 C CA . GLU A 1 352 ? 32.666 -0.062 -18.556 1.00 86.00 352 GLU A CA 1
ATOM 2840 C C . GLU A 1 352 ? 33.925 0.018 -17.681 1.00 86.00 352 GLU A C 1
ATOM 2842 O O . GLU A 1 352 ? 35.029 -0.339 -18.095 1.00 86.00 352 GLU A O 1
ATOM 2847 N N . TYR A 1 353 ? 33.775 0.481 -16.438 1.00 85.44 353 TYR A N 1
ATOM 2848 C CA . TYR A 1 353 ? 34.900 0.665 -15.532 1.00 85.44 353 TYR A CA 1
ATOM 2849 C C . TYR A 1 353 ? 35.412 -0.643 -14.910 1.00 85.44 353 TYR A C 1
ATOM 2851 O O . TYR A 1 353 ? 36.622 -0.879 -14.902 1.00 85.44 353 TYR A O 1
ATOM 2859 N N . TYR A 1 354 ? 34.521 -1.480 -14.372 1.00 81.38 354 TYR A N 1
ATOM 2860 C CA . TYR A 1 354 ? 34.905 -2.686 -13.627 1.00 81.38 354 TYR A CA 1
ATOM 2861 C C . TYR A 1 354 ? 35.169 -3.899 -14.532 1.00 81.38 354 TYR A C 1
ATOM 2863 O O . TYR A 1 354 ? 35.917 -4.792 -14.127 1.00 81.38 354 TYR A O 1
ATOM 2871 N N . VAL A 1 355 ? 34.585 -3.939 -15.735 1.00 80.62 355 VAL A N 1
ATOM 2872 C CA . VAL A 1 355 ? 34.648 -5.087 -16.654 1.00 80.62 355 VAL A CA 1
ATOM 2873 C C . VAL A 1 355 ? 35.429 -4.743 -17.928 1.00 80.62 355 VAL A C 1
ATOM 2875 O O . VAL A 1 355 ? 36.401 -5.435 -18.247 1.00 80.62 355 VAL A O 1
ATOM 2878 N N . ASP A 1 356 ? 35.089 -3.653 -18.620 1.00 78.12 356 ASP A N 1
ATOM 2879 C CA . ASP A 1 356 ? 35.586 -3.427 -19.990 1.00 78.12 356 ASP A CA 1
ATOM 2880 C C . ASP A 1 356 ? 36.989 -2.794 -20.033 1.00 78.12 356 ASP A C 1
ATOM 2882 O O . ASP A 1 356 ? 37.858 -3.252 -20.781 1.00 78.12 356 ASP A O 1
ATOM 2886 N N . LYS A 1 357 ? 37.273 -1.795 -19.178 1.00 70.44 357 LYS A N 1
ATOM 2887 C CA . LYS A 1 357 ? 38.531 -1.010 -19.182 1.00 70.44 357 LYS A CA 1
ATOM 2888 C C . LYS A 1 357 ? 39.822 -1.818 -19.010 1.00 70.44 357 LYS A C 1
ATOM 2890 O O . LYS A 1 357 ? 40.898 -1.310 -19.316 1.00 70.44 357 LYS A O 1
ATOM 2895 N N . LYS A 1 358 ? 39.741 -3.056 -18.522 1.00 62.84 358 LYS A N 1
ATOM 2896 C CA . LYS A 1 358 ? 40.889 -3.963 -18.341 1.00 62.84 358 LYS A CA 1
ATOM 2897 C C . LYS A 1 358 ? 40.727 -5.302 -19.076 1.00 62.84 358 LYS A C 1
ATOM 2899 O O . LYS A 1 358 ? 41.453 -6.246 -18.782 1.00 62.84 358 LYS A O 1
ATOM 2904 N N . LYS A 1 359 ? 39.787 -5.397 -20.029 1.00 70.56 359 LYS A N 1
ATOM 2905 C CA . LYS A 1 359 ? 39.446 -6.637 -20.757 1.00 70.56 359 LYS A CA 1
ATOM 2906 C C . LYS A 1 359 ? 39.068 -7.808 -19.831 1.00 70.56 359 LYS A C 1
ATOM 2908 O O . LYS A 1 359 ? 39.312 -8.968 -20.153 1.00 70.56 359 LYS A O 1
ATOM 2913 N N . HIS A 1 360 ? 38.428 -7.531 -18.695 1.00 69.88 360 HIS A N 1
ATOM 2914 C CA . HIS A 1 360 ? 38.020 -8.534 -17.703 1.00 69.88 360 HIS A CA 1
ATOM 2915 C C . HIS A 1 360 ? 36.725 -9.277 -18.089 1.00 69.88 360 HIS A C 1
ATOM 2917 O O . HIS A 1 360 ? 35.977 -9.735 -17.227 1.00 69.88 360 HIS A O 1
ATOM 2923 N N . TYR A 1 361 ? 36.450 -9.444 -19.385 1.00 64.31 361 TYR A N 1
ATOM 2924 C CA . TYR A 1 361 ? 35.207 -10.033 -19.893 1.00 64.31 361 TYR A CA 1
ATOM 2925 C C . TYR A 1 361 ? 34.947 -11.460 -19.376 1.00 64.31 361 TYR A C 1
ATOM 2927 O O . TYR A 1 361 ? 33.790 -11.854 -19.225 1.00 64.31 361 TYR A O 1
ATOM 2935 N N . GLY A 1 362 ? 35.999 -12.224 -19.060 1.00 68.00 362 GLY A N 1
ATOM 2936 C CA . GLY A 1 362 ? 35.914 -13.564 -18.461 1.00 68.00 362 GLY A CA 1
ATOM 2937 C C . GLY A 1 362 ? 35.992 -13.601 -16.927 1.00 68.00 362 GLY A C 1
ATOM 2938 O O . GLY A 1 362 ? 35.764 -14.651 -16.331 1.00 68.00 362 GLY A O 1
ATOM 2939 N N . ASP A 1 363 ? 36.290 -12.480 -16.264 1.00 78.75 363 ASP A N 1
ATOM 2940 C CA . ASP A 1 363 ? 36.524 -12.447 -14.818 1.00 78.75 363 ASP A CA 1
ATOM 2941 C C . ASP A 1 363 ? 35.197 -12.369 -14.049 1.00 78.75 363 ASP A C 1
ATOM 2943 O O . ASP A 1 363 ? 34.554 -11.323 -13.903 1.00 78.75 363 ASP A O 1
ATOM 2947 N N . THR A 1 364 ? 34.789 -13.520 -13.523 1.00 78.81 364 THR A N 1
ATOM 2948 C CA . THR A 1 364 ? 33.562 -13.653 -12.733 1.00 78.81 364 THR A CA 1
ATOM 2949 C C . THR A 1 364 ? 33.609 -12.830 -11.441 1.00 78.81 364 THR A C 1
ATOM 2951 O O . THR A 1 364 ? 32.571 -12.342 -10.990 1.00 78.81 364 THR A O 1
ATOM 2954 N N . ASN A 1 365 ? 34.787 -12.619 -10.848 1.00 80.75 365 ASN A N 1
ATOM 2955 C CA . ASN A 1 365 ? 34.922 -11.823 -9.630 1.00 80.75 365 ASN A CA 1
ATOM 2956 C C . ASN A 1 365 ? 34.712 -10.336 -9.917 1.00 80.75 365 ASN A C 1
ATOM 2958 O O . ASN A 1 365 ? 34.011 -9.669 -9.154 1.00 80.75 365 ASN A O 1
ATOM 2962 N N . LYS A 1 366 ? 35.219 -9.829 -11.046 1.00 82.56 366 LYS A N 1
ATOM 2963 C CA . LYS A 1 366 ? 34.988 -8.438 -11.469 1.00 82.56 366 LYS A CA 1
ATOM 2964 C C . LYS A 1 366 ? 33.531 -8.164 -11.816 1.00 82.56 366 LYS A C 1
ATOM 2966 O O . LYS A 1 366 ? 32.987 -7.147 -11.390 1.00 82.56 366 LYS A O 1
ATOM 2971 N N . LYS A 1 367 ? 32.853 -9.112 -12.469 1.00 81.94 367 LYS A N 1
ATOM 2972 C CA . LYS A 1 367 ? 31.397 -9.042 -12.689 1.00 81.94 367 LYS A CA 1
ATOM 2973 C C . LYS A 1 367 ? 30.622 -9.009 -11.369 1.00 81.94 367 LYS A C 1
ATOM 2975 O O . LYS A 1 367 ? 29.748 -8.166 -11.190 1.00 81.94 367 LYS A O 1
ATOM 2980 N N . LYS A 1 368 ? 30.969 -9.875 -10.406 1.00 82.50 368 LYS A N 1
ATOM 2981 C CA . LYS A 1 368 ? 30.360 -9.872 -9.060 1.00 82.50 368 LYS A CA 1
ATOM 2982 C C . LYS A 1 368 ? 30.592 -8.548 -8.326 1.00 82.50 368 LYS A C 1
ATOM 2984 O O . LYS A 1 368 ? 29.681 -8.050 -7.662 1.00 82.50 368 LYS A O 1
ATOM 2989 N N . GLU A 1 369 ? 31.786 -7.975 -8.449 1.00 85.12 369 GLU A N 1
ATOM 2990 C CA . GLU A 1 369 ? 32.126 -6.669 -7.884 1.00 85.12 369 GLU A CA 1
ATOM 2991 C C . GLU A 1 369 ? 31.279 -5.553 -8.513 1.00 85.12 369 GLU A C 1
ATOM 2993 O O . GLU A 1 369 ? 30.614 -4.821 -7.777 1.00 85.12 369 GLU A O 1
ATOM 2998 N N . ALA A 1 370 ? 31.189 -5.499 -9.846 1.00 85.75 370 ALA A N 1
ATOM 2999 C CA . ALA A 1 370 ? 30.317 -4.575 -10.572 1.00 85.75 370 ALA A CA 1
ATOM 3000 C C . ALA A 1 370 ? 28.854 -4.696 -10.109 1.00 85.75 370 ALA A C 1
ATOM 3002 O O . ALA A 1 370 ? 28.247 -3.703 -9.709 1.00 85.75 370 ALA A O 1
ATOM 3003 N N . CYS A 1 371 ? 28.308 -5.915 -10.030 1.00 83.81 371 CYS A N 1
ATOM 3004 C CA . CYS A 1 371 ? 26.948 -6.145 -9.536 1.00 83.81 371 CYS A CA 1
ATOM 3005 C C . CYS A 1 371 ? 26.748 -5.655 -8.093 1.00 83.81 371 CYS A C 1
ATOM 3007 O O . CYS A 1 371 ? 25.695 -5.110 -7.760 1.00 83.81 371 CYS A O 1
ATOM 3009 N N . LYS A 1 372 ? 27.740 -5.829 -7.212 1.00 86.69 372 LYS A N 1
ATOM 3010 C CA . LYS A 1 372 ? 27.670 -5.332 -5.828 1.00 86.69 372 LYS A CA 1
ATOM 3011 C C . LYS A 1 372 ? 27.621 -3.804 -5.786 1.00 86.69 372 LYS A C 1
ATOM 3013 O O . LYS A 1 372 ? 26.883 -3.244 -4.977 1.00 86.69 372 LYS A O 1
ATOM 3018 N N . ILE A 1 373 ? 28.387 -3.137 -6.646 1.00 88.62 373 ILE A N 1
ATOM 3019 C CA . ILE A 1 373 ? 28.370 -1.678 -6.796 1.00 88.62 373 ILE A CA 1
ATOM 3020 C C . ILE A 1 373 ? 27.020 -1.207 -7.350 1.00 88.62 373 ILE A C 1
ATOM 3022 O O . ILE A 1 373 ? 26.419 -0.315 -6.755 1.00 88.62 373 ILE A O 1
ATOM 3026 N N . MET A 1 374 ? 26.489 -1.865 -8.386 1.00 89.50 374 MET A N 1
ATOM 3027 C CA . MET A 1 374 ? 25.159 -1.581 -8.945 1.00 89.50 374 MET A CA 1
ATOM 3028 C C . MET A 1 374 ? 24.057 -1.694 -7.888 1.00 89.50 374 MET A C 1
ATOM 3030 O O . MET A 1 374 ? 23.270 -0.768 -7.736 1.00 89.50 374 MET A O 1
ATOM 3034 N N . LYS A 1 375 ? 24.031 -2.776 -7.096 1.00 88.88 375 LYS A N 1
ATOM 3035 C CA . LYS A 1 375 ? 23.033 -2.962 -6.022 1.00 88.88 375 LYS A CA 1
ATOM 3036 C C . LYS A 1 375 ? 23.051 -1.828 -4.996 1.00 88.88 375 LYS A C 1
ATOM 3038 O O . LYS A 1 375 ? 22.002 -1.388 -4.539 1.00 88.88 375 LYS A O 1
ATOM 3043 N N . ARG A 1 376 ? 24.242 -1.350 -4.632 1.00 88.75 376 ARG A N 1
ATOM 3044 C CA . ARG A 1 376 ? 24.394 -0.238 -3.689 1.00 88.75 376 ARG A CA 1
ATOM 3045 C C . ARG A 1 376 ? 23.985 1.101 -4.317 1.00 88.75 376 ARG A C 1
ATOM 3047 O O . ARG A 1 376 ? 23.311 1.882 -3.659 1.00 88.75 376 ARG A O 1
ATOM 3054 N N . ASN A 1 377 ? 24.340 1.341 -5.582 1.00 91.19 377 ASN A N 1
ATOM 3055 C CA . ASN A 1 377 ? 23.918 2.536 -6.327 1.00 91.19 377 ASN A CA 1
ATOM 3056 C C . ASN A 1 377 ? 22.402 2.586 -6.516 1.00 91.19 377 ASN A C 1
ATOM 3058 O O . ASN A 1 377 ? 21.803 3.636 -6.331 1.00 91.19 377 ASN A O 1
ATOM 3062 N N . PHE A 1 378 ? 21.777 1.445 -6.800 1.00 92.06 378 PHE A N 1
ATOM 3063 C CA . PHE A 1 378 ? 20.327 1.317 -6.865 1.00 92.06 378 PHE A CA 1
ATOM 3064 C C . PHE A 1 378 ? 19.659 1.727 -5.544 1.00 92.06 378 PHE A C 1
ATOM 3066 O O . PHE A 1 378 ? 18.704 2.500 -5.546 1.00 92.06 378 PHE A O 1
ATOM 3073 N N . ALA A 1 379 ? 20.186 1.254 -4.409 1.00 88.88 379 ALA A N 1
ATOM 3074 C CA . ALA A 1 379 ? 19.660 1.627 -3.099 1.00 88.88 379 ALA A CA 1
ATOM 3075 C C . ALA A 1 379 ? 19.799 3.135 -2.820 1.00 88.88 379 ALA A C 1
ATOM 3077 O O . ALA A 1 379 ? 18.855 3.752 -2.324 1.00 88.88 379 ALA A O 1
ATOM 3078 N N . ASP A 1 380 ? 20.936 3.739 -3.174 1.00 90.12 380 ASP A N 1
ATOM 3079 C CA . ASP A 1 380 ? 21.164 5.176 -2.986 1.00 90.12 380 ASP A CA 1
ATOM 3080 C C . ASP A 1 380 ? 20.276 6.034 -3.891 1.00 90.12 380 ASP A C 1
ATOM 3082 O O . ASP A 1 380 ? 19.665 6.985 -3.408 1.00 90.12 380 ASP A O 1
ATOM 3086 N N . LEU A 1 381 ? 20.141 5.666 -5.170 1.00 90.31 381 LEU A N 1
ATOM 3087 C CA . LEU A 1 381 ? 19.213 6.306 -6.105 1.00 90.31 381 LEU A CA 1
ATOM 3088 C C . LEU A 1 381 ? 17.780 6.255 -5.560 1.00 90.31 381 LEU A C 1
ATOM 3090 O O . LEU A 1 381 ? 17.082 7.266 -5.528 1.00 90.31 381 LEU A O 1
ATOM 3094 N N . GLY A 1 382 ? 17.370 5.096 -5.037 1.00 86.88 382 GLY A N 1
ATOM 3095 C CA . GLY A 1 382 ? 16.084 4.945 -4.367 1.00 86.88 382 GLY A CA 1
ATOM 3096 C C . GLY A 1 382 ? 15.936 5.863 -3.151 1.00 86.88 382 GLY A C 1
ATOM 3097 O O . GLY A 1 382 ? 14.875 6.446 -2.953 1.00 86.88 382 GLY A O 1
ATOM 3098 N N . ASN A 1 383 ? 16.975 6.026 -2.332 1.00 85.75 383 ASN A N 1
ATOM 3099 C CA . ASN A 1 383 ? 16.935 6.932 -1.181 1.00 85.75 383 ASN A CA 1
ATOM 3100 C C . ASN A 1 383 ? 16.849 8.409 -1.589 1.00 85.75 383 ASN A C 1
ATOM 3102 O O . ASN A 1 383 ? 16.189 9.178 -0.892 1.00 85.75 383 ASN A O 1
ATOM 3106 N N . ILE A 1 384 ? 17.461 8.806 -2.708 1.00 88.06 384 ILE A N 1
ATOM 3107 C CA . ILE A 1 384 ? 17.311 10.157 -3.273 1.00 88.06 384 ILE A CA 1
ATOM 3108 C C . ILE A 1 384 ? 15.856 10.387 -3.689 1.00 88.06 384 ILE A C 1
ATOM 3110 O O . ILE A 1 384 ? 15.239 11.341 -3.225 1.00 88.06 384 ILE A O 1
ATOM 3114 N N . ILE A 1 385 ? 15.280 9.471 -4.475 1.00 87.38 385 ILE A N 1
ATOM 3115 C CA . ILE A 1 385 ? 13.893 9.573 -4.961 1.00 87.38 385 ILE A CA 1
ATOM 3116 C C . ILE A 1 385 ? 12.890 9.600 -3.797 1.00 87.38 385 ILE A C 1
ATOM 3118 O O . ILE A 1 385 ? 11.970 10.410 -3.792 1.00 87.38 385 ILE A O 1
ATOM 3122 N N . LYS A 1 386 ? 13.083 8.747 -2.782 1.00 83.38 386 LYS A N 1
ATOM 3123 C CA . LYS A 1 386 ? 12.227 8.681 -1.582 1.00 83.38 386 LYS A CA 1
ATOM 3124 C C . LYS A 1 386 ? 12.452 9.830 -0.595 1.00 83.38 386 LYS A C 1
ATOM 3126 O O . LYS A 1 386 ? 11.776 9.864 0.431 1.00 83.38 386 LYS A O 1
ATOM 3131 N N . ARG A 1 387 ? 13.426 10.716 -0.839 1.00 81.31 387 ARG A N 1
ATOM 3132 C CA . ARG A 1 387 ? 13.837 11.773 0.102 1.00 81.31 387 ARG A CA 1
ATOM 3133 C C . ARG A 1 387 ? 14.299 11.233 1.470 1.00 81.31 387 ARG A C 1
ATOM 3135 O O . ARG A 1 387 ? 14.147 11.881 2.499 1.00 81.31 387 ARG A O 1
ATOM 3142 N N . THR A 1 388 ? 14.885 10.036 1.492 1.00 80.69 388 THR A N 1
ATOM 3143 C CA . THR A 1 388 ? 15.475 9.413 2.695 1.00 80.69 388 THR A CA 1
ATOM 3144 C C . THR A 1 388 ? 17.003 9.394 2.653 1.00 80.69 388 THR A C 1
ATOM 3146 O O . THR A 1 388 ? 17.644 8.749 3.482 1.00 80.69 388 THR A O 1
ATOM 3149 N N . ASN A 1 389 ? 17.607 10.047 1.659 1.00 79.06 389 ASN A N 1
ATOM 3150 C CA . ASN A 1 389 ? 19.052 10.157 1.533 1.00 79.06 389 ASN A CA 1
ATOM 3151 C C . ASN A 1 389 ? 19.633 11.065 2.632 1.00 79.06 389 ASN A C 1
ATOM 3153 O O . ASN A 1 389 ? 19.167 12.179 2.852 1.00 79.06 389 ASN A O 1
ATOM 3157 N N . ILE A 1 390 ? 20.681 10.579 3.297 1.00 79.50 390 ILE A N 1
ATOM 3158 C CA . ILE A 1 390 ? 21.343 11.261 4.419 1.00 79.50 390 ILE A CA 1
ATOM 3159 C C . ILE A 1 390 ? 22.314 12.338 3.911 1.00 79.50 390 ILE A C 1
ATOM 3161 O O . ILE A 1 390 ? 22.520 13.361 4.565 1.00 79.50 390 ILE A O 1
ATOM 3165 N N . TRP A 1 391 ? 22.915 12.121 2.738 1.00 75.56 391 TRP A N 1
ATOM 3166 C CA . TRP A 1 391 ? 23.930 13.011 2.185 1.00 75.56 391 TRP A CA 1
ATOM 3167 C C . TRP A 1 391 ? 23.305 14.181 1.414 1.00 75.56 391 TRP A C 1
ATOM 3169 O O . TRP A 1 391 ? 22.675 13.978 0.376 1.00 75.56 391 TRP A O 1
ATOM 3179 N N . ASN A 1 392 ? 23.525 15.415 1.878 1.00 66.19 392 ASN A N 1
ATOM 3180 C CA . ASN A 1 392 ? 23.050 16.608 1.185 1.00 66.19 392 ASN A CA 1
ATOM 3181 C C . ASN A 1 392 ? 23.983 16.990 0.019 1.00 66.19 392 ASN A C 1
ATOM 3183 O O . ASN A 1 392 ? 24.982 17.676 0.229 1.00 66.19 392 ASN A O 1
ATOM 3187 N N . LYS A 1 393 ? 23.691 16.516 -1.200 1.00 60.69 393 LYS A N 1
ATOM 3188 C CA . LYS A 1 393 ? 24.436 16.915 -2.411 1.00 60.69 393 LYS A CA 1
ATOM 3189 C C . LYS A 1 393 ? 23.890 18.205 -3.029 1.00 60.69 393 LYS A C 1
ATOM 3191 O O . LYS A 1 393 ? 24.684 19.047 -3.431 1.00 60.69 393 LYS A O 1
ATOM 3196 N N . ASN A 1 394 ? 22.565 18.322 -3.172 1.00 67.31 394 ASN A N 1
ATOM 3197 C CA . ASN A 1 394 ? 21.934 19.410 -3.920 1.00 67.31 394 ASN A CA 1
ATOM 3198 C C . ASN A 1 394 ? 20.445 19.578 -3.544 1.00 67.31 394 ASN A C 1
ATOM 3200 O O . ASN A 1 394 ? 19.632 18.696 -3.832 1.00 67.31 394 ASN A O 1
ATOM 3204 N N . ASP A 1 395 ? 20.081 20.716 -2.946 1.00 75.94 395 ASP A N 1
ATOM 3205 C CA . ASP A 1 395 ? 18.685 21.063 -2.634 1.00 75.94 395 ASP A CA 1
ATOM 3206 C C . ASP A 1 395 ? 17.842 21.316 -3.899 1.00 75.94 395 ASP A C 1
ATOM 3208 O O . ASP A 1 395 ? 16.624 21.151 -3.883 1.00 75.94 395 ASP A O 1
ATOM 3212 N N . GLU A 1 396 ? 18.477 21.636 -5.027 1.00 81.12 396 GLU A N 1
ATOM 3213 C CA . GLU A 1 396 ? 17.808 21.863 -6.309 1.00 81.12 396 GLU A CA 1
ATOM 3214 C C . GLU A 1 396 ? 17.155 20.588 -6.863 1.00 81.12 396 GLU A C 1
ATOM 3216 O O . GLU A 1 396 ? 16.022 20.634 -7.341 1.00 81.12 396 GLU A O 1
ATOM 3221 N N . ILE A 1 397 ? 17.833 19.437 -6.760 1.00 86.12 397 ILE A N 1
ATOM 3222 C CA . ILE A 1 397 ? 17.272 18.144 -7.185 1.00 86.12 397 ILE A CA 1
ATOM 3223 C C . ILE A 1 397 ? 16.043 17.818 -6.339 1.00 86.12 397 ILE A C 1
ATOM 3225 O O . ILE A 1 397 ? 15.017 17.403 -6.872 1.00 86.12 397 ILE A O 1
ATOM 3229 N N . GLU A 1 398 ? 16.121 18.037 -5.027 1.00 85.38 398 GLU A N 1
ATOM 3230 C CA . GLU A 1 398 ? 14.992 17.795 -4.131 1.00 85.38 398 GLU A CA 1
ATOM 3231 C C . GLU A 1 398 ? 13.798 18.692 -4.462 1.00 85.38 398 GLU A C 1
ATOM 3233 O O . GLU A 1 398 ? 12.675 18.197 -4.535 1.00 85.38 398 GLU A O 1
ATOM 3238 N N . ASN A 1 399 ? 14.033 19.979 -4.724 1.00 85.69 399 ASN A N 1
ATOM 3239 C CA . ASN A 1 399 ? 12.980 20.910 -5.124 1.00 85.69 399 ASN A CA 1
ATOM 3240 C C . ASN A 1 399 ? 12.340 20.504 -6.460 1.00 85.69 399 ASN A C 1
ATOM 3242 O O . ASN A 1 399 ? 11.115 20.456 -6.558 1.00 85.69 399 ASN A O 1
ATOM 3246 N N . LYS A 1 400 ? 13.144 20.115 -7.461 1.00 89.06 400 LYS A N 1
ATOM 3247 C CA . LYS A 1 400 ? 12.633 19.599 -8.742 1.00 89.06 400 LYS A CA 1
ATOM 3248 C C . LYS A 1 400 ? 11.774 18.353 -8.545 1.00 89.06 400 LYS A C 1
ATOM 3250 O O . LYS A 1 400 ? 10.671 18.284 -9.083 1.00 89.06 400 LYS A O 1
ATOM 3255 N N . LEU A 1 401 ? 12.261 17.380 -7.771 1.00 88.06 401 LEU A N 1
ATOM 3256 C CA . LEU A 1 401 ? 11.518 16.158 -7.469 1.00 88.06 401 LEU A CA 1
ATOM 3257 C C . LEU A 1 401 ? 10.217 16.477 -6.734 1.00 88.06 401 LEU A C 1
ATOM 3259 O O . LEU A 1 401 ? 9.184 15.923 -7.092 1.00 88.06 401 LEU A O 1
ATOM 3263 N N . LYS A 1 402 ? 10.243 17.393 -5.761 1.00 84.75 402 LYS A N 1
ATOM 3264 C CA . LYS A 1 402 ? 9.050 17.834 -5.034 1.00 84.75 402 LYS A CA 1
ATOM 3265 C C . LYS A 1 402 ? 7.989 18.383 -5.988 1.00 84.75 402 LYS A C 1
ATOM 3267 O O . LYS A 1 402 ? 6.859 17.921 -5.928 1.00 84.75 402 LYS A O 1
ATOM 3272 N N . GLU A 1 403 ? 8.353 19.286 -6.895 1.00 84.06 403 GLU A N 1
ATOM 3273 C CA . GLU A 1 403 ? 7.420 19.859 -7.878 1.00 84.06 403 GLU A CA 1
ATOM 3274 C C . GLU A 1 403 ? 6.879 18.811 -8.868 1.00 84.06 403 GLU A C 1
ATOM 3276 O O . GLU A 1 403 ? 5.690 18.807 -9.195 1.00 84.06 403 GLU A O 1
ATOM 3281 N N . ILE A 1 404 ? 7.732 17.894 -9.344 1.00 83.38 404 ILE A N 1
ATOM 3282 C CA . ILE A 1 404 ? 7.304 16.785 -10.213 1.00 83.38 404 ILE A CA 1
ATOM 3283 C C . ILE A 1 404 ? 6.309 15.901 -9.466 1.00 83.38 404 ILE A C 1
ATOM 3285 O O . ILE A 1 404 ? 5.243 15.593 -10.000 1.00 83.38 404 ILE A O 1
ATOM 3289 N N . PHE A 1 405 ? 6.629 15.523 -8.227 1.00 78.50 405 PHE A N 1
ATOM 3290 C CA . PHE A 1 405 ? 5.729 14.748 -7.393 1.00 78.50 405 PHE A CA 1
ATOM 3291 C C . PHE A 1 405 ? 4.430 15.515 -7.169 1.00 78.50 405 PHE A C 1
ATOM 3293 O O . PHE A 1 405 ? 3.385 14.961 -7.472 1.00 78.50 405 PHE A O 1
ATOM 3300 N N . GLU A 1 406 ? 4.448 16.781 -6.759 1.00 75.44 406 GLU A N 1
ATOM 3301 C CA . GLU A 1 406 ? 3.234 17.598 -6.635 1.00 75.44 406 GLU A CA 1
ATOM 3302 C C . GLU A 1 406 ? 2.352 17.491 -7.888 1.00 75.44 406 GLU A C 1
ATOM 3304 O O . GLU A 1 406 ? 1.161 17.263 -7.761 1.00 75.44 406 GLU A O 1
ATOM 3309 N N . LYS A 1 407 ? 2.903 17.513 -9.107 1.00 71.50 407 LYS A N 1
ATOM 3310 C CA . LYS A 1 407 ? 2.113 17.311 -10.339 1.00 71.50 407 LYS A CA 1
ATOM 3311 C C . LYS A 1 407 ? 1.634 15.876 -10.571 1.00 71.50 407 LYS A C 1
ATOM 3313 O O . LYS A 1 407 ? 0.562 15.689 -11.148 1.00 71.50 407 LYS A O 1
ATOM 3318 N N . ILE A 1 408 ? 2.396 14.875 -10.137 1.00 66.81 408 ILE A N 1
ATOM 3319 C CA . ILE A 1 408 ? 1.969 13.468 -10.127 1.00 66.81 408 ILE A CA 1
ATOM 3320 C C . ILE A 1 408 ? 0.795 13.277 -9.152 1.00 66.81 408 ILE A C 1
ATOM 3322 O O . ILE A 1 408 ? -0.166 12.590 -9.492 1.00 66.81 408 ILE A O 1
ATOM 3326 N N . TRP A 1 409 ? 0.843 13.915 -7.979 1.00 54.22 409 TRP A N 1
ATOM 3327 C CA . TRP A 1 409 ? -0.143 13.762 -6.908 1.00 54.22 409 TRP A CA 1
ATOM 3328 C C . TRP A 1 409 ? -1.355 14.707 -7.051 1.00 54.22 409 TRP A C 1
ATOM 3330 O O . TRP A 1 409 ? -2.448 14.261 -6.760 1.00 54.22 409 TRP A O 1
ATOM 3340 N N . ILE A 1 410 ? -1.230 15.931 -7.594 1.00 44.66 410 ILE A N 1
ATOM 3341 C CA . ILE A 1 410 ? -2.341 16.893 -7.843 1.00 44.66 410 ILE A CA 1
ATOM 3342 C C . ILE A 1 410 ? -3.317 16.391 -8.926 1.00 44.66 410 ILE A C 1
ATOM 3344 O O . ILE A 1 410 ? -4.472 16.806 -8.977 1.00 44.66 410 ILE A O 1
ATOM 3348 N N . LYS A 1 411 ? -2.901 15.458 -9.795 1.00 40.72 411 LYS A N 1
ATOM 3349 C CA . 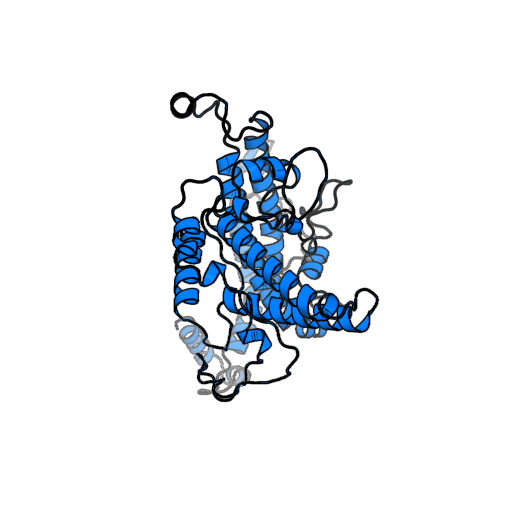LYS A 1 411 ? -3.838 14.738 -10.680 1.00 40.72 411 LYS A CA 1
ATOM 3350 C C . LYS A 1 411 ? -4.682 13.679 -9.951 1.00 40.72 411 LYS A C 1
ATOM 3352 O O . LYS A 1 411 ? -5.587 13.125 -10.571 1.00 40.72 411 LYS A O 1
ATOM 3357 N N . ARG A 1 412 ? -4.434 13.420 -8.662 1.00 39.97 412 ARG A N 1
ATOM 3358 C CA . ARG A 1 412 ? -5.421 12.850 -7.737 1.00 39.97 412 ARG A CA 1
ATOM 3359 C C . ARG A 1 412 ? -6.067 14.039 -7.016 1.00 39.97 412 ARG A C 1
ATOM 3361 O O . ARG A 1 412 ? -5.355 14.716 -6.280 1.00 39.97 412 ARG A O 1
ATOM 3368 N N . PRO A 1 413 ? -7.352 14.352 -7.244 1.00 32.31 413 PRO A N 1
ATOM 3369 C CA . PRO A 1 413 ? -7.999 15.422 -6.502 1.00 32.31 413 PRO A CA 1
ATOM 3370 C C . PRO A 1 413 ? -7.941 15.104 -5.003 1.00 32.31 413 PRO A C 1
ATOM 3372 O O . PRO A 1 413 ? -8.443 14.066 -4.581 1.00 32.31 413 PRO A O 1
ATOM 3375 N N . ASP A 1 414 ? -7.263 15.983 -4.271 1.00 33.66 414 ASP A N 1
ATOM 3376 C CA . ASP A 1 414 ? -7.405 16.352 -2.862 1.00 33.66 414 ASP A CA 1
ATOM 3377 C C . ASP A 1 414 ? -8.015 15.301 -1.907 1.00 33.66 414 ASP A C 1
ATOM 3379 O O . ASP A 1 414 ? -9.231 15.202 -1.740 1.00 33.66 414 ASP A O 1
ATOM 3383 N N . GLU A 1 415 ? -7.146 14.588 -1.182 1.00 32.88 415 GLU A N 1
ATOM 3384 C CA . GLU A 1 415 ? -7.450 14.107 0.172 1.00 32.88 415 GLU A CA 1
ATOM 3385 C C . GLU A 1 415 ? -7.050 15.227 1.149 1.00 32.88 415 GLU A C 1
ATOM 3387 O O . GLU A 1 415 ? -5.897 15.667 1.144 1.00 32.88 415 GLU A O 1
ATOM 3392 N N . GLY A 1 416 ? -8.026 15.736 1.909 1.00 30.30 416 GLY A N 1
ATOM 3393 C CA . GLY A 1 416 ? -7.847 16.796 2.910 1.00 30.30 416 GLY A CA 1
ATOM 3394 C C . GLY A 1 416 ? -7.172 16.362 4.205 1.00 30.30 416 GLY A C 1
ATOM 3395 O O . GLY A 1 416 ? -6.970 15.143 4.416 1.00 30.30 416 GLY A O 1
#

pLDDT: mean 73.73, std 14.86, range [30.3, 92.06]

InterPro domains:
  IPR008602 Duffy-antigen binding domain [PF05424] (2-98)
  IPR008602 Duffy-antigen binding domain [PF05424] (299-409)
  IPR042202 Duffy-antigen binding superfamily [G3DSA:1.20.1310.20] (1-61)
  IPR042202 Duffy-antigen binding superfamily [G3DSA:1.20.1310.20] (261-415)
  IPR054595 Duffy-binding-like domain, C-terminal subdomain [PF22672] (102-208)

Radius of gyration: 30.55 Å; chains: 1; bounding box: 93×46×83 Å

Organism: NCBI:txid647221

Sequence (416 aa):
HNLKSIFHQIYEKLHDTQKNKYGNNSDINYTKLRENWWEENRDDIWNAFICGTKQYVPKITSGKITFGGGTTAQSLVCESKDLKKDLPPDENVPQFLRWFEEWGQDFCVERKKQQKLVDDSCKKCSDGTCDNGLGSILFTIMRSIGCNCKEQCDKYSTWMDTQKSQFDKQKNKYNQLKDTLEYMSFTGSGNKNAPQYLDEKFLETKCKGNNNNNGLKFDNPKTFSSYPDVYEQKCSKCSPQLEVYLGKKNDGKNEKTACEITDSDIMNGAIAAPCDTKKTDKKVWDCNITSKLKSHSNTCVPKRTKELCLGYFENPNFKNHIIYDNEKGSVNEKFLKGVILEAKQEGQKIWEYYVDKKKHYGDTNKKKEACKIMKRNFADLGNIIKRTNIWNKNDEIENKLKEIFEKIWIKRPDEG

Secondary structure (DSSP, 8-state):
-HHHHHHHHHHHTS-HHHHGGG--GGG--HHHHHHHHHHHHHHHHHHHHHHHHGGGSEEEETTEEEES----TTS-TTT-GGGGG-SSTTTTS-HHHHHHHHHHHHHHHHHHHHHHHHHHHHTTSPTT-SS-SS-HHHHHH-TTTS--HHHHHHHHHHHHHHHHHHHHHHHHHHHHHHHHHHHTTSS-SS---HHHHHHHHTTTSTTSPSTTS----TTSGGGG-SS-TTTHHHHHHHS-----------SS--PPPTTT--THHHHTTS------PPP-----EE----BSSGGGTTPPEEHHHHT---HHHHSTTHHHHHHH--SSS-HHHHHHHHHHHHHHHHHHHHHIIIIITTT-TT-HHHHHHHHHHHHHHHHHHHHHHTT---B-S-HHHHHHHHHHHHHHHHTS----